Protein AF-A0A3M8ENB8-F1 (afdb_monomer_lite)

Sequence (404 aa):
MSVKRFNESKPAESVSDLVAYLHDEHCDEFVYRGQTRSWPVPLLPSAFRIYKQSGEVFRRDEQLQLSSMRNTGTQFHGLEPLNHFWEFADRYCPSVRLSHVELSTINKLIDDPHFSLAICGATNFDCFSQSISAELDKRFSANYSAWKTIIDFTHRDRIRQFICLNPFGFVLGMAIAQHYGFSSEAIDVTHDPLVAAFFATHEHPKYVGTKDTGIGQIIRFRLTARECAHVLWEDKDFYSAESFADLLTMLHRFEDDWYTHYDSFIDLIDHVFIALEAGIEGRKGHLFRIGTQPISKTRVARQKGALLFPDMLLKEAHMAGMNIQQLMAVEDIGSRSGTETFFFRHSADGWPFPNITREYLWPQDDVFVDMFEYTLSSSSPIVFHPSGMSLPKRRDLLDYGYER

pLDDT: mean 81.54, std 11.02, range [40.47, 98.12]

Secondary structure (DSSP, 8-state):
----SSBTTB-BSSHHHHHHHHHHT--TTEEEEEESS--PSP---GGGGGSEEEEEEEE--TTGGGTBSSS--SEEEEEE---SHHHHHHHH-TT----HHHHHHHHHHHH-HHHHGGGG-HHHHHHHHHHS-HHHHHHHHHTHHHHHHHHHHHHHHHHIIIIIIHHH-HHHHHHHHHTTT---SSEEEES-HHHHHHHHHEETTTTEEP---SEEEEEEEEPPTTTTS---STT--TTTS-SEEEHHHHHGGGB-TT--HHHHHHHHHHHHHHHHHTTS----GGG--B-HHHHHHSHHHHHTEEEEPPPEEEEEEEETTEEEEEEEEEE-GGGSTT-EEEEEEPPTT----TTS-HHHHS-TT-HHHHHHHHHHH-SS--EETTTTEE----GGGS--SS--

Radius of gyration: 22.2 Å; chains: 1; bounding box: 60×49×60 Å

Foldseek 3Di:
DPDFCFDQVRAAAELVRVQVVCVVVADPQKWKAWAQDDDDDQPFFQVQVLWDFPQDKDADDPVLCVQWLASFFGIWTFTDDPPDPQSSLCVLPVPDDDDPVLVVLLVCCLFPQQNLCLLVDPVSVVVSCVVDDPVSSVVCVVCVVSSSVSSLLSLLVLCLVQLQCLAANQFRSQVLSVLWQGTHLWDKIASRSLLNSQNQQADPLQRHGDPDQAKIKMKMAGHDPVLVPDDDCPPDHPSRDHQKFQNLSVQVVQEDQPDDQVVLLCVSNVQSLVCQQVVHRSYDNVSHHHHPVLSCQALCNLRSIMIGRWIFRWDWDADPNDTDTDTTITHSSCPGPRMDMGMYGYDPVTDDDPCDDLCSSQPPSHSSLVSLCVVLVDPDWRAGPPVRGTNHSCNVSTRSSRDD

Structure (mmCIF, N/CA/C/O backbone):
data_AF-A0A3M8ENB8-F1
#
_entry.id   AF-A0A3M8ENB8-F1
#
loop_
_atom_site.group_PDB
_atom_site.id
_atom_site.type_symbol
_atom_site.label_atom_id
_atom_site.label_alt_id
_atom_site.label_comp_id
_atom_site.label_asym_id
_atom_site.label_entity_id
_atom_site.label_seq_id
_atom_site.pdbx_PDB_ins_code
_atom_site.Cartn_x
_atom_site.Cartn_y
_atom_site.Cartn_z
_atom_site.occupancy
_atom_site.B_iso_or_equiv
_atom_site.auth_seq_id
_atom_site.auth_comp_id
_atom_site.auth_asym_id
_atom_site.auth_atom_id
_atom_site.pdbx_PDB_model_num
ATOM 1 N N . MET A 1 1 ? -19.059 12.981 25.124 1.00 40.47 1 MET A N 1
ATOM 2 C CA . MET A 1 1 ? -17.774 12.501 24.574 1.00 40.47 1 MET A CA 1
ATOM 3 C C . MET A 1 1 ? -17.453 11.196 25.277 1.00 40.47 1 MET A C 1
ATOM 5 O O . MET A 1 1 ? -17.325 11.216 26.494 1.00 40.47 1 MET A O 1
ATOM 9 N N . SER A 1 2 ? -17.444 10.073 24.556 1.00 42.06 2 SER A N 1
ATOM 10 C CA . SER A 1 2 ? -17.002 8.791 25.118 1.00 42.06 2 SER A CA 1
ATOM 11 C C . SER A 1 2 ? -15.519 8.907 25.485 1.00 42.06 2 SER A C 1
ATOM 13 O O . SER A 1 2 ? -14.730 9.426 24.694 1.00 42.06 2 SER A O 1
ATOM 15 N N . VAL A 1 3 ? -15.142 8.509 26.699 1.00 53.28 3 VAL A N 1
ATOM 16 C CA . VAL A 1 3 ? -13.738 8.486 27.122 1.00 53.28 3 VAL A CA 1
ATOM 17 C C . VAL A 1 3 ? -13.054 7.355 26.356 1.00 53.28 3 VAL A C 1
ATOM 19 O O . VAL A 1 3 ? -13.385 6.192 26.574 1.00 53.28 3 VAL A O 1
ATOM 22 N N . LYS A 1 4 ? -12.110 7.680 25.461 1.00 66.12 4 LYS A N 1
ATOM 23 C CA . LYS A 1 4 ? -11.328 6.670 24.728 1.00 66.12 4 LYS A CA 1
ATOM 24 C C . LYS A 1 4 ? -10.629 5.735 25.718 1.00 66.12 4 LYS A C 1
ATOM 26 O O . LYS A 1 4 ? -9.754 6.173 26.471 1.00 66.12 4 LYS A O 1
ATOM 31 N N . ARG A 1 5 ? -11.028 4.457 25.707 1.00 80.50 5 ARG A N 1
ATOM 32 C CA . ARG A 1 5 ? -10.613 3.440 26.687 1.00 80.50 5 ARG A CA 1
ATOM 33 C C . ARG A 1 5 ? -9.111 3.142 26.646 1.00 80.50 5 ARG A C 1
ATOM 35 O O . ARG A 1 5 ? -8.513 3.002 27.708 1.00 80.50 5 ARG A O 1
ATOM 42 N N . PHE A 1 6 ? -8.519 3.100 25.450 1.00 92.38 6 PHE A N 1
ATOM 43 C CA . PHE A 1 6 ? -7.107 2.765 25.227 1.00 92.38 6 PHE A CA 1
ATOM 44 C C . PHE A 1 6 ? -6.392 3.872 24.446 1.00 92.38 6 PHE A C 1
ATOM 46 O O . PHE A 1 6 ? -6.337 3.849 23.219 1.00 92.38 6 PHE A O 1
ATOM 53 N N . ASN A 1 7 ? -5.876 4.872 25.159 1.00 92.44 7 ASN A N 1
ATOM 54 C CA . ASN A 1 7 ? -5.118 5.986 24.576 1.00 92.44 7 ASN A CA 1
ATOM 55 C C . ASN A 1 7 ? -3.615 5.840 24.877 1.00 92.44 7 ASN A C 1
ATOM 57 O O . ASN A 1 7 ? -3.227 4.969 25.644 1.00 92.44 7 ASN A O 1
ATOM 61 N N . GLU A 1 8 ? -2.768 6.700 24.313 1.00 90.25 8 GLU A N 1
ATOM 62 C CA . GLU A 1 8 ? -1.306 6.572 24.431 1.00 90.25 8 GLU A CA 1
ATOM 63 C C . GLU A 1 8 ? -0.801 6.574 25.887 1.00 90.25 8 GLU A C 1
ATOM 65 O O . GLU A 1 8 ? 0.107 5.823 26.231 1.00 90.25 8 GLU A O 1
ATOM 70 N N . SER A 1 9 ? -1.428 7.358 26.774 1.00 91.81 9 SER A N 1
ATOM 71 C CA . SER A 1 9 ? -1.065 7.403 28.202 1.00 91.81 9 SER A CA 1
ATOM 72 C C . SER A 1 9 ? -1.593 6.217 29.014 1.00 91.81 9 SER A C 1
ATOM 74 O O . SER A 1 9 ? -1.096 5.934 30.105 1.00 91.81 9 SER A O 1
ATOM 76 N N . LYS A 1 10 ? -2.598 5.513 28.487 1.00 94.00 10 LYS A N 1
ATOM 77 C CA . LYS A 1 10 ? -3.209 4.332 29.096 1.00 94.00 10 LYS A CA 1
ATOM 78 C C . LYS A 1 10 ? -3.508 3.290 28.006 1.00 94.00 10 LYS A C 1
ATOM 80 O O . LYS A 1 10 ? -4.679 3.109 27.652 1.00 94.00 10 LYS A O 1
ATOM 85 N N . PRO A 1 11 ? -2.465 2.659 27.432 1.00 94.81 11 PRO A N 1
ATOM 86 C CA . PRO A 1 11 ? -2.640 1.644 26.401 1.00 94.81 11 PRO A CA 1
ATOM 87 C C . PRO A 1 11 ? -3.289 0.390 26.996 1.00 94.81 11 PRO A C 1
ATOM 89 O O . PRO A 1 11 ? -3.243 0.175 28.209 1.00 94.81 11 PRO A O 1
ATOM 92 N N . ALA A 1 12 ? -3.879 -0.447 26.146 1.00 94.62 12 ALA A N 1
ATOM 93 C CA . ALA A 1 12 ? -4.272 -1.797 26.532 1.00 94.62 12 ALA A CA 1
ATOM 94 C C . ALA A 1 12 ? -3.043 -2.603 26.992 1.00 94.62 12 ALA A C 1
ATOM 96 O O . ALA A 1 12 ? -1.941 -2.409 26.467 1.00 94.62 12 ALA A O 1
ATOM 97 N N . GLU A 1 13 ? -3.232 -3.511 27.950 1.00 92.81 13 GLU A N 1
ATOM 98 C CA . GLU A 1 13 ? -2.140 -4.341 28.481 1.00 92.81 13 GLU A CA 1
ATOM 99 C C . GLU A 1 13 ? -1.585 -5.306 27.426 1.00 92.81 13 GLU A C 1
ATOM 101 O O . GLU A 1 13 ? -0.403 -5.636 27.454 1.00 92.81 13 GLU A O 1
ATOM 106 N N . SER A 1 14 ? -2.412 -5.706 26.458 1.00 93.00 14 SER A N 1
ATOM 107 C CA . SER A 1 14 ? -2.012 -6.552 25.338 1.00 93.00 14 SER A CA 1
ATOM 108 C C . SER A 1 14 ? -2.794 -6.233 24.062 1.00 93.00 14 SER A C 1
ATOM 110 O O . SER A 1 14 ? -3.842 -5.577 24.088 1.00 93.00 14 SER A O 1
ATOM 112 N N . VAL A 1 15 ? -2.311 -6.750 22.926 1.00 94.12 15 VAL A N 1
ATOM 113 C CA . VAL A 1 15 ? -3.071 -6.725 21.665 1.00 94.12 15 VAL A CA 1
ATOM 114 C C . VAL A 1 15 ? -4.397 -7.486 21.793 1.00 94.12 15 VAL A C 1
ATOM 116 O O . VAL A 1 15 ? -5.390 -7.067 21.206 1.00 94.12 15 VAL A O 1
ATOM 119 N N . SER A 1 16 ? -4.446 -8.549 22.606 1.00 93.94 16 SER A N 1
ATOM 120 C CA . SER A 1 16 ? -5.664 -9.329 22.854 1.00 93.94 16 SER A CA 1
ATOM 121 C C . SER A 1 16 ? -6.764 -8.493 23.487 1.00 93.94 16 SER A C 1
ATOM 123 O O . SER A 1 16 ? -7.900 -8.517 23.017 1.00 93.94 16 SER A O 1
ATOM 125 N N . ASP A 1 17 ? -6.417 -7.719 24.518 1.00 93.25 17 ASP A N 1
ATOM 126 C CA . ASP A 1 17 ? -7.376 -6.869 25.228 1.00 93.25 17 ASP A CA 1
ATOM 127 C C . ASP A 1 17 ? -7.938 -5.779 24.315 1.00 93.25 17 ASP A C 1
ATOM 129 O O . ASP A 1 17 ? -9.132 -5.469 24.357 1.00 93.25 17 ASP A O 1
ATOM 133 N N . LEU A 1 18 ? -7.077 -5.204 23.467 1.00 95.38 18 LEU A N 1
ATOM 134 C CA . LEU A 1 18 ? -7.500 -4.206 22.495 1.00 95.38 18 LEU A CA 1
ATOM 135 C C . LEU A 1 18 ? -8.415 -4.818 21.429 1.00 95.38 18 LEU A C 1
ATOM 137 O O . LEU A 1 18 ? -9.467 -4.256 21.135 1.00 95.38 18 LEU A O 1
ATOM 141 N N . VAL A 1 19 ? -8.040 -5.961 20.855 1.00 95.31 19 VAL A N 1
ATOM 142 C CA . VAL A 1 19 ? -8.835 -6.627 19.816 1.00 95.31 19 VAL A CA 1
ATOM 143 C C . VAL A 1 19 ? -10.195 -7.057 20.345 1.00 95.31 19 VAL A C 1
ATOM 145 O O . VAL A 1 19 ? -11.181 -6.829 19.656 1.00 95.31 19 VAL A O 1
ATOM 148 N N . ALA A 1 20 ? -10.272 -7.622 21.554 1.00 94.44 20 ALA A N 1
ATOM 149 C CA . ALA A 1 20 ? -11.546 -8.004 22.161 1.00 94.44 20 ALA A CA 1
ATOM 150 C C . ALA A 1 20 ? -12.506 -6.805 22.229 1.00 94.44 20 ALA A C 1
ATOM 152 O O . ALA A 1 20 ? -13.651 -6.890 21.799 1.00 94.44 20 ALA A O 1
ATOM 153 N N . TYR A 1 21 ? -12.001 -5.648 22.665 1.00 95.50 21 TYR A N 1
ATOM 154 C CA . TYR A 1 21 ? -12.770 -4.407 22.679 1.00 95.50 21 TYR A CA 1
ATOM 155 C C . TYR A 1 21 ? -13.175 -3.921 21.278 1.00 95.50 21 TYR A C 1
ATOM 157 O O . TYR A 1 21 ? -14.327 -3.546 21.071 1.00 95.50 21 TYR A O 1
ATOM 165 N N . LEU A 1 22 ? -12.249 -3.915 20.312 1.00 96.50 22 LEU A N 1
ATOM 166 C CA . LEU A 1 22 ? -12.541 -3.452 18.950 1.00 96.50 22 LEU A CA 1
ATOM 167 C C . LEU A 1 22 ? -13.517 -4.369 18.214 1.00 96.50 22 LEU A C 1
ATOM 169 O O . LEU A 1 22 ? -14.284 -3.875 17.392 1.00 96.50 22 LEU A O 1
ATOM 173 N N . HIS A 1 23 ? -13.473 -5.669 18.499 1.00 94.81 23 HIS A N 1
ATOM 174 C CA . HIS A 1 23 ? -14.385 -6.666 17.957 1.00 94.81 23 HIS A CA 1
ATOM 175 C C . HIS A 1 23 ? -15.796 -6.501 18.538 1.00 94.81 23 HIS A C 1
ATOM 177 O O . HIS A 1 23 ? -16.761 -6.528 17.782 1.00 94.81 23 HIS A O 1
ATOM 183 N N . ASP A 1 24 ? -15.924 -6.261 19.847 1.00 95.00 24 ASP A N 1
ATOM 184 C CA . ASP A 1 24 ? -17.220 -6.002 20.495 1.00 95.00 24 ASP A CA 1
ATOM 185 C C . ASP A 1 24 ? -17.898 -4.720 19.976 1.00 95.00 24 ASP A C 1
ATOM 187 O O . ASP A 1 24 ? -19.124 -4.647 19.907 1.00 95.00 24 ASP A O 1
ATOM 191 N N . GLU A 1 25 ? -17.113 -3.704 19.605 1.00 94.62 25 GLU A N 1
ATOM 192 C CA . GLU A 1 25 ? -17.620 -2.453 19.021 1.00 94.62 25 GLU A CA 1
ATOM 193 C C . GLU A 1 25 ? -17.698 -2.460 17.486 1.00 94.62 25 GLU A C 1
ATOM 195 O O . GLU A 1 25 ? -18.060 -1.439 16.893 1.00 94.62 25 GLU A O 1
ATOM 200 N N . HIS A 1 26 ? -17.310 -3.548 16.819 1.00 95.62 26 HIS A N 1
ATOM 201 C CA . HIS A 1 26 ? -17.236 -3.571 15.363 1.00 95.62 26 HIS A CA 1
ATOM 202 C C . HIS A 1 26 ? -18.623 -3.466 14.708 1.00 95.62 26 HIS A C 1
ATOM 204 O O . HIS A 1 26 ? -19.601 -4.057 15.166 1.00 95.62 26 HIS A O 1
ATOM 210 N N . CYS A 1 27 ? -18.689 -2.733 13.597 1.00 93.31 27 CYS A N 1
ATOM 211 C CA . CYS A 1 27 ? -19.815 -2.712 12.672 1.00 93.31 27 CYS A CA 1
ATOM 212 C C . CYS A 1 27 ? -19.316 -2.392 11.256 1.00 93.31 27 CYS A C 1
ATOM 214 O O . CYS A 1 27 ? -18.174 -1.963 11.079 1.00 93.31 27 CYS A O 1
ATOM 216 N N . ASP A 1 28 ? -20.197 -2.531 10.264 1.00 90.56 28 ASP A N 1
ATOM 217 C CA . ASP A 1 28 ? -19.866 -2.360 8.841 1.00 90.56 28 ASP A CA 1
ATOM 218 C C . ASP A 1 28 ? -19.384 -0.941 8.474 1.00 90.56 28 ASP A C 1
ATOM 220 O O . ASP A 1 28 ? -18.776 -0.738 7.427 1.00 90.56 28 ASP A O 1
ATOM 224 N N . GLU A 1 29 ? -19.600 0.052 9.346 1.00 93.94 29 GLU A N 1
ATOM 225 C CA . GLU A 1 29 ? -19.086 1.417 9.167 1.00 93.94 29 GLU A CA 1
ATOM 226 C C . GLU A 1 29 ? -17.609 1.568 9.569 1.00 93.94 29 GLU A C 1
ATOM 228 O O . GLU A 1 29 ? -17.050 2.656 9.419 1.00 93.94 29 GLU A O 1
ATOM 233 N N . PHE A 1 30 ? -16.970 0.537 10.129 1.00 96.00 30 PHE A N 1
ATOM 234 C CA . PHE A 1 30 ? -15.603 0.626 10.636 1.00 96.00 30 PHE A CA 1
ATOM 235 C C . PHE A 1 30 ? -14.606 -0.182 9.814 1.00 96.00 30 PHE A C 1
ATOM 237 O O . PHE A 1 30 ? -14.785 -1.371 9.560 1.00 96.00 30 PHE A O 1
ATOM 244 N N . VAL A 1 31 ? -13.487 0.469 9.498 1.00 97.00 31 VAL A N 1
ATOM 245 C CA . VAL A 1 31 ? -12.292 -0.160 8.926 1.00 97.00 31 VAL A CA 1
ATOM 246 C C . VAL A 1 31 ? -11.060 0.207 9.736 1.00 97.00 31 VAL A C 1
ATOM 248 O O . VAL A 1 31 ? -11.014 1.241 10.407 1.00 97.00 31 VAL A O 1
ATOM 251 N N . TYR A 1 32 ? -10.048 -0.650 9.691 1.00 98.12 32 TYR A N 1
ATOM 252 C CA . TYR A 1 32 ? -8.929 -0.622 10.620 1.00 98.12 32 TYR A CA 1
ATOM 253 C C . TYR A 1 32 ? -7.590 -0.666 9.896 1.00 98.12 32 TYR A C 1
ATOM 255 O O . TYR A 1 32 ? -7.444 -1.279 8.839 1.00 98.12 32 TYR A O 1
ATOM 263 N N . ARG A 1 33 ? -6.578 -0.060 10.514 1.00 96.69 33 ARG A N 1
ATOM 264 C CA . ARG A 1 33 ? -5.177 -0.156 10.104 1.00 96.69 33 ARG A CA 1
ATOM 265 C C . ARG A 1 33 ? -4.285 -0.398 11.309 1.00 96.69 33 ARG A C 1
ATOM 267 O O . ARG A 1 33 ? -4.286 0.396 12.246 1.00 96.69 33 ARG A O 1
ATOM 274 N N . GLY A 1 34 ? -3.478 -1.450 11.247 1.00 95.75 34 GLY A N 1
ATOM 275 C CA . GLY A 1 34 ? -2.455 -1.737 12.246 1.00 95.75 34 GLY A CA 1
ATOM 276 C C . GLY A 1 34 ? -1.117 -1.082 11.949 1.00 95.75 34 GLY A C 1
ATOM 277 O O . GLY A 1 34 ? -0.705 -0.988 10.790 1.00 95.75 34 GLY A O 1
ATOM 278 N N . GLN A 1 35 ? -0.419 -0.652 12.996 1.00 94.25 35 GLN A N 1
ATOM 279 C CA . GLN A 1 35 ? 0.969 -0.207 12.924 1.00 94.25 35 GLN A CA 1
ATOM 280 C C . GLN A 1 35 ? 1.739 -0.679 14.158 1.00 94.25 35 GLN A C 1
ATOM 282 O O . GLN A 1 35 ? 1.271 -0.539 15.287 1.00 94.25 35 GLN A O 1
ATOM 287 N N . THR A 1 36 ? 2.949 -1.198 13.943 1.00 93.50 36 THR A N 1
ATOM 288 C CA . THR A 1 36 ? 3.819 -1.696 15.023 1.00 93.50 36 THR A CA 1
ATOM 289 C C . THR A 1 36 ? 4.286 -0.622 15.992 1.00 93.50 36 THR A C 1
ATOM 291 O O . THR A 1 36 ? 4.742 -0.939 17.083 1.00 93.50 36 THR A O 1
ATOM 294 N N . ARG A 1 37 ? 4.151 0.649 15.616 1.00 91.62 37 ARG A N 1
ATOM 295 C CA . ARG A 1 37 ? 4.475 1.801 16.449 1.00 91.62 37 ARG A CA 1
ATOM 296 C C . ARG A 1 37 ? 3.625 3.000 16.058 1.00 91.62 37 ARG A C 1
ATOM 298 O O . ARG A 1 37 ? 3.080 3.043 14.951 1.00 91.62 37 ARG A O 1
ATOM 305 N N . SER A 1 38 ? 3.591 3.994 16.937 1.00 86.44 38 SER A N 1
ATOM 306 C CA . SER A 1 38 ? 3.110 5.328 16.587 1.00 86.44 38 SER A CA 1
ATOM 307 C C . SER A 1 38 ? 4.082 5.999 15.615 1.00 86.44 38 SER A C 1
ATOM 309 O O . SER A 1 38 ? 5.286 6.076 15.871 1.00 86.44 38 SER A O 1
ATOM 311 N N . TRP A 1 39 ? 3.562 6.452 14.477 1.00 82.88 39 TRP A N 1
ATOM 312 C CA . TRP A 1 39 ? 4.310 7.239 13.501 1.00 82.88 39 TRP A CA 1
ATOM 313 C C . TRP A 1 39 ? 3.885 8.707 13.587 1.00 82.88 39 TRP A C 1
ATOM 315 O O . TRP A 1 39 ? 2.703 8.973 13.816 1.00 82.88 39 TRP A O 1
ATOM 325 N N . PRO A 1 40 ? 4.805 9.665 13.369 1.00 80.88 40 PRO A N 1
ATOM 326 C CA . PRO A 1 40 ? 4.444 11.074 13.306 1.00 80.88 40 PRO A CA 1
ATOM 327 C C . PRO A 1 40 ? 3.375 11.335 12.241 1.00 80.88 40 PRO A C 1
ATOM 329 O O . PRO A 1 40 ? 3.435 10.781 11.142 1.00 80.88 40 PRO A O 1
ATOM 332 N N . VAL A 1 41 ? 2.426 12.215 12.562 1.00 82.94 41 VAL A N 1
ATOM 333 C CA . VAL A 1 41 ? 1.501 12.787 11.576 1.00 82.94 41 VAL A CA 1
ATOM 334 C C . VAL A 1 41 ? 2.283 13.594 10.529 1.00 82.94 41 VAL A C 1
ATOM 336 O O . VAL A 1 41 ? 3.318 14.181 10.865 1.00 82.94 41 VAL A O 1
ATOM 339 N N . PRO A 1 42 ? 1.811 13.670 9.273 1.00 89.94 42 PRO A N 1
ATOM 340 C CA . PRO A 1 42 ? 0.529 13.163 8.758 1.00 89.94 42 PRO A CA 1
ATOM 341 C C . PRO A 1 42 ? 0.499 11.673 8.389 1.00 89.94 42 PRO A C 1
ATOM 343 O O . PRO A 1 42 ? 1.501 11.088 7.966 1.00 89.94 42 PRO A O 1
ATOM 346 N N . LEU A 1 43 ? -0.692 11.067 8.460 1.00 92.50 43 LEU A N 1
ATOM 347 C CA . LEU A 1 43 ? -0.939 9.715 7.969 1.00 92.50 43 LEU A CA 1
ATOM 348 C C . LEU A 1 43 ? -1.138 9.732 6.444 1.00 92.50 43 LEU A C 1
ATOM 350 O O . LEU A 1 43 ? -2.252 9.866 5.941 1.00 92.50 43 LEU A O 1
ATOM 354 N N . LEU A 1 44 ? -0.032 9.562 5.714 1.00 91.38 44 LEU A N 1
ATOM 355 C CA . LEU A 1 44 ? -0.009 9.598 4.248 1.00 91.38 44 LEU A CA 1
ATOM 356 C C . LEU A 1 44 ? 0.178 8.211 3.608 1.00 91.38 44 LEU A C 1
ATOM 358 O O . LEU A 1 44 ? 1.002 7.409 4.094 1.00 91.38 44 LEU A O 1
ATOM 362 N N . PRO A 1 45 ? -0.489 7.945 2.465 1.00 91.12 45 PRO A N 1
ATOM 363 C CA . PRO A 1 45 ? -0.142 6.834 1.586 1.00 91.12 45 PRO A CA 1
ATOM 364 C C . PRO A 1 45 ? 1.319 6.869 1.144 1.00 91.12 45 PRO A C 1
ATOM 366 O O . PRO A 1 45 ? 1.953 7.921 1.064 1.00 91.12 45 PRO A O 1
ATOM 369 N N . SER A 1 46 ? 1.854 5.691 0.832 1.00 87.62 46 SER A N 1
ATOM 370 C CA . SER A 1 46 ? 3.267 5.516 0.476 1.00 87.62 46 SER A CA 1
ATOM 371 C C . SER A 1 46 ? 3.711 6.332 -0.743 1.00 87.62 46 SER A C 1
ATOM 373 O O . SER A 1 46 ? 4.809 6.886 -0.708 1.00 87.62 46 SER A O 1
ATOM 375 N N . ALA A 1 47 ? 2.864 6.475 -1.770 1.00 86.56 47 ALA A N 1
ATOM 376 C CA . ALA A 1 47 ? 3.191 7.236 -2.978 1.00 86.56 47 ALA A CA 1
ATOM 377 C C . ALA A 1 47 ? 3.451 8.722 -2.689 1.00 86.56 47 ALA A C 1
ATOM 379 O O . ALA A 1 47 ? 4.307 9.328 -3.321 1.00 86.56 47 ALA A O 1
ATOM 380 N N . PHE A 1 48 ? 2.800 9.300 -1.675 1.00 87.88 48 PHE A N 1
ATOM 381 C CA . PHE A 1 48 ? 2.990 10.709 -1.317 1.00 87.88 48 PHE A CA 1
ATOM 382 C C . PHE A 1 48 ? 4.213 10.952 -0.425 1.00 87.88 48 PHE A C 1
ATOM 384 O O . PHE A 1 48 ? 4.644 12.090 -0.260 1.00 87.88 48 PHE A O 1
ATOM 391 N N . ARG A 1 49 ? 4.831 9.900 0.128 1.00 82.31 49 ARG A N 1
ATOM 392 C CA . ARG A 1 49 ? 6.024 10.032 0.991 1.00 82.31 49 ARG A CA 1
ATOM 393 C C . ARG A 1 49 ? 7.286 10.392 0.214 1.00 82.31 49 ARG A C 1
ATOM 395 O O . ARG A 1 49 ? 8.271 10.819 0.823 1.00 82.31 49 ARG A O 1
ATOM 402 N N . ILE A 1 50 ? 7.261 10.221 -1.107 1.00 78.38 50 ILE A N 1
ATOM 403 C CA . ILE A 1 50 ? 8.364 10.607 -1.991 1.00 78.38 50 ILE A CA 1
ATOM 404 C C . ILE A 1 50 ? 8.434 12.128 -2.150 1.00 78.38 50 ILE A C 1
ATOM 406 O O . ILE A 1 50 ? 9.512 12.666 -2.364 1.00 78.38 50 ILE A O 1
ATOM 410 N N . TYR A 1 51 ? 7.310 12.828 -1.982 1.00 83.75 51 TYR A N 1
ATOM 411 C CA . TYR A 1 51 ? 7.245 14.276 -2.111 1.00 83.75 51 TYR A CA 1
ATOM 412 C C . TYR A 1 51 ? 7.973 14.962 -0.956 1.00 83.75 51 TYR A C 1
ATOM 414 O O . TYR A 1 51 ? 8.024 14.478 0.186 1.00 83.75 51 TYR A O 1
ATOM 422 N N . LYS A 1 52 ? 8.525 16.138 -1.247 1.00 84.81 52 LYS A N 1
ATOM 423 C CA . LYS A 1 52 ? 9.029 17.025 -0.206 1.00 84.81 52 LYS A CA 1
ATOM 424 C C . LYS A 1 52 ? 7.837 17.735 0.431 1.00 84.81 52 LYS A C 1
ATOM 426 O O . LYS A 1 52 ? 6.989 18.274 -0.267 1.00 84.81 52 LYS A O 1
ATOM 431 N N . GLN A 1 53 ? 7.750 17.708 1.758 1.00 86.06 53 GLN A N 1
ATOM 432 C CA . GLN A 1 53 ? 6.720 18.465 2.465 1.00 86.06 53 GLN A CA 1
ATOM 433 C C . GLN A 1 53 ? 7.125 19.941 2.473 1.00 86.06 53 GLN A C 1
ATOM 435 O O . GLN A 1 53 ? 8.240 20.254 2.896 1.00 86.06 53 GLN A O 1
ATOM 440 N N . SER A 1 54 ? 6.241 20.833 2.020 1.00 85.94 54 SER A N 1
ATOM 441 C CA . SER A 1 54 ? 6.509 22.283 2.030 1.00 85.94 54 SER A CA 1
ATOM 442 C C . SER A 1 54 ? 6.494 22.866 3.449 1.00 85.94 54 SER A C 1
ATOM 444 O O . SER A 1 54 ? 7.027 23.944 3.692 1.00 85.94 54 SER A O 1
ATOM 446 N N . GLY A 1 55 ? 5.890 22.144 4.400 1.00 86.12 55 GLY A N 1
ATOM 447 C CA . GLY A 1 55 ? 5.614 22.617 5.759 1.00 86.12 55 GLY A CA 1
ATOM 448 C C . GLY A 1 55 ? 4.292 23.379 5.873 1.00 86.12 55 GLY A C 1
ATOM 449 O O . GLY A 1 55 ? 3.844 23.659 6.983 1.00 86.12 55 GLY A O 1
ATOM 450 N N . GLU A 1 56 ? 3.636 23.672 4.749 1.00 89.12 56 GLU A N 1
ATOM 451 C CA . GLU A 1 56 ? 2.318 24.296 4.737 1.00 89.12 56 GLU A CA 1
ATOM 452 C C . GLU A 1 56 ? 1.240 23.293 5.152 1.00 89.12 56 GLU A C 1
ATOM 454 O O . GLU A 1 56 ? 1.238 22.130 4.735 1.00 89.12 56 GLU A O 1
ATOM 459 N N . VAL A 1 57 ? 0.301 23.764 5.972 1.00 90.88 57 VAL A N 1
ATOM 460 C CA . VAL A 1 57 ? -0.862 22.994 6.411 1.00 90.88 57 VAL A CA 1
ATOM 461 C C . VAL A 1 57 ? -2.111 23.783 6.062 1.00 90.88 57 VAL A C 1
ATOM 463 O O . VAL A 1 57 ? -2.325 24.882 6.573 1.00 90.88 57 VAL A O 1
ATOM 466 N N . PHE A 1 58 ? -2.948 23.198 5.216 1.00 88.50 58 PHE A N 1
ATOM 467 C CA . PHE A 1 58 ? -4.226 23.763 4.813 1.00 88.50 58 PHE A CA 1
ATOM 468 C C . PHE A 1 58 ? -5.325 23.116 5.649 1.00 88.50 58 PHE A C 1
ATOM 470 O O . PHE A 1 58 ? -5.322 21.904 5.875 1.00 88.50 58 PHE A O 1
ATOM 477 N N . ARG A 1 59 ? -6.275 23.916 6.121 1.00 86.94 59 ARG A N 1
ATOM 478 C CA . ARG A 1 59 ? -7.476 23.421 6.798 1.00 86.94 59 ARG A CA 1
ATOM 479 C C . ARG A 1 5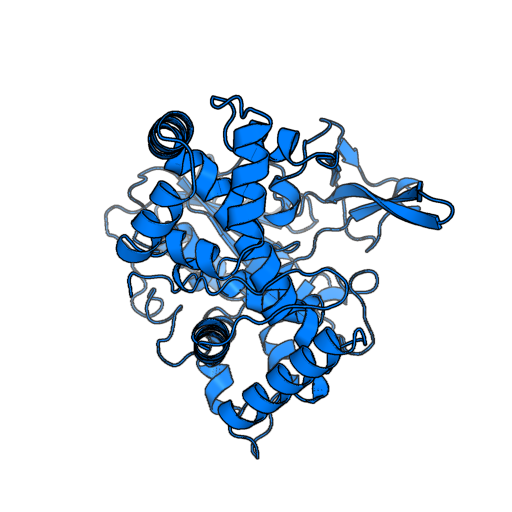9 ? -8.675 23.770 5.953 1.00 86.94 59 ARG A C 1
ATOM 481 O O . ARG A 1 59 ? -8.696 24.833 5.352 1.00 86.94 59 ARG A O 1
ATOM 488 N N . ARG A 1 60 ? -9.655 22.874 5.920 1.00 76.69 60 ARG A N 1
ATOM 489 C CA . ARG A 1 60 ? -10.863 23.056 5.121 1.00 76.69 60 ARG A CA 1
ATOM 490 C C . ARG A 1 60 ? -11.536 24.401 5.433 1.00 76.69 60 ARG A C 1
ATOM 492 O O . ARG A 1 60 ? -11.959 24.628 6.565 1.00 76.69 60 ARG A O 1
ATOM 499 N N . ASP A 1 61 ? -11.667 25.233 4.404 1.00 79.50 61 ASP A N 1
ATOM 500 C CA . ASP A 1 61 ? -12.485 26.446 4.355 1.00 79.50 61 ASP A CA 1
ATOM 501 C C . ASP A 1 61 ? -13.278 26.499 3.029 1.00 79.50 61 ASP A C 1
ATOM 503 O O . ASP A 1 61 ? -13.155 25.601 2.189 1.00 79.50 61 ASP A O 1
ATOM 507 N N . GLU A 1 62 ? -14.126 27.519 2.853 1.00 58.81 62 GLU A N 1
ATOM 508 C CA . GLU A 1 62 ? -14.988 27.662 1.667 1.00 58.81 62 GLU A CA 1
ATOM 509 C C . GLU A 1 62 ? -14.202 27.826 0.351 1.00 58.81 62 GLU A C 1
ATOM 511 O O . GLU A 1 62 ? -14.683 27.396 -0.696 1.00 58.81 62 GLU A O 1
ATOM 516 N N . GLN A 1 63 ? -12.992 28.402 0.374 1.00 66.25 63 GLN A N 1
ATOM 517 C CA . GLN A 1 63 ? -12.170 28.574 -0.833 1.00 66.25 63 GLN A CA 1
ATOM 518 C C . GLN A 1 63 ? -11.474 27.270 -1.231 1.00 66.25 63 GLN A C 1
ATOM 520 O O . GLN A 1 63 ? -11.455 26.914 -2.410 1.00 66.25 63 GLN A O 1
ATOM 525 N N . LEU A 1 64 ? -10.957 26.518 -0.259 1.00 68.62 64 LEU A N 1
ATOM 526 C CA . LEU A 1 64 ? -10.299 25.229 -0.489 1.00 68.62 64 LEU A CA 1
ATOM 527 C C . LEU A 1 64 ? -11.282 24.130 -0.913 1.00 68.62 64 LEU A C 1
ATOM 529 O O . LEU A 1 64 ? -10.876 23.156 -1.546 1.00 68.62 64 LEU A O 1
ATOM 533 N N . GLN A 1 65 ? -12.575 24.301 -0.626 1.00 62.62 65 GLN A N 1
ATOM 534 C CA . GLN A 1 65 ? -13.633 23.391 -1.066 1.00 62.62 65 GLN A CA 1
ATOM 535 C C . GLN A 1 65 ? -13.763 23.321 -2.599 1.00 62.62 65 GLN A C 1
ATOM 537 O O . GLN A 1 65 ? -14.144 22.286 -3.136 1.00 62.62 65 GLN A O 1
ATOM 542 N N . LEU A 1 66 ? -13.406 24.386 -3.324 1.00 63.41 66 LEU A N 1
ATOM 543 C CA . LEU A 1 66 ? -13.455 24.394 -4.793 1.00 63.41 66 LEU A CA 1
ATOM 544 C C . LEU A 1 66 ? -12.271 23.659 -5.440 1.00 63.41 66 LEU A C 1
ATOM 546 O O . LEU A 1 66 ? -12.385 23.199 -6.572 1.00 63.41 66 LEU A O 1
ATOM 550 N N . SER A 1 67 ? -11.147 23.542 -4.730 1.00 74.56 67 SER A N 1
ATOM 551 C CA . SER A 1 67 ? -9.920 22.883 -5.208 1.00 74.56 67 SER A CA 1
ATOM 552 C C . SER A 1 67 ? -9.755 21.450 -4.695 1.00 74.56 67 SER A C 1
ATOM 554 O O . SER A 1 67 ? -8.819 20.757 -5.098 1.00 74.56 67 SER A O 1
ATOM 556 N N . SER A 1 68 ? -10.631 21.022 -3.785 1.00 83.00 68 SER A N 1
ATOM 557 C CA . SER A 1 68 ? -10.668 19.674 -3.228 1.00 83.00 68 SER A CA 1
ATOM 558 C C . SER A 1 68 ? -11.323 18.707 -4.208 1.00 83.00 68 SER A C 1
ATOM 560 O O . SER A 1 68 ? -12.423 18.938 -4.709 1.00 83.00 68 SER A O 1
ATOM 562 N N . MET A 1 69 ? -10.640 17.596 -4.465 1.00 84.62 69 MET A N 1
ATOM 563 C CA . MET A 1 69 ? -11.076 16.614 -5.450 1.00 84.62 69 MET A CA 1
ATOM 564 C C . MET A 1 69 ? -12.309 15.826 -4.993 1.00 84.62 69 MET A C 1
ATOM 566 O O . MET A 1 69 ? -13.228 15.600 -5.776 1.00 84.62 69 MET A O 1
ATOM 570 N N . ARG A 1 70 ? -12.350 15.402 -3.725 1.00 82.88 70 ARG A N 1
ATOM 571 C CA . ARG A 1 70 ? -13.417 14.533 -3.188 1.00 82.88 70 ARG A CA 1
ATOM 572 C C . ARG A 1 70 ? -14.328 15.225 -2.187 1.00 82.88 70 ARG A C 1
ATOM 574 O O . ARG A 1 70 ? -15.395 14.698 -1.871 1.00 82.88 70 ARG A O 1
ATOM 581 N N . ASN A 1 71 ? -13.953 16.411 -1.714 1.00 82.31 71 ASN A N 1
ATOM 582 C CA . ASN A 1 71 ? -14.664 17.164 -0.683 1.00 82.31 71 ASN A CA 1
ATOM 583 C C . ASN A 1 71 ? -14.793 16.421 0.657 1.00 82.31 71 ASN A C 1
ATOM 585 O O . ASN A 1 71 ? -15.733 16.663 1.427 1.00 82.31 71 ASN A O 1
ATOM 589 N N . THR A 1 72 ? -13.833 15.550 0.968 1.00 82.00 72 THR A N 1
ATOM 590 C CA . THR A 1 72 ? -13.810 14.727 2.189 1.00 82.00 72 THR A CA 1
ATOM 591 C C . THR A 1 72 ? -12.745 15.175 3.182 1.00 82.00 72 THR A C 1
ATOM 593 O O . THR A 1 72 ? -12.944 15.007 4.384 1.00 82.00 72 THR A O 1
ATOM 596 N N . GLY A 1 73 ? -11.662 15.799 2.710 1.00 85.50 73 GLY A N 1
ATOM 597 C CA . GLY A 1 73 ? -10.536 16.184 3.555 1.00 85.50 73 GLY A CA 1
ATOM 598 C C . GLY A 1 73 ? -10.837 17.332 4.516 1.00 85.50 73 GLY A C 1
ATOM 599 O O . GLY A 1 73 ? -11.607 18.247 4.216 1.00 85.50 73 GLY A O 1
ATOM 600 N N . THR A 1 74 ? -10.220 17.279 5.696 1.00 87.75 74 THR A N 1
ATOM 601 C CA . THR A 1 74 ? -10.327 18.301 6.756 1.00 87.75 74 THR A CA 1
ATOM 602 C C . THR A 1 74 ? -9.012 19.053 6.955 1.00 87.75 74 THR A C 1
ATOM 604 O O . THR A 1 74 ? -9.025 20.275 7.127 1.00 87.75 74 THR A O 1
ATOM 607 N N . GLN A 1 75 ? -7.883 18.347 6.887 1.00 92.19 75 GLN A N 1
ATOM 608 C CA . GLN A 1 75 ? -6.535 18.901 6.950 1.00 92.19 75 GLN A CA 1
ATOM 609 C C . GLN A 1 75 ? -5.679 18.339 5.812 1.00 92.19 75 GLN A C 1
ATOM 611 O O . GLN A 1 75 ? -5.689 17.137 5.556 1.00 92.19 75 GLN A O 1
ATOM 616 N N . PHE A 1 76 ? -4.912 19.208 5.157 1.00 93.19 76 PHE A N 1
ATOM 617 C CA . PHE A 1 76 ? -4.035 18.860 4.044 1.00 93.19 76 PHE A CA 1
ATOM 618 C C . PHE A 1 76 ? -2.617 19.355 4.304 1.00 93.19 76 PHE A C 1
ATOM 620 O O . PHE A 1 76 ? -2.414 20.419 4.887 1.00 93.19 76 PHE A O 1
ATOM 627 N N . HIS A 1 77 ? -1.637 18.597 3.829 1.00 93.06 77 HIS A N 1
ATOM 628 C CA . HIS A 1 77 ? -0.220 18.918 3.932 1.00 93.06 77 HIS A CA 1
ATOM 629 C C . HIS A 1 77 ? 0.333 19.240 2.550 1.00 93.06 77 HIS A C 1
ATOM 631 O O . HIS A 1 77 ? 0.177 18.447 1.619 1.00 93.06 77 HIS A O 1
ATOM 637 N N . GLY A 1 78 ? 0.962 20.409 2.429 1.00 92.06 78 GLY A N 1
ATOM 638 C CA . GLY A 1 78 ? 1.555 20.880 1.185 1.00 92.06 78 GLY A CA 1
ATOM 639 C C . GLY A 1 78 ? 2.683 19.967 0.714 1.00 92.06 78 GLY A C 1
ATOM 640 O O . GLY A 1 78 ? 3.561 19.578 1.495 1.00 92.06 78 GLY A O 1
ATOM 641 N N . LEU A 1 79 ? 2.640 19.621 -0.570 1.00 89.31 79 LEU A N 1
ATOM 642 C CA . LEU A 1 79 ? 3.607 18.755 -1.227 1.00 89.31 79 LEU A CA 1
ATOM 643 C C . LEU A 1 79 ? 4.284 19.495 -2.378 1.00 89.31 79 LEU A C 1
ATOM 645 O O . LEU A 1 79 ? 3.635 20.103 -3.224 1.00 89.31 79 LEU A O 1
ATOM 649 N N . GLU A 1 80 ? 5.603 19.370 -2.440 1.00 85.75 80 GLU A N 1
ATOM 650 C CA . GLU A 1 80 ? 6.420 19.804 -3.564 1.00 85.75 80 GLU A CA 1
ATOM 651 C C . GLU A 1 80 ? 6.853 18.563 -4.358 1.00 85.75 80 GLU A C 1
ATOM 653 O O . GLU A 1 80 ? 7.433 17.635 -3.769 1.00 85.75 80 GLU A O 1
ATOM 658 N N . PRO A 1 81 ? 6.565 18.500 -5.673 1.00 75.38 81 PRO A N 1
ATOM 659 C CA . PRO A 1 81 ? 7.072 17.425 -6.511 1.00 75.38 81 PRO A CA 1
ATOM 660 C C . PRO A 1 81 ? 8.599 17.462 -6.529 1.00 75.38 81 PRO A C 1
ATOM 662 O O . PRO A 1 81 ? 9.204 18.532 -6.599 1.00 75.38 81 PRO A O 1
ATOM 665 N N . LEU A 1 82 ? 9.213 16.280 -6.494 1.00 72.31 82 LEU A N 1
ATOM 666 C CA . LEU A 1 82 ? 10.628 16.145 -6.814 1.00 72.31 82 LEU A CA 1
ATOM 667 C C . LEU A 1 82 ? 10.756 16.245 -8.333 1.00 72.31 82 LEU A C 1
ATOM 669 O O . LEU A 1 82 ? 10.282 15.371 -9.058 1.00 72.31 82 LEU A O 1
ATOM 673 N N . ASN A 1 83 ? 11.338 17.335 -8.822 1.00 60.94 83 ASN A N 1
ATOM 674 C CA . ASN A 1 83 ? 11.348 17.650 -10.253 1.00 60.94 83 ASN A CA 1
ATOM 675 C C . ASN A 1 83 ? 12.476 16.931 -10.997 1.00 60.94 83 ASN A C 1
ATOM 677 O O . ASN A 1 83 ? 12.483 16.875 -12.229 1.00 60.94 83 ASN A O 1
ATOM 681 N N . HIS A 1 84 ? 13.436 16.370 -10.261 1.00 62.81 84 HIS A N 1
ATOM 682 C CA . HIS A 1 84 ? 14.601 15.725 -10.839 1.00 62.81 84 HIS A CA 1
ATOM 683 C C . HIS A 1 84 ? 14.943 14.420 -10.126 1.00 62.81 84 HIS A C 1
ATOM 685 O O . HIS A 1 84 ? 14.895 14.325 -8.902 1.00 62.81 84 HIS A O 1
ATOM 691 N N . PHE A 1 85 ? 15.399 13.438 -10.909 1.00 66.31 85 PHE A N 1
ATOM 692 C CA . PHE A 1 85 ? 15.963 12.182 -10.404 1.00 66.31 85 PHE A CA 1
ATOM 693 C C . PHE A 1 85 ? 17.047 12.414 -9.337 1.00 66.31 85 PHE A C 1
ATOM 695 O O . PHE A 1 85 ? 17.175 11.629 -8.406 1.00 66.31 85 PHE A O 1
ATOM 702 N N . TRP A 1 86 ? 17.791 13.521 -9.437 1.00 65.62 86 TRP A N 1
ATOM 703 C CA . TRP A 1 86 ? 18.773 13.955 -8.441 1.00 65.62 86 TRP A CA 1
ATOM 704 C C . TRP A 1 86 ? 18.172 14.188 -7.058 1.00 65.62 86 TRP A C 1
ATOM 706 O O . TRP A 1 86 ? 18.713 13.706 -6.075 1.00 65.62 86 TRP A O 1
ATOM 716 N N . GLU A 1 87 ? 17.038 14.881 -6.978 1.00 70.50 87 GLU A N 1
ATOM 717 C CA . GLU A 1 87 ? 16.378 15.174 -5.703 1.00 70.50 87 GLU A CA 1
ATOM 718 C C . GLU A 1 87 ? 15.810 13.895 -5.080 1.00 70.50 87 GLU A C 1
ATOM 720 O O . GLU A 1 87 ? 15.817 13.724 -3.861 1.00 70.50 87 GLU A O 1
ATOM 725 N N . PHE A 1 88 ? 15.363 12.966 -5.930 1.00 70.38 88 PHE A N 1
ATOM 726 C CA . PHE A 1 88 ? 14.982 11.625 -5.513 1.00 70.38 88 PHE A CA 1
ATOM 727 C C . PHE A 1 88 ? 16.192 10.860 -4.956 1.00 70.38 88 PHE A C 1
ATOM 729 O O . PHE A 1 88 ? 16.151 10.388 -3.821 1.00 70.38 88 PHE A O 1
ATOM 736 N N . ALA A 1 89 ? 17.299 10.795 -5.696 1.00 69.50 89 ALA A N 1
ATOM 737 C CA . ALA A 1 89 ? 18.517 10.127 -5.251 1.00 69.50 89 ALA A CA 1
ATOM 738 C C . ALA A 1 89 ? 19.069 10.722 -3.944 1.00 69.50 89 ALA A C 1
ATOM 740 O O . ALA A 1 89 ? 19.367 9.971 -3.018 1.00 69.50 89 ALA A O 1
ATOM 741 N N . ASP A 1 90 ? 19.122 12.049 -3.823 1.00 71.12 90 ASP A N 1
ATOM 742 C CA . ASP A 1 90 ? 19.576 12.743 -2.614 1.00 71.12 90 ASP A CA 1
ATOM 743 C C . ASP A 1 90 ? 18.669 12.452 -1.409 1.00 71.12 90 ASP A C 1
ATOM 745 O O . ASP A 1 90 ? 19.152 12.317 -0.286 1.00 71.12 90 ASP A O 1
ATOM 749 N N . ARG A 1 91 ? 17.353 12.306 -1.610 1.00 72.75 91 ARG A N 1
ATOM 750 C CA . ARG A 1 91 ? 16.417 11.982 -0.521 1.00 72.75 91 ARG A CA 1
ATOM 751 C C . ARG A 1 91 ? 16.625 10.573 0.025 1.00 72.75 91 ARG A C 1
ATOM 753 O O . ARG A 1 91 ? 16.586 10.378 1.239 1.00 72.75 91 ARG A O 1
ATOM 760 N N . TYR A 1 92 ? 16.809 9.591 -0.853 1.00 67.00 92 TYR A N 1
ATOM 761 C CA . TYR A 1 92 ? 16.971 8.191 -0.452 1.00 67.00 92 TYR A CA 1
ATOM 762 C C . TYR A 1 92 ? 18.413 7.850 -0.073 1.00 67.00 92 TYR A C 1
ATOM 764 O O . TYR A 1 92 ? 18.653 6.888 0.657 1.00 67.00 92 TYR A O 1
ATOM 772 N N . CYS A 1 93 ? 19.378 8.626 -0.562 1.00 68.19 93 CYS A N 1
ATOM 773 C CA . CYS A 1 93 ? 20.804 8.366 -0.413 1.00 68.19 93 CYS A CA 1
ATOM 774 C C . CYS A 1 93 ? 21.588 9.665 -0.134 1.00 68.19 93 CYS A C 1
ATOM 776 O O . CYS A 1 93 ? 22.532 9.973 -0.861 1.00 68.19 93 CYS A O 1
ATOM 778 N N . PRO A 1 94 ? 21.270 10.412 0.943 1.00 65.31 94 PRO A N 1
ATOM 779 C CA . PRO A 1 94 ? 21.815 11.756 1.190 1.00 65.31 94 PRO A CA 1
ATOM 780 C C . PRO A 1 94 ? 23.337 11.789 1.388 1.00 65.31 94 PRO A C 1
ATOM 782 O O . PRO A 1 94 ? 23.967 12.839 1.273 1.00 65.31 94 PRO A O 1
ATOM 785 N N . SER A 1 95 ? 23.947 10.642 1.692 1.00 63.53 95 SER A N 1
ATOM 786 C CA . SER A 1 95 ? 25.395 10.486 1.840 1.00 63.53 95 SER A CA 1
ATOM 787 C C . SER A 1 95 ? 26.132 10.236 0.519 1.00 63.53 95 SER A C 1
ATOM 789 O O . SER A 1 95 ? 27.363 10.214 0.518 1.00 63.53 95 SER A O 1
ATOM 791 N N . VAL A 1 96 ? 25.421 10.030 -0.595 1.00 65.75 96 VAL A N 1
ATOM 792 C CA . VAL A 1 96 ? 26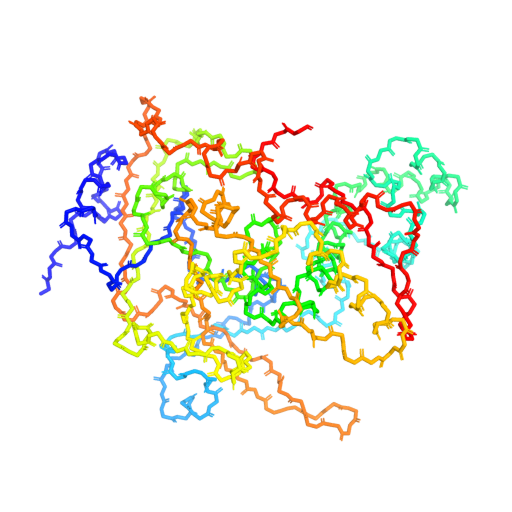.003 9.633 -1.882 1.00 65.75 96 VAL A CA 1
ATOM 793 C C . VAL A 1 96 ? 25.771 10.733 -2.912 1.00 65.75 96 VAL A C 1
ATOM 795 O O . VAL A 1 96 ? 24.741 10.773 -3.576 1.00 65.75 96 VAL A O 1
ATOM 798 N N . ARG A 1 97 ? 26.761 11.613 -3.104 1.00 71.88 97 ARG A N 1
ATOM 799 C CA . ARG A 1 97 ? 26.753 12.516 -4.264 1.00 71.88 97 ARG A CA 1
ATOM 800 C C . ARG A 1 97 ? 27.036 11.715 -5.530 1.00 71.88 97 ARG A C 1
ATOM 802 O O . ARG A 1 97 ? 28.188 11.374 -5.810 1.00 71.88 97 ARG A O 1
ATOM 809 N N . LEU A 1 98 ? 25.983 11.422 -6.282 1.00 73.00 98 LEU A N 1
ATOM 810 C CA . LEU A 1 98 ? 26.095 10.778 -7.585 1.00 73.00 98 LEU A CA 1
ATOM 811 C C . LEU A 1 98 ? 26.696 11.765 -8.598 1.00 73.00 98 LEU A C 1
ATOM 813 O O . LEU A 1 98 ? 26.338 12.937 -8.662 1.00 73.00 98 LEU A O 1
ATOM 817 N N . SER A 1 99 ? 27.640 11.290 -9.395 1.00 77.12 99 SER A N 1
ATOM 818 C CA . SER A 1 99 ? 28.176 11.982 -10.563 1.00 77.12 99 SER A CA 1
ATOM 819 C C . SER A 1 99 ? 27.278 11.747 -11.779 1.00 77.12 99 SER A C 1
ATOM 821 O O . SER A 1 99 ? 26.507 10.787 -11.832 1.00 77.12 99 SER A O 1
ATOM 823 N N . HIS A 1 100 ? 27.410 12.586 -12.810 1.00 78.38 100 HIS A N 1
ATOM 824 C CA . HIS A 1 100 ? 26.684 12.406 -14.076 1.00 78.38 100 HIS A CA 1
ATOM 825 C C . HIS A 1 100 ? 26.902 11.025 -14.715 1.00 78.38 100 HIS A C 1
ATOM 827 O O . HIS A 1 100 ? 25.980 10.466 -15.306 1.00 78.38 100 HIS A O 1
ATOM 833 N N . VAL A 1 101 ? 28.105 10.462 -14.579 1.00 78.81 101 VAL A N 1
ATOM 834 C CA . VAL A 1 101 ? 28.445 9.137 -15.116 1.00 78.81 101 VAL A CA 1
ATOM 835 C C . VAL A 1 101 ? 27.708 8.029 -14.357 1.00 78.81 101 VAL A C 1
ATOM 837 O O . VAL A 1 101 ? 27.164 7.117 -14.978 1.00 78.81 101 VAL A O 1
ATOM 840 N N . GLU A 1 102 ? 27.630 8.126 -13.027 1.00 78.62 102 GLU A N 1
ATOM 841 C CA . GLU A 1 102 ? 26.882 7.171 -12.199 1.00 78.62 102 GLU A CA 1
ATOM 842 C C . GLU A 1 102 ? 25.391 7.212 -12.525 1.00 78.62 102 GLU A C 1
ATOM 844 O O . GLU A 1 102 ? 24.783 6.163 -12.701 1.00 78.62 102 GLU A O 1
ATOM 849 N N . LEU A 1 103 ? 24.817 8.399 -12.729 1.00 76.81 103 LEU A N 1
ATOM 850 C CA . LEU A 1 103 ? 23.425 8.500 -13.165 1.00 76.81 103 LEU A CA 1
ATOM 851 C C . LEU A 1 103 ? 23.159 7.905 -14.535 1.00 76.81 103 LEU A C 1
ATOM 853 O O . LEU A 1 103 ? 22.178 7.189 -14.705 1.00 76.81 103 LEU A O 1
ATOM 857 N N . SER A 1 104 ? 24.014 8.200 -15.513 1.00 79.06 104 SER A N 1
ATOM 858 C CA . SER A 1 104 ? 23.896 7.600 -16.843 1.00 79.06 104 SER A CA 1
ATOM 859 C C . SER A 1 104 ? 23.913 6.072 -16.749 1.00 79.06 104 SER A C 1
ATOM 861 O O . SER A 1 104 ? 23.160 5.392 -17.441 1.00 79.06 104 SER A O 1
ATOM 863 N N . THR A 1 105 ? 24.720 5.537 -15.835 1.00 79.50 105 THR A N 1
ATOM 864 C CA . THR A 1 105 ? 24.819 4.099 -15.571 1.00 79.50 105 THR A CA 1
ATOM 865 C C . THR A 1 105 ? 23.573 3.553 -14.876 1.00 79.50 105 THR A C 1
ATOM 867 O O . THR A 1 105 ? 23.052 2.525 -15.298 1.00 79.50 105 THR A O 1
ATOM 870 N N . ILE A 1 106 ? 23.046 4.246 -13.863 1.00 79.56 106 ILE A N 1
ATOM 871 C CA . ILE A 1 106 ? 21.797 3.864 -13.191 1.00 79.56 106 ILE A CA 1
ATOM 872 C C . ILE A 1 106 ? 20.626 3.876 -14.179 1.00 79.56 106 ILE A C 1
ATOM 874 O O . ILE A 1 106 ? 19.857 2.923 -14.210 1.00 79.56 106 ILE A O 1
ATOM 878 N N . ASN A 1 107 ? 20.518 4.893 -15.038 1.00 80.00 107 ASN A N 1
ATOM 879 C CA . ASN A 1 107 ? 19.482 4.939 -16.071 1.00 80.00 107 ASN A CA 1
ATOM 880 C C . ASN A 1 107 ? 19.589 3.747 -17.031 1.00 80.00 107 ASN A C 1
ATOM 882 O O . ASN A 1 107 ? 18.583 3.109 -17.324 1.00 80.00 107 ASN A O 1
ATOM 886 N N . LYS A 1 108 ? 20.807 3.367 -17.447 1.00 78.44 108 LYS A N 1
ATOM 887 C CA . LYS A 1 108 ? 21.013 2.148 -18.247 1.00 78.44 108 LYS A CA 1
ATOM 888 C C . LYS A 1 108 ? 20.552 0.888 -17.514 1.00 78.44 108 LYS A C 1
ATOM 890 O O . LYS A 1 108 ? 19.876 0.071 -18.118 1.00 78.44 108 LYS A O 1
ATOM 895 N N . LEU A 1 109 ? 20.865 0.740 -16.225 1.00 78.56 109 LEU A N 1
ATOM 896 C CA . LEU A 1 109 ? 20.390 -0.390 -15.409 1.00 78.56 109 LEU A CA 1
ATOM 897 C C . LEU A 1 109 ? 18.862 -0.423 -15.265 1.00 78.56 109 LEU A C 1
ATOM 899 O O . LEU A 1 109 ? 18.266 -1.493 -15.139 1.00 78.56 109 LEU A O 1
ATOM 903 N N . ILE A 1 110 ? 18.234 0.752 -15.236 1.00 81.06 110 ILE A N 1
ATOM 904 C CA . ILE A 1 110 ? 16.785 0.894 -15.137 1.00 81.06 110 ILE A CA 1
ATOM 905 C C . ILE A 1 110 ? 16.109 0.481 -16.450 1.00 81.06 110 ILE A C 1
ATOM 907 O O . ILE A 1 110 ? 15.101 -0.228 -16.404 1.00 81.06 110 ILE A O 1
ATOM 911 N N . ASP A 1 111 ? 16.647 0.920 -17.589 1.00 79.81 111 ASP A N 1
ATOM 912 C CA . ASP A 1 111 ? 16.013 0.799 -18.907 1.00 79.81 111 ASP A CA 1
ATOM 913 C C . ASP A 1 111 ? 16.371 -0.476 -19.667 1.00 79.81 111 ASP A C 1
ATOM 915 O O . ASP A 1 111 ? 15.535 -0.998 -20.411 1.00 79.81 111 ASP A O 1
ATOM 919 N N . ASP A 1 112 ? 17.580 -0.997 -19.471 1.00 76.19 112 ASP A N 1
ATOM 920 C CA . ASP A 1 112 ? 18.062 -2.166 -20.192 1.00 76.19 112 ASP A CA 1
ATOM 921 C C . ASP A 1 112 ? 17.535 -3.464 -19.549 1.00 76.19 112 ASP A C 1
ATOM 923 O O . ASP A 1 112 ? 17.885 -3.792 -18.406 1.00 76.19 112 ASP A O 1
ATOM 927 N N . PRO A 1 113 ? 16.714 -4.248 -20.271 1.00 69.69 113 PRO A N 1
ATOM 928 C CA . PRO A 1 113 ? 16.146 -5.476 -19.735 1.00 69.69 113 PRO A CA 1
ATOM 929 C C . PRO A 1 113 ? 17.213 -6.534 -19.417 1.00 69.69 113 PRO A C 1
ATOM 931 O O . PRO A 1 113 ? 17.033 -7.288 -18.458 1.00 69.69 113 PRO A O 1
ATOM 934 N N . HIS A 1 114 ? 18.339 -6.567 -20.141 1.00 69.56 114 HIS A N 1
ATOM 935 C CA . HIS A 1 114 ? 19.433 -7.504 -19.878 1.00 69.56 114 HIS A CA 1
ATOM 936 C C . HIS A 1 114 ? 20.162 -7.163 -18.577 1.00 69.56 114 HIS A C 1
ATOM 938 O O . HIS A 1 114 ? 20.471 -8.059 -17.791 1.00 69.56 114 HIS A O 1
ATOM 944 N N . PHE A 1 115 ? 20.378 -5.874 -18.306 1.00 70.56 115 PHE A N 1
ATOM 945 C CA . PHE A 1 115 ? 21.005 -5.441 -17.057 1.00 70.56 115 PHE A CA 1
ATOM 946 C C . PHE A 1 115 ? 20.044 -5.423 -15.865 1.00 70.56 115 PHE A C 1
ATOM 948 O O . PHE A 1 115 ? 20.488 -5.592 -14.732 1.00 70.56 115 PHE A O 1
ATOM 955 N N . SER A 1 116 ? 18.732 -5.297 -16.078 1.00 65.69 116 SER A N 1
ATOM 956 C CA . SER A 1 116 ? 17.756 -5.370 -14.981 1.00 65.69 116 SER A CA 1
ATOM 957 C C . SER A 1 116 ? 17.851 -6.697 -14.205 1.00 65.69 116 SER A C 1
ATOM 959 O O . SER A 1 116 ? 17.754 -6.711 -12.977 1.00 65.69 116 SER A O 1
ATOM 961 N N . LEU A 1 117 ? 18.149 -7.800 -14.903 1.00 65.31 117 LEU A N 1
ATOM 962 C CA . LEU A 1 117 ? 18.368 -9.130 -14.325 1.00 65.31 117 LEU A CA 1
ATOM 963 C C . LEU A 1 117 ? 19.718 -9.267 -13.595 1.00 65.31 117 LEU A C 1
ATOM 965 O O . LEU A 1 117 ? 19.871 -10.180 -12.783 1.00 65.31 117 LEU A O 1
ATOM 969 N N . ALA A 1 118 ? 20.683 -8.371 -13.843 1.00 63.66 118 ALA A N 1
ATOM 970 C CA . ALA A 1 118 ? 21.956 -8.288 -13.111 1.00 63.66 118 ALA A CA 1
ATOM 971 C C . ALA A 1 118 ? 21.780 -7.968 -11.632 1.00 63.66 118 ALA A C 1
ATOM 973 O O . ALA A 1 118 ? 22.591 -8.369 -10.803 1.00 63.66 118 ALA A O 1
ATOM 974 N N . ILE A 1 119 ? 20.679 -7.308 -11.289 1.00 68.56 119 ILE A N 1
ATOM 975 C CA . ILE A 1 119 ? 20.378 -6.896 -9.920 1.00 68.56 119 ILE A CA 1
ATOM 976 C C . ILE A 1 119 ? 19.798 -8.069 -9.103 1.00 68.56 119 ILE A C 1
ATOM 978 O O . ILE A 1 119 ? 19.862 -8.056 -7.875 1.00 68.56 119 ILE A O 1
ATOM 982 N N . CYS A 1 120 ? 19.282 -9.111 -9.769 1.00 60.53 120 CYS A N 1
ATOM 983 C CA . CYS A 1 120 ? 18.665 -10.286 -9.142 1.00 60.53 120 CYS A CA 1
ATOM 984 C C . CYS A 1 120 ? 19.641 -11.419 -8.785 1.00 60.53 120 CYS A C 1
ATOM 986 O O . CYS A 1 120 ? 19.217 -12.379 -8.143 1.00 60.53 120 CYS A O 1
ATOM 988 N N . GLY A 1 121 ? 20.909 -11.383 -9.213 1.00 58.06 121 GLY A N 1
ATOM 989 C CA . GLY A 1 121 ? 21.820 -12.510 -8.986 1.00 58.06 121 GLY A CA 1
ATOM 990 C C . GLY A 1 121 ? 23.250 -12.302 -9.483 1.00 58.06 121 GLY A C 1
ATOM 991 O O . GLY A 1 121 ? 23.504 -11.520 -10.395 1.00 58.06 121 GLY A O 1
ATOM 992 N N . ALA A 1 122 ? 24.188 -13.045 -8.885 1.00 51.53 122 ALA A N 1
ATOM 993 C CA . ALA A 1 122 ? 25.630 -12.870 -9.081 1.00 51.53 122 ALA A CA 1
ATOM 994 C C . ALA A 1 122 ? 26.097 -13.047 -10.540 1.00 51.53 122 ALA A C 1
ATOM 996 O O . ALA A 1 122 ? 26.940 -12.293 -11.007 1.00 51.53 122 ALA A O 1
ATOM 997 N N . THR A 1 123 ? 25.518 -13.990 -11.288 1.00 53.62 123 THR A N 1
ATOM 998 C CA . THR A 1 123 ? 25.967 -14.329 -12.653 1.00 53.62 123 THR A CA 1
ATOM 999 C C . THR A 1 123 ? 25.765 -13.210 -13.671 1.00 53.62 123 THR A C 1
ATOM 1001 O O . THR A 1 123 ? 26.552 -13.076 -14.599 1.00 53.62 123 THR A O 1
ATOM 1004 N N . ASN A 1 124 ? 24.721 -12.399 -13.506 1.00 58.09 124 ASN A N 1
ATOM 1005 C CA . ASN A 1 124 ? 24.435 -11.288 -14.413 1.00 58.09 124 ASN A CA 1
ATOM 1006 C C . ASN A 1 124 ? 25.135 -9.992 -13.956 1.00 58.09 124 ASN A C 1
ATOM 1008 O O . ASN A 1 124 ? 25.338 -9.083 -14.763 1.00 58.09 124 ASN A O 1
ATOM 1012 N N . PHE A 1 125 ? 25.542 -9.921 -12.683 1.00 67.19 125 PHE A N 1
ATOM 1013 C CA . PHE A 1 125 ? 26.333 -8.818 -12.142 1.00 67.19 125 PHE A CA 1
ATOM 1014 C C . PHE A 1 125 ? 27.717 -8.735 -12.797 1.00 67.19 125 PHE A C 1
ATOM 1016 O O . PHE A 1 125 ? 28.147 -7.649 -13.175 1.00 67.19 125 PHE A O 1
ATOM 1023 N N . ASP A 1 126 ? 28.358 -9.879 -13.048 1.00 69.12 126 ASP A N 1
ATOM 1024 C CA . ASP A 1 126 ? 29.662 -9.938 -13.721 1.00 69.12 126 ASP A CA 1
ATOM 1025 C C . ASP A 1 126 ? 29.623 -9.314 -15.128 1.00 69.12 126 ASP A C 1
ATOM 1027 O O . ASP A 1 126 ? 30.542 -8.593 -15.522 1.00 69.12 126 ASP A O 1
ATOM 1031 N N . CYS A 1 127 ? 28.539 -9.533 -15.881 1.00 69.38 127 CYS A N 1
ATOM 1032 C CA . CYS A 1 127 ? 28.342 -8.917 -17.195 1.00 69.38 127 CYS A CA 1
ATOM 1033 C C . CYS A 1 127 ? 28.197 -7.392 -17.102 1.00 69.38 127 CYS A C 1
ATOM 1035 O O . CYS A 1 127 ? 28.724 -6.666 -17.947 1.00 69.38 127 CYS A O 1
ATOM 1037 N N . PHE A 1 128 ? 27.509 -6.897 -16.070 1.00 77.50 128 PHE A N 1
ATOM 1038 C CA . PHE A 1 128 ? 27.403 -5.465 -15.818 1.00 77.50 128 PHE A CA 1
ATOM 1039 C C . PHE A 1 128 ? 28.759 -4.863 -15.431 1.00 77.50 128 PHE A C 1
ATOM 1041 O O . PHE A 1 128 ? 29.171 -3.885 -16.057 1.00 77.50 128 PHE A O 1
ATOM 1048 N N . SER A 1 129 ? 29.492 -5.470 -14.494 1.00 77.81 129 SER A N 1
ATOM 1049 C CA . SER A 1 129 ? 30.823 -5.011 -14.076 1.00 77.81 129 SER A CA 1
ATOM 1050 C C . SER A 1 129 ? 31.820 -4.953 -15.239 1.00 77.81 129 SER A C 1
ATOM 1052 O O . SER A 1 129 ? 32.618 -4.023 -15.318 1.00 77.81 129 SER A O 1
ATOM 1054 N N . GLN A 1 130 ? 31.740 -5.883 -16.199 1.00 80.69 130 GLN A N 1
ATOM 1055 C CA . GLN A 1 130 ? 32.558 -5.858 -17.423 1.00 80.69 130 GLN A CA 1
ATOM 1056 C C . GLN A 1 130 ? 32.177 -4.735 -18.404 1.00 80.69 130 GLN A C 1
ATOM 1058 O O . GLN A 1 130 ? 32.990 -4.354 -19.246 1.00 80.69 130 GLN A O 1
ATOM 1063 N N . SER A 1 131 ? 30.955 -4.203 -18.314 1.00 78.31 131 SER A N 1
ATOM 1064 C CA . SER A 1 131 ? 30.442 -3.146 -19.199 1.00 78.31 131 SER A CA 1
ATOM 1065 C C . SER A 1 131 ? 30.772 -1.722 -18.729 1.00 78.31 131 SER A C 1
ATOM 1067 O O . SER A 1 131 ? 30.528 -0.754 -19.456 1.00 78.31 131 SER A O 1
ATOM 1069 N N . ILE A 1 132 ? 31.337 -1.580 -17.526 1.00 83.25 132 ILE A N 1
ATOM 1070 C CA . ILE A 1 132 ? 31.672 -0.299 -16.894 1.00 83.25 132 ILE A CA 1
ATOM 1071 C C . ILE A 1 132 ? 33.169 -0.202 -16.569 1.00 83.25 132 ILE A C 1
ATOM 1073 O O . ILE A 1 132 ? 33.901 -1.187 -16.593 1.00 83.25 132 ILE A O 1
ATOM 1077 N N . SER A 1 133 ? 33.663 1.009 -16.289 1.00 85.81 133 SER A N 1
ATOM 1078 C CA . SER A 1 133 ? 35.064 1.187 -15.888 1.00 85.81 133 SER A CA 1
ATOM 1079 C C . SER A 1 133 ? 35.320 0.619 -14.488 1.00 85.81 133 SER A C 1
ATOM 1081 O O . SER A 1 133 ? 34.445 0.663 -13.625 1.00 85.81 133 SER A O 1
ATOM 1083 N N . ALA A 1 134 ? 36.550 0.169 -14.217 1.00 86.38 134 ALA A N 1
ATOM 1084 C CA . ALA A 1 134 ? 36.935 -0.347 -12.897 1.00 86.38 134 ALA A CA 1
ATOM 1085 C C . ALA A 1 134 ? 36.734 0.677 -11.759 1.00 86.38 134 ALA A C 1
ATOM 1087 O O . ALA A 1 134 ? 36.433 0.316 -10.622 1.00 86.38 134 ALA A O 1
ATOM 1088 N N . GLU A 1 135 ? 36.885 1.972 -12.055 1.00 84.81 135 GLU A N 1
ATOM 1089 C CA . GLU A 1 135 ? 36.595 3.042 -11.097 1.00 84.81 135 GLU A CA 1
ATOM 1090 C C . GLU A 1 135 ? 35.099 3.112 -10.767 1.00 84.81 135 GLU A C 1
ATOM 1092 O O . GLU A 1 135 ? 34.724 3.214 -9.597 1.00 84.81 135 GLU A O 1
ATOM 1097 N N . LEU A 1 136 ? 34.245 3.023 -11.788 1.00 81.94 136 LEU A N 1
ATOM 1098 C CA . LEU A 1 136 ? 32.799 3.049 -11.627 1.00 81.94 136 LEU A CA 1
ATOM 1099 C C . LEU A 1 136 ? 32.292 1.788 -10.918 1.00 81.94 136 LEU A C 1
ATOM 1101 O O . LEU A 1 136 ? 31.445 1.907 -10.042 1.00 81.94 136 LEU A O 1
ATOM 1105 N N . ASP A 1 137 ? 32.855 0.619 -11.215 1.00 84.50 137 ASP A N 1
ATOM 1106 C CA . ASP A 1 137 ? 32.536 -0.650 -10.548 1.00 84.50 137 ASP A CA 1
ATOM 1107 C C . ASP A 1 137 ? 32.869 -0.620 -9.047 1.00 84.50 137 ASP A C 1
ATOM 1109 O O . ASP A 1 137 ? 32.047 -0.975 -8.195 1.00 84.50 137 ASP A O 1
ATOM 1113 N N . LYS A 1 138 ? 34.036 -0.070 -8.687 1.00 85.00 138 LYS A N 1
ATOM 1114 C CA . LYS A 1 138 ? 34.416 0.140 -7.283 1.00 85.00 138 LYS A CA 1
ATOM 1115 C C . LYS A 1 138 ? 33.439 1.071 -6.562 1.00 85.00 138 LYS A C 1
ATOM 1117 O O . LYS A 1 138 ? 33.077 0.819 -5.411 1.00 85.00 138 LYS A O 1
ATOM 1122 N N . ARG A 1 139 ? 33.018 2.157 -7.218 1.00 80.94 139 ARG A N 1
ATOM 1123 C CA . ARG A 1 139 ? 32.046 3.108 -6.654 1.00 80.94 139 ARG A CA 1
ATOM 1124 C C . ARG A 1 139 ? 30.647 2.514 -6.553 1.00 80.94 139 ARG A C 1
ATOM 1126 O O . ARG A 1 139 ? 29.989 2.739 -5.539 1.00 80.94 139 ARG A O 1
ATOM 1133 N N . PHE A 1 140 ? 30.228 1.746 -7.554 1.00 78.94 140 PHE A N 1
ATOM 1134 C CA . PHE A 1 140 ? 28.977 0.999 -7.557 1.00 78.94 140 PHE A CA 1
ATOM 1135 C C . PHE A 1 140 ? 28.936 0.058 -6.354 1.00 78.94 140 PHE A C 1
ATOM 1137 O O . PHE A 1 140 ? 28.037 0.151 -5.527 1.00 78.94 140 PHE A O 1
ATOM 1144 N N . SER A 1 141 ? 29.968 -0.771 -6.194 1.00 80.94 141 SER A N 1
ATOM 1145 C CA . SER A 1 141 ? 30.086 -1.722 -5.085 1.00 80.94 141 SER A CA 1
ATOM 1146 C C . SER A 1 141 ? 30.047 -1.029 -3.720 1.00 80.94 141 SER A C 1
ATOM 1148 O O . SER A 1 141 ? 29.361 -1.485 -2.808 1.00 80.94 141 SER A O 1
ATOM 1150 N N . ALA A 1 142 ? 30.726 0.116 -3.584 1.00 82.56 142 ALA A N 1
ATOM 1151 C CA . ALA A 1 142 ? 30.730 0.896 -2.346 1.00 82.56 142 ALA A CA 1
ATOM 1152 C C . ALA A 1 142 ? 29.362 1.513 -1.998 1.00 82.56 142 ALA A C 1
ATOM 1154 O O . ALA A 1 142 ? 29.090 1.762 -0.826 1.00 82.56 142 ALA A O 1
ATOM 1155 N N . ASN A 1 143 ? 28.506 1.759 -2.996 1.00 77.88 143 ASN A N 1
ATOM 1156 C CA . ASN A 1 143 ? 27.210 2.427 -2.837 1.00 77.88 143 ASN A CA 1
ATOM 1157 C C . ASN A 1 143 ? 26.026 1.542 -3.258 1.00 77.88 143 ASN A C 1
ATOM 1159 O O . ASN A 1 143 ? 24.929 2.049 -3.500 1.00 77.88 143 ASN A O 1
ATOM 1163 N N . TYR A 1 144 ? 26.224 0.225 -3.341 1.00 79.25 144 TYR A N 1
ATOM 1164 C CA . TYR A 1 144 ? 25.255 -0.682 -3.950 1.00 79.25 144 TYR A CA 1
ATOM 1165 C C . TYR A 1 144 ? 23.874 -0.600 -3.296 1.00 79.25 144 TYR A C 1
ATOM 1167 O O . TYR A 1 144 ? 22.870 -0.526 -3.994 1.00 79.25 144 TYR A O 1
ATOM 1175 N N . SER A 1 145 ? 23.805 -0.543 -1.963 1.00 79.12 145 SER A N 1
ATOM 1176 C CA . SER A 1 145 ? 22.537 -0.453 -1.222 1.00 79.12 145 SER A CA 1
ATOM 1177 C C . SER A 1 145 ? 21.715 0.788 -1.591 1.00 79.12 145 SER A C 1
ATOM 1179 O O . SER A 1 145 ? 20.501 0.704 -1.791 1.00 79.12 145 SER A O 1
ATOM 1181 N N . ALA A 1 146 ? 22.386 1.930 -1.727 1.00 77.00 146 ALA A N 1
ATOM 1182 C CA . ALA A 1 146 ? 21.794 3.193 -2.141 1.00 77.00 146 ALA A CA 1
ATOM 1183 C C . ALA A 1 146 ? 21.233 3.097 -3.570 1.00 77.00 146 ALA A C 1
ATOM 1185 O O . ALA A 1 146 ? 20.064 3.388 -3.819 1.00 77.00 146 ALA A O 1
ATOM 1186 N N . TRP A 1 147 ? 22.040 2.603 -4.507 1.00 79.00 147 TRP A N 1
ATOM 1187 C CA . TRP A 1 147 ? 21.643 2.514 -5.913 1.00 79.00 147 TRP A CA 1
ATOM 1188 C C . TRP A 1 147 ? 20.536 1.487 -6.116 1.00 79.00 147 TRP A C 1
ATOM 1190 O O . TRP A 1 147 ? 19.565 1.755 -6.821 1.00 79.00 147 TRP A O 1
ATOM 1200 N N . LYS A 1 148 ? 20.641 0.340 -5.438 1.00 81.69 148 LYS A N 1
ATOM 1201 C CA . LYS A 1 148 ? 19.615 -0.698 -5.442 1.00 81.69 148 LYS A CA 1
ATOM 1202 C C . LYS A 1 148 ? 18.274 -0.139 -4.975 1.00 81.69 148 LYS A C 1
ATOM 1204 O O . LYS A 1 148 ? 17.269 -0.435 -5.601 1.00 81.69 148 LYS A O 1
ATOM 1209 N N . THR A 1 149 ? 18.252 0.721 -3.956 1.00 81.44 149 THR A N 1
ATOM 1210 C CA . THR A 1 149 ? 17.012 1.367 -3.484 1.00 81.44 149 THR A CA 1
ATOM 1211 C C . THR A 1 149 ? 16.341 2.189 -4.587 1.00 81.44 149 THR A C 1
ATOM 1213 O O . THR A 1 149 ? 15.133 2.082 -4.794 1.00 81.44 149 THR A O 1
ATOM 1216 N N . ILE A 1 150 ? 17.121 2.978 -5.331 1.00 80.12 150 ILE A N 1
ATOM 1217 C CA . ILE A 1 150 ? 16.613 3.821 -6.420 1.00 80.12 150 ILE A CA 1
ATOM 1218 C C . ILE A 1 150 ? 16.098 2.973 -7.591 1.00 80.12 150 ILE A C 1
ATOM 1220 O O . ILE A 1 150 ? 15.020 3.234 -8.137 1.00 80.12 150 ILE A O 1
ATOM 1224 N N . ILE A 1 151 ? 16.855 1.940 -7.966 1.00 84.25 151 ILE A N 1
ATOM 1225 C CA . ILE A 1 151 ? 16.484 1.048 -9.065 1.00 84.25 151 ILE A CA 1
ATOM 1226 C C . ILE A 1 151 ? 15.252 0.219 -8.691 1.00 84.25 151 ILE A C 1
ATOM 1228 O O . ILE A 1 151 ? 14.304 0.166 -9.467 1.00 84.25 151 ILE A O 1
ATOM 1232 N N . ASP A 1 152 ? 15.219 -0.364 -7.489 1.00 87.50 152 ASP A N 1
ATOM 1233 C CA . ASP A 1 152 ? 14.078 -1.127 -6.980 1.00 87.50 152 ASP A CA 1
ATOM 1234 C C . ASP A 1 152 ? 12.812 -0.268 -6.948 1.00 87.50 152 ASP A C 1
ATOM 1236 O O . ASP A 1 152 ? 11.754 -0.743 -7.349 1.00 87.50 152 ASP A O 1
ATOM 1240 N N . PHE A 1 153 ? 12.904 0.996 -6.518 1.00 85.50 153 PHE A N 1
ATOM 1241 C CA . PHE A 1 153 ? 11.769 1.917 -6.548 1.00 85.50 153 PHE A CA 1
ATOM 1242 C C . PHE A 1 153 ? 11.247 2.122 -7.975 1.00 85.50 153 PHE A C 1
ATOM 1244 O O . PHE A 1 153 ? 10.053 1.965 -8.226 1.00 85.50 153 PHE A O 1
ATOM 1251 N N . THR A 1 154 ? 12.142 2.413 -8.920 1.00 85.12 154 THR A N 1
ATOM 1252 C CA . THR A 1 154 ? 11.766 2.670 -10.319 1.00 85.12 154 THR A CA 1
ATOM 1253 C C . THR A 1 154 ? 11.200 1.417 -10.992 1.00 85.12 154 THR A C 1
ATOM 1255 O O . THR A 1 154 ? 10.211 1.479 -11.720 1.00 85.12 154 THR A O 1
ATOM 1258 N N . HIS A 1 155 ? 11.792 0.250 -10.733 1.00 88.25 155 HIS A N 1
ATOM 1259 C CA . HIS A 1 155 ? 11.304 -1.023 -11.260 1.00 88.25 155 HIS A CA 1
ATOM 1260 C C . HIS A 1 155 ? 9.960 -1.422 -10.648 1.00 88.25 155 HIS A C 1
ATOM 1262 O O . HIS A 1 155 ? 9.078 -1.856 -11.387 1.00 88.25 155 HIS A O 1
ATOM 1268 N N . ARG A 1 156 ? 9.763 -1.219 -9.337 1.00 90.06 156 ARG A N 1
ATOM 1269 C CA . ARG A 1 156 ? 8.462 -1.399 -8.670 1.00 90.06 156 ARG A CA 1
ATOM 1270 C C . ARG A 1 156 ? 7.385 -0.522 -9.301 1.00 90.06 156 ARG A C 1
ATOM 1272 O O . ARG A 1 156 ? 6.283 -1.006 -9.542 1.00 90.06 156 ARG A O 1
ATOM 1279 N N . ASP A 1 157 ? 7.707 0.735 -9.594 1.00 87.44 157 ASP A N 1
ATOM 1280 C CA . ASP A 1 157 ? 6.782 1.668 -10.235 1.00 87.44 157 ASP A CA 1
ATOM 1281 C C . ASP A 1 157 ? 6.357 1.198 -11.635 1.00 87.44 157 ASP A C 1
ATOM 1283 O O . ASP A 1 157 ? 5.164 1.127 -11.933 1.00 87.44 157 ASP A O 1
ATOM 1287 N N . ARG A 1 158 ? 7.318 0.757 -12.458 1.00 87.38 158 ARG A N 1
ATOM 1288 C CA . ARG A 1 158 ? 7.037 0.179 -13.784 1.00 87.38 158 ARG A CA 1
ATOM 1289 C C . ARG A 1 158 ? 6.177 -1.072 -13.693 1.00 87.38 158 ARG A C 1
ATOM 1291 O O . ARG A 1 158 ? 5.176 -1.173 -14.395 1.00 87.38 158 ARG A O 1
ATOM 1298 N N . ILE A 1 159 ? 6.536 -2.015 -12.823 1.00 89.44 159 ILE A N 1
ATOM 1299 C CA . ILE A 1 159 ? 5.768 -3.253 -12.638 1.00 89.44 159 ILE A CA 1
ATOM 1300 C C . ILE A 1 159 ? 4.325 -2.927 -12.238 1.00 89.44 159 ILE A C 1
ATOM 1302 O O . ILE A 1 159 ? 3.387 -3.433 -12.852 1.00 89.44 159 ILE A O 1
ATOM 1306 N N . ARG A 1 160 ? 4.139 -2.025 -11.270 1.00 90.62 160 ARG A N 1
ATOM 1307 C CA . ARG A 1 160 ? 2.820 -1.542 -10.851 1.00 90.62 160 ARG A CA 1
ATOM 1308 C C . ARG A 1 160 ? 2.039 -0.929 -12.013 1.00 90.62 160 ARG A C 1
ATOM 1310 O O . ARG A 1 160 ? 0.877 -1.276 -12.214 1.00 90.62 160 ARG A O 1
ATOM 1317 N N . GLN A 1 161 ? 2.654 -0.044 -12.793 1.00 85.75 161 GLN A N 1
ATOM 1318 C CA . GLN A 1 161 ? 1.990 0.590 -13.930 1.00 85.75 161 GLN A CA 1
ATOM 1319 C C . GLN A 1 161 ? 1.546 -0.442 -14.975 1.00 85.75 161 GLN A C 1
ATOM 1321 O O . GLN A 1 161 ? 0.389 -0.439 -15.391 1.00 85.75 161 GLN A O 1
ATOM 1326 N N . PHE A 1 162 ? 2.448 -1.331 -15.388 1.00 82.69 162 PHE A N 1
ATOM 1327 C CA . PHE A 1 162 ? 2.222 -2.216 -16.530 1.00 82.69 162 PHE A CA 1
ATOM 1328 C C . PHE A 1 162 ? 1.418 -3.471 -16.198 1.00 82.69 162 PHE A C 1
ATOM 1330 O O . PHE A 1 162 ? 0.612 -3.887 -17.023 1.00 82.69 162 PHE A O 1
ATOM 1337 N N . ILE A 1 163 ? 1.612 -4.061 -15.015 1.00 85.75 163 ILE A N 1
ATOM 1338 C CA . ILE A 1 163 ? 0.930 -5.302 -14.614 1.00 85.75 163 ILE A CA 1
ATOM 1339 C C . ILE A 1 163 ? -0.356 -5.007 -13.834 1.00 85.75 163 ILE A C 1
ATOM 1341 O O . ILE A 1 163 ? -1.273 -5.819 -13.846 1.00 85.75 163 ILE A O 1
ATOM 1345 N N . CYS A 1 164 ? -0.465 -3.845 -13.175 1.00 86.88 164 CYS A N 1
ATOM 1346 C CA . CYS A 1 164 ? -1.638 -3.531 -12.353 1.00 86.88 164 CYS A CA 1
ATOM 1347 C C . CYS A 1 164 ? -2.504 -2.416 -12.954 1.00 86.88 164 CYS A C 1
ATOM 1349 O O . CYS A 1 164 ? -3.683 -2.619 -13.225 1.00 86.88 164 CYS A O 1
ATOM 1351 N N . LEU A 1 165 ? -1.950 -1.223 -13.176 1.00 84.25 165 LEU A N 1
ATOM 1352 C CA . LEU A 1 165 ? -2.770 -0.063 -13.553 1.00 84.25 165 LEU A CA 1
ATOM 1353 C C . LEU A 1 165 ? -3.261 -0.107 -15.004 1.00 84.25 165 LEU A C 1
ATOM 1355 O O . LEU A 1 165 ? -4.403 0.264 -15.271 1.00 84.25 165 LEU A O 1
ATOM 1359 N N . ASN A 1 166 ? -2.425 -0.548 -15.944 1.00 80.00 166 ASN A N 1
ATOM 1360 C CA . ASN A 1 166 ? -2.815 -0.641 -17.352 1.00 80.00 166 ASN A CA 1
ATOM 1361 C C . ASN A 1 166 ? -3.898 -1.710 -17.594 1.00 80.00 166 ASN A C 1
ATOM 1363 O O . ASN A 1 166 ? -4.866 -1.386 -18.283 1.00 80.00 166 ASN A O 1
ATOM 1367 N N . PRO A 1 167 ? -3.811 -2.930 -17.024 1.00 77.44 167 PRO A N 1
ATOM 1368 C CA . PRO A 1 167 ? -4.842 -3.945 -17.236 1.00 77.44 167 PRO A CA 1
ATOM 1369 C C . PRO A 1 167 ? -6.146 -3.634 -16.494 1.00 77.44 167 PRO A C 1
ATOM 1371 O O . PRO A 1 167 ? -7.230 -3.713 -17.076 1.00 77.44 167 PRO A O 1
ATOM 1374 N N . PHE A 1 168 ? -6.044 -3.247 -15.217 1.00 77.94 168 PHE A N 1
ATOM 1375 C CA . PHE A 1 168 ? -7.187 -3.181 -14.298 1.00 77.94 168 PHE A CA 1
ATOM 1376 C C . PHE A 1 168 ? -7.740 -1.770 -14.082 1.00 77.94 168 PHE A C 1
ATOM 1378 O O . PHE A 1 168 ? -8.746 -1.590 -13.396 1.00 77.94 168 PHE A O 1
ATOM 1385 N N . GLY A 1 169 ? -7.089 -0.754 -14.64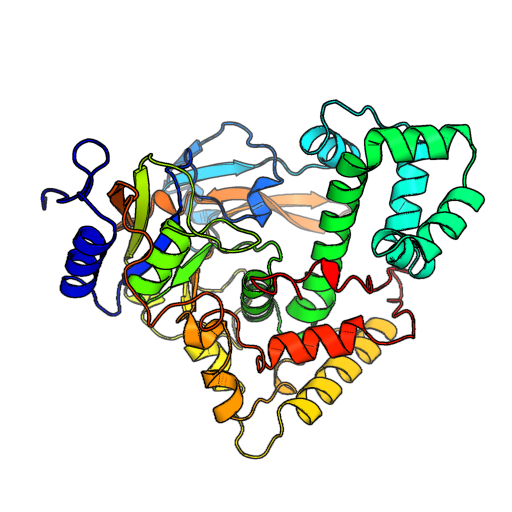6 1.00 77.81 169 GLY A N 1
ATOM 1386 C CA . GLY A 1 169 ? -7.381 0.635 -14.330 1.00 77.81 169 GLY A CA 1
ATOM 1387 C C . GLY A 1 169 ? -6.847 1.038 -12.955 1.00 77.81 169 GLY A C 1
ATOM 1388 O O . GLY A 1 169 ? -6.215 0.266 -12.232 1.00 77.81 169 GLY A O 1
ATOM 1389 N N . PHE A 1 170 ? -7.088 2.296 -12.591 1.00 79.12 170 PHE A N 1
ATOM 1390 C CA . PHE A 1 170 ? -6.411 2.909 -11.454 1.00 79.12 170 PHE A CA 1
ATOM 1391 C C . PHE A 1 170 ? -6.769 2.259 -10.108 1.00 79.12 170 PHE A C 1
ATOM 1393 O O . PHE A 1 170 ? -5.881 1.861 -9.363 1.00 79.12 170 PHE A O 1
ATOM 1400 N N . VAL A 1 171 ? -8.059 2.143 -9.782 1.00 78.12 171 VAL A N 1
ATOM 1401 C CA . VAL A 1 171 ? -8.505 1.761 -8.428 1.00 78.12 171 VAL A CA 1
ATOM 1402 C C . VAL A 1 171 ? -8.176 0.299 -8.136 1.00 78.12 171 VAL A C 1
ATOM 1404 O O . VAL A 1 171 ? -7.510 0.002 -7.146 1.00 78.12 171 VAL A O 1
ATOM 1407 N N . LEU A 1 172 ? -8.584 -0.610 -9.027 1.00 78.94 172 LEU A N 1
ATOM 1408 C CA . LEU A 1 172 ? -8.306 -2.037 -8.876 1.00 78.94 172 LEU A CA 1
ATOM 1409 C C . LEU A 1 172 ? -6.814 -2.341 -9.037 1.00 78.94 172 LEU A C 1
ATOM 1411 O O . LEU A 1 172 ? -6.263 -3.134 -8.279 1.00 78.94 172 LEU A O 1
ATOM 1415 N N . GLY A 1 173 ? -6.133 -1.669 -9.969 1.00 84.00 173 GLY A N 1
ATOM 1416 C CA . GLY A 1 173 ? -4.691 -1.806 -10.120 1.00 84.00 173 GLY A CA 1
ATOM 1417 C C . GLY A 1 173 ? -3.932 -1.369 -8.862 1.00 84.00 173 GLY A C 1
ATOM 1418 O O . GLY A 1 173 ? -3.032 -2.079 -8.429 1.00 84.00 173 GLY A O 1
ATOM 1419 N N . MET A 1 174 ? -4.319 -0.261 -8.216 1.00 85.81 174 MET A N 1
ATOM 1420 C CA . MET A 1 174 ? -3.738 0.154 -6.928 1.00 85.81 174 MET A CA 1
ATOM 1421 C C . MET A 1 174 ? -4.002 -0.865 -5.819 1.00 85.81 174 MET A C 1
ATOM 1423 O O . MET A 1 174 ? -3.107 -1.138 -5.020 1.00 85.81 174 MET A O 1
ATOM 1427 N N . ALA A 1 175 ? -5.206 -1.436 -5.784 1.00 81.69 175 ALA A N 1
ATOM 1428 C CA . ALA A 1 175 ? -5.588 -2.449 -4.810 1.00 81.69 175 ALA A CA 1
ATOM 1429 C C . ALA A 1 175 ? -4.730 -3.705 -4.910 1.00 81.69 175 ALA A C 1
ATOM 1431 O O . ALA A 1 175 ? -4.151 -4.135 -3.913 1.00 81.69 175 ALA A O 1
ATOM 1432 N N . ILE A 1 176 ? -4.606 -4.254 -6.119 1.00 85.56 176 ILE A N 1
ATOM 1433 C CA . ILE A 1 176 ? -3.753 -5.410 -6.384 1.00 85.56 176 ILE A CA 1
ATOM 1434 C C . ILE A 1 176 ? -2.305 -5.048 -6.043 1.00 85.56 176 ILE A C 1
ATOM 1436 O O . ILE A 1 176 ? -1.673 -5.729 -5.245 1.00 85.56 176 ILE A O 1
ATOM 1440 N N . ALA A 1 177 ? -1.796 -3.927 -6.557 1.00 89.31 177 ALA A N 1
ATOM 1441 C CA . ALA A 1 177 ? -0.417 -3.503 -6.344 1.00 89.31 177 ALA A CA 1
ATOM 1442 C C . ALA A 1 177 ? -0.039 -3.387 -4.853 1.00 89.31 177 ALA A C 1
ATOM 1444 O O . ALA A 1 177 ? 1.017 -3.868 -4.432 1.00 89.31 177 ALA A O 1
ATOM 1445 N N . GLN A 1 178 ? -0.901 -2.789 -4.028 1.00 87.50 178 GLN A N 1
ATOM 1446 C CA . GLN A 1 178 ? -0.619 -2.599 -2.605 1.00 87.50 178 GLN A CA 1
ATOM 1447 C C . GLN A 1 178 ? -0.502 -3.924 -1.839 1.00 87.50 178 GLN A C 1
ATOM 1449 O O . GLN A 1 178 ? 0.365 -4.050 -0.973 1.00 87.50 178 GLN A O 1
ATOM 1454 N N . HIS A 1 179 ? -1.301 -4.932 -2.203 1.00 87.62 179 HIS A N 1
ATOM 1455 C CA . HIS A 1 179 ? -1.230 -6.275 -1.618 1.00 87.62 179 HIS A CA 1
ATOM 1456 C C . HIS A 1 179 ? 0.013 -7.065 -2.045 1.00 87.62 179 HIS A C 1
ATOM 1458 O O . HIS A 1 179 ? 0.238 -8.154 -1.531 1.00 87.62 179 HIS A O 1
ATOM 1464 N N . TYR A 1 180 ? 0.850 -6.533 -2.936 1.00 88.88 180 TYR A N 1
ATOM 1465 C CA . TYR A 1 180 ? 2.102 -7.176 -3.348 1.00 88.88 180 TYR A CA 1
ATOM 1466 C C . TYR A 1 180 ? 3.322 -6.274 -3.157 1.00 88.88 180 TYR A C 1
ATOM 1468 O O . TYR A 1 180 ? 4.362 -6.458 -3.791 1.00 88.88 180 TYR A O 1
ATOM 1476 N N . GLY A 1 181 ? 3.218 -5.320 -2.224 1.00 87.69 181 GLY A N 1
ATOM 1477 C CA . GLY A 1 181 ? 4.349 -4.520 -1.750 1.00 87.69 181 GLY A CA 1
ATOM 1478 C C . GLY A 1 181 ? 4.726 -3.358 -2.668 1.00 87.69 181 GLY A C 1
ATOM 1479 O O . GLY A 1 181 ? 5.803 -2.771 -2.521 1.00 87.69 181 GLY A O 1
ATOM 1480 N N . PHE A 1 182 ? 3.873 -3.007 -3.628 1.00 91.00 182 PHE A N 1
ATOM 1481 C CA . PHE A 1 182 ? 4.070 -1.820 -4.450 1.00 91.00 182 PHE A CA 1
ATOM 1482 C C . PHE A 1 182 ? 3.508 -0.576 -3.755 1.00 91.00 182 PHE A C 1
ATOM 1484 O O . PHE A 1 182 ? 2.583 -0.646 -2.942 1.00 91.00 182 PHE A O 1
ATOM 1491 N N . SER A 1 183 ? 4.086 0.586 -4.066 1.00 88.19 183 SER A N 1
ATOM 1492 C CA . SER A 1 183 ? 3.577 1.857 -3.561 1.00 88.19 183 SER A CA 1
ATOM 1493 C C . SER A 1 183 ? 2.164 2.114 -4.084 1.00 88.19 183 SER A C 1
ATOM 1495 O O . SER A 1 183 ? 1.819 1.771 -5.212 1.00 88.19 183 SER A O 1
ATOM 1497 N N . SER A 1 184 ? 1.342 2.754 -3.264 1.00 87.88 184 SER A N 1
ATOM 1498 C CA . SER A 1 184 ? 0.010 3.193 -3.658 1.00 87.88 184 SER A CA 1
ATOM 1499 C C . SER A 1 184 ? -0.299 4.585 -3.125 1.00 87.88 184 SER A C 1
ATOM 1501 O O . SER A 1 184 ? 0.267 5.053 -2.124 1.00 87.88 184 SER A O 1
ATOM 1503 N N . GLU A 1 185 ? -1.229 5.230 -3.821 1.00 88.62 185 GLU A N 1
ATOM 1504 C CA . GLU A 1 185 ? -1.857 6.500 -3.449 1.00 88.62 185 GLU A CA 1
ATOM 1505 C C . GLU A 1 185 ? -3.010 6.302 -2.454 1.00 88.62 185 GLU A C 1
ATOM 1507 O O . GLU A 1 185 ? -3.730 7.244 -2.147 1.00 88.62 185 GLU A O 1
ATOM 1512 N N . ALA A 1 186 ? -3.175 5.091 -1.919 1.00 90.31 186 ALA A N 1
ATOM 1513 C CA . ALA A 1 186 ? -4.197 4.751 -0.942 1.00 90.31 186 ALA A CA 1
ATOM 1514 C C . ALA A 1 186 ? -3.592 4.184 0.346 1.00 90.31 186 ALA A C 1
ATOM 1516 O O . ALA A 1 186 ? -2.477 3.652 0.389 1.00 90.31 186 ALA A O 1
ATOM 1517 N N . ILE A 1 187 ? -4.348 4.288 1.428 1.00 92.25 187 ILE A N 1
ATOM 1518 C CA . ILE A 1 187 ? -4.065 3.578 2.666 1.00 92.25 187 ILE A CA 1
ATOM 1519 C C . ILE A 1 187 ? -4.775 2.232 2.624 1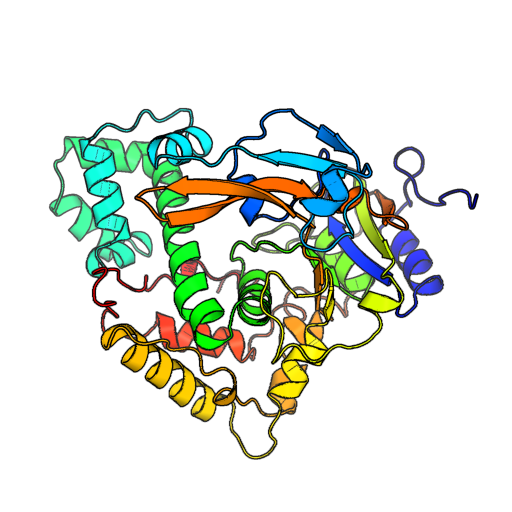.00 92.25 187 ILE A C 1
ATOM 1521 O O . ILE A 1 187 ? -5.996 2.179 2.521 1.00 92.25 187 ILE A O 1
ATOM 1525 N N . ASP A 1 188 ? -3.989 1.170 2.770 1.00 92.38 188 ASP A N 1
ATOM 1526 C CA . ASP A 1 188 ? -4.497 -0.170 3.031 1.00 92.38 188 ASP A CA 1
ATOM 1527 C C . ASP A 1 188 ? -5.193 -0.225 4.396 1.00 92.38 188 ASP A C 1
ATOM 1529 O O . ASP A 1 188 ? -4.611 0.178 5.419 1.00 92.38 188 ASP A O 1
ATOM 1533 N N . VAL A 1 189 ? -6.431 -0.703 4.395 1.00 95.25 189 VAL A N 1
ATOM 1534 C CA . VAL A 1 189 ? -7.254 -0.929 5.581 1.00 95.25 189 VAL A CA 1
ATOM 1535 C C . VAL A 1 189 ? -7.953 -2.282 5.472 1.00 95.25 189 VAL A C 1
ATOM 1537 O O . VAL A 1 189 ? -7.993 -2.913 4.419 1.00 95.25 189 VAL A O 1
ATOM 1540 N N . THR A 1 190 ? -8.506 -2.750 6.580 1.00 96.50 190 THR A N 1
ATOM 1541 C CA . THR A 1 190 ? -9.240 -4.014 6.654 1.00 96.50 190 THR A CA 1
ATOM 1542 C C . THR A 1 190 ? -10.541 -3.825 7.416 1.00 96.50 190 THR A C 1
ATOM 1544 O O . THR A 1 190 ? -10.601 -3.029 8.354 1.00 96.50 190 THR A O 1
ATOM 1547 N N . HIS A 1 191 ? -11.572 -4.578 7.045 1.00 96.19 191 HIS A N 1
ATOM 1548 C CA . HIS A 1 191 ? -12.788 -4.694 7.851 1.00 96.19 191 HIS A CA 1
ATOM 1549 C C . HIS A 1 191 ? -12.576 -5.532 9.123 1.00 96.19 191 HIS A C 1
ATOM 1551 O O . HIS A 1 191 ? -13.407 -5.501 10.020 1.00 96.19 191 HIS A O 1
ATOM 1557 N N . ASP A 1 192 ? -11.469 -6.273 9.234 1.00 96.75 192 ASP A N 1
ATOM 1558 C CA . ASP A 1 192 ? -11.223 -7.198 10.336 1.00 96.75 192 ASP A CA 1
ATOM 1559 C C . ASP A 1 192 ? -10.224 -6.636 11.370 1.00 96.75 192 ASP A C 1
ATOM 1561 O O . ASP A 1 192 ? -9.027 -6.500 11.073 1.00 96.75 192 ASP A O 1
ATOM 1565 N N . PRO A 1 193 ? -10.649 -6.353 12.616 1.00 96.88 193 PRO A N 1
ATOM 1566 C CA . PRO A 1 193 ? -9.737 -5.871 13.649 1.00 96.88 193 PRO A CA 1
ATOM 1567 C C . PRO A 1 193 ? -8.627 -6.880 13.996 1.00 96.88 193 PRO A C 1
ATOM 1569 O O . PRO A 1 193 ? -7.547 -6.452 14.411 1.00 96.88 193 PRO A O 1
ATOM 1572 N N . LEU A 1 194 ? -8.826 -8.193 13.791 1.00 96.88 194 LEU A N 1
ATOM 1573 C CA . LEU A 1 194 ? -7.768 -9.198 13.981 1.00 96.88 194 LEU A CA 1
ATOM 1574 C C . LEU A 1 194 ? -6.665 -9.061 12.931 1.00 96.88 194 LEU A C 1
ATOM 1576 O O . LEU A 1 194 ? -5.482 -9.178 13.251 1.00 96.88 194 LEU A O 1
ATOM 1580 N N . VAL A 1 195 ? -7.032 -8.779 11.681 1.00 97.00 195 VAL A N 1
ATOM 1581 C CA . VAL A 1 195 ? -6.056 -8.565 10.606 1.00 97.00 195 VAL A CA 1
ATOM 1582 C C . VAL A 1 195 ? -5.297 -7.257 10.833 1.00 97.00 195 VAL A C 1
ATOM 1584 O O . VAL A 1 195 ? -4.074 -7.219 10.693 1.00 97.00 195 VAL A O 1
ATOM 1587 N N . ALA A 1 196 ? -5.974 -6.199 11.287 1.00 97.44 196 ALA A N 1
ATOM 1588 C CA . ALA A 1 196 ? -5.289 -4.976 11.696 1.00 97.44 196 ALA A CA 1
ATOM 1589 C C . ALA A 1 196 ? -4.311 -5.243 12.851 1.00 97.44 196 ALA A C 1
ATOM 1591 O O . ALA A 1 196 ? -3.171 -4.789 12.808 1.00 97.44 196 ALA A O 1
ATOM 1592 N N . ALA A 1 197 ? -4.701 -6.034 13.849 1.00 96.19 197 ALA A N 1
ATOM 1593 C CA . ALA A 1 197 ? -3.808 -6.436 14.931 1.00 96.19 197 ALA A CA 1
ATOM 1594 C C . ALA A 1 197 ? -2.593 -7.244 14.449 1.00 96.19 197 ALA A C 1
ATOM 1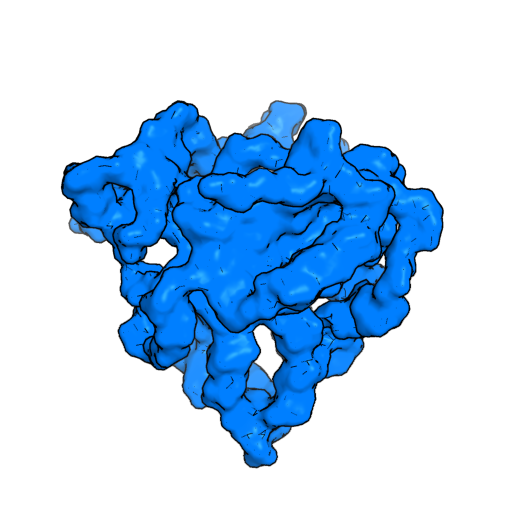596 O O . ALA A 1 197 ? -1.496 -7.057 14.981 1.00 96.19 197 ALA A O 1
ATOM 1597 N N . PHE A 1 198 ? -2.746 -8.082 13.417 1.00 95.94 198 PHE A N 1
ATOM 1598 C CA . PHE A 1 198 ? -1.624 -8.803 12.812 1.00 95.94 198 PHE A CA 1
ATOM 1599 C C . PHE A 1 198 ? -0.582 -7.810 12.284 1.00 95.94 198 PHE A C 1
ATOM 1601 O O . PHE A 1 198 ? 0.578 -7.851 12.692 1.00 95.94 198 PHE A O 1
ATOM 1608 N N . PHE A 1 199 ? -0.997 -6.833 11.474 1.00 94.50 199 PHE A N 1
ATOM 1609 C CA . PHE A 1 199 ? -0.095 -5.789 10.971 1.00 94.50 199 PHE A CA 1
ATOM 1610 C C . PHE A 1 199 ? 0.431 -4.848 12.063 1.00 94.50 199 PHE A C 1
ATOM 1612 O O . PHE A 1 199 ? 1.498 -4.253 11.911 1.00 94.50 199 PHE A O 1
ATOM 1619 N N . ALA A 1 200 ? -0.289 -4.714 13.177 1.00 95.00 200 ALA A N 1
ATOM 1620 C CA . ALA A 1 200 ? 0.176 -3.958 14.331 1.00 95.00 200 ALA A CA 1
ATOM 1621 C C . ALA A 1 200 ? 1.224 -4.710 15.165 1.00 95.00 200 ALA A C 1
ATOM 1623 O O . ALA A 1 200 ? 1.854 -4.105 16.022 1.00 95.00 200 ALA A O 1
ATOM 1624 N N . THR A 1 201 ? 1.431 -6.004 14.932 1.00 94.12 201 THR A N 1
ATOM 1625 C CA . THR A 1 201 ? 2.350 -6.842 15.721 1.00 94.12 201 THR A CA 1
ATOM 1626 C C . THR A 1 201 ? 3.437 -7.507 14.885 1.00 94.12 201 THR A C 1
ATOM 1628 O O . THR A 1 201 ? 4.382 -8.035 15.462 1.00 94.12 201 THR A O 1
ATOM 1631 N N . HIS A 1 202 ? 3.359 -7.456 13.552 1.00 92.94 202 HIS A N 1
ATOM 1632 C CA . HIS A 1 202 ? 4.314 -8.099 12.648 1.00 92.94 202 HIS A CA 1
ATOM 1633 C C . HIS A 1 202 ? 5.039 -7.083 11.758 1.00 92.94 202 HIS A C 1
ATOM 1635 O O . HIS A 1 202 ? 4.425 -6.208 11.146 1.00 92.94 202 HIS A O 1
ATOM 1641 N N . GLU A 1 203 ? 6.361 -7.210 11.655 1.00 89.44 203 GLU A N 1
ATOM 1642 C CA . GLU A 1 203 ? 7.212 -6.282 10.907 1.00 89.44 203 GLU A CA 1
ATOM 1643 C C . GLU A 1 203 ? 7.428 -6.731 9.453 1.00 89.44 203 GLU A C 1
ATOM 1645 O O . GLU A 1 203 ? 7.952 -7.813 9.178 1.00 89.44 203 GLU A O 1
ATOM 1650 N N . HIS A 1 204 ? 7.081 -5.858 8.503 1.00 85.06 204 HIS A N 1
ATOM 1651 C CA . HIS A 1 204 ? 7.470 -5.981 7.093 1.00 85.06 204 HIS A CA 1
ATOM 1652 C C . HIS A 1 204 ? 9.011 -5.988 6.946 1.00 85.06 204 HIS A C 1
ATOM 1654 O O . HIS A 1 204 ? 9.687 -5.261 7.681 1.00 85.06 204 HIS A O 1
ATOM 1660 N N . PRO A 1 205 ? 9.600 -6.721 5.975 1.00 81.12 205 PRO A N 1
ATOM 1661 C CA . PRO A 1 205 ? 8.944 -7.469 4.888 1.00 81.12 205 PRO A CA 1
ATOM 1662 C C . PRO A 1 205 ? 8.598 -8.920 5.201 1.00 81.12 205 PRO A C 1
ATOM 1664 O O . PRO A 1 205 ? 7.873 -9.545 4.446 1.00 81.12 205 PRO A O 1
ATOM 1667 N N . LYS A 1 206 ? 9.120 -9.481 6.294 1.00 84.25 206 LYS A N 1
ATOM 1668 C CA . LYS A 1 206 ? 8.958 -10.915 6.591 1.00 84.25 206 LYS A CA 1
ATOM 1669 C C . LYS A 1 206 ? 7.720 -11.233 7.422 1.00 84.25 206 LYS A C 1
ATOM 1671 O O . LYS A 1 206 ? 7.464 -12.408 7.693 1.00 84.25 206 LYS A O 1
ATOM 1676 N N . TYR A 1 207 ? 7.045 -10.187 7.900 1.00 88.44 207 TYR A N 1
ATOM 1677 C CA . TYR A 1 207 ? 5.912 -10.241 8.815 1.00 88.44 207 TYR A CA 1
ATOM 1678 C C . TYR A 1 207 ? 6.172 -11.218 9.958 1.00 88.44 207 TYR A C 1
ATOM 1680 O O . TYR A 1 207 ? 5.375 -12.104 10.245 1.00 88.44 207 TYR A O 1
ATOM 1688 N N . VAL A 1 208 ? 7.342 -11.064 10.579 1.00 88.19 208 VAL A N 1
ATOM 1689 C CA . VAL A 1 208 ? 7.704 -11.741 11.826 1.00 88.19 208 VAL A CA 1
ATOM 1690 C C . VAL A 1 208 ? 7.256 -10.879 12.996 1.00 88.19 208 VAL A C 1
ATOM 1692 O O . VAL A 1 208 ? 7.210 -9.655 12.866 1.00 88.19 208 VAL A O 1
ATOM 1695 N N . GLY A 1 209 ? 6.927 -11.506 14.127 1.00 87.19 209 GLY A N 1
ATOM 1696 C CA . GLY A 1 209 ? 6.539 -10.783 15.336 1.00 87.19 209 GLY A CA 1
ATOM 1697 C C . GLY A 1 209 ? 7.562 -9.702 15.691 1.00 87.19 209 GLY A C 1
ATOM 1698 O O . GLY A 1 209 ? 8.773 -9.941 15.644 1.00 87.19 209 GLY A O 1
ATOM 1699 N N . THR A 1 210 ? 7.063 -8.509 15.997 1.00 84.62 210 THR A N 1
ATOM 1700 C CA . THR A 1 210 ? 7.884 -7.358 16.357 1.00 84.62 210 THR A CA 1
ATOM 1701 C C . THR A 1 210 ? 8.750 -7.686 17.565 1.00 84.62 210 THR A C 1
ATOM 1703 O O . THR A 1 210 ? 8.302 -8.306 18.529 1.00 84.62 210 THR A O 1
ATOM 1706 N N . LYS A 1 211 ? 10.015 -7.267 17.507 1.00 81.12 211 LYS A N 1
ATOM 1707 C CA . LYS A 1 211 ? 10.926 -7.333 18.660 1.00 81.12 211 LYS A CA 1
ATOM 1708 C C . LYS A 1 211 ? 10.814 -6.100 19.553 1.00 81.12 211 LYS A C 1
ATOM 1710 O O . LYS A 1 211 ? 11.475 -6.040 20.587 1.00 81.12 211 LYS A O 1
ATOM 1715 N N . ASP A 1 212 ? 10.036 -5.108 19.127 1.00 78.50 212 ASP A N 1
ATOM 1716 C CA . ASP A 1 212 ? 9.792 -3.898 19.894 1.00 78.50 212 ASP A CA 1
ATOM 1717 C C . ASP A 1 212 ? 8.949 -4.222 21.135 1.00 78.50 212 ASP A C 1
ATOM 1719 O O . ASP A 1 212 ? 7.891 -4.838 21.037 1.00 78.50 212 ASP A O 1
ATOM 1723 N N . THR A 1 213 ? 9.409 -3.785 22.307 1.00 79.38 213 THR A N 1
ATOM 1724 C CA . THR A 1 213 ? 8.662 -3.870 23.574 1.00 79.38 213 THR A CA 1
ATOM 1725 C C . THR A 1 213 ? 7.848 -2.602 23.852 1.00 79.38 213 THR A C 1
ATOM 1727 O O . THR A 1 213 ? 7.346 -2.410 24.959 1.00 79.38 213 THR A O 1
ATOM 1730 N N . GLY A 1 214 ? 7.799 -1.682 22.888 1.00 88.75 214 GLY A N 1
ATOM 1731 C CA . GLY A 1 214 ? 7.080 -0.421 22.949 1.00 88.75 214 GLY A CA 1
ATOM 1732 C C . GLY A 1 214 ? 5.565 -0.562 22.794 1.00 88.75 214 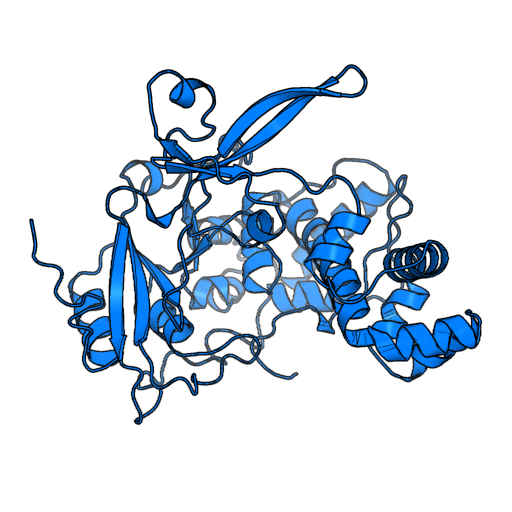GLY A C 1
ATOM 1733 O O . GLY A 1 214 ? 4.947 -1.557 23.182 1.00 88.75 214 GLY A O 1
ATOM 1734 N N . ILE A 1 215 ? 4.954 0.488 22.247 1.00 91.88 215 ILE A N 1
ATOM 1735 C CA . ILE A 1 215 ? 3.506 0.597 22.065 1.00 91.88 215 ILE A CA 1
ATOM 1736 C C . ILE A 1 215 ? 3.176 0.460 20.578 1.00 91.88 215 ILE A C 1
ATOM 1738 O O . ILE A 1 215 ? 3.670 1.237 19.759 1.00 91.88 215 ILE A O 1
ATOM 1742 N N . GLY A 1 216 ? 2.308 -0.493 20.248 1.00 94.19 216 GLY A N 1
ATOM 1743 C CA . GLY A 1 216 ? 1.673 -0.597 18.938 1.00 94.19 216 GLY A CA 1
ATOM 1744 C C . GLY A 1 216 ? 0.368 0.197 18.882 1.00 94.19 216 GLY A C 1
ATOM 1745 O O . GLY A 1 216 ? -0.192 0.581 19.915 1.00 94.19 216 GLY A O 1
ATOM 1746 N N . GLN A 1 217 ? -0.139 0.434 17.670 1.00 95.50 217 GLN A N 1
ATOM 1747 C CA . GLN A 1 217 ? -1.413 1.124 17.484 1.00 95.50 217 GLN A CA 1
ATOM 1748 C C . GLN A 1 217 ? -2.303 0.499 16.410 1.00 95.50 217 GLN A C 1
ATOM 1750 O O . GLN A 1 217 ? -1.829 -0.023 15.400 1.00 95.50 217 GLN A O 1
ATOM 1755 N N . ILE A 1 218 ? -3.614 0.603 16.627 1.00 97.12 218 ILE A N 1
ATOM 1756 C CA . ILE A 1 218 ? -4.654 0.310 15.641 1.00 97.12 218 ILE A CA 1
ATOM 1757 C C . ILE A 1 218 ? -5.465 1.586 15.438 1.00 97.12 218 ILE A C 1
ATOM 1759 O O . ILE A 1 218 ? -5.995 2.157 16.391 1.00 97.12 218 ILE A O 1
ATOM 1763 N N . ILE A 1 219 ? -5.552 2.039 14.193 1.00 97.25 219 ILE A N 1
ATOM 1764 C CA . ILE A 1 219 ? -6.354 3.193 13.794 1.00 97.25 219 ILE A CA 1
ATOM 1765 C C . ILE A 1 219 ? -7.673 2.666 13.231 1.00 97.25 219 ILE A C 1
ATOM 1767 O O . ILE A 1 219 ? -7.654 1.876 12.291 1.00 97.25 219 ILE A O 1
ATOM 1771 N N . ARG A 1 220 ? -8.797 3.093 13.806 1.00 97.31 220 ARG A N 1
ATOM 1772 C CA . ARG A 1 220 ? -10.161 2.860 13.321 1.00 97.31 220 ARG A CA 1
ATOM 1773 C C . ARG A 1 220 ? -10.624 4.089 12.553 1.00 97.31 220 ARG A C 1
ATOM 1775 O O . ARG A 1 220 ? -10.553 5.199 13.076 1.00 97.31 220 ARG A O 1
ATOM 1782 N N . PHE A 1 221 ? -11.131 3.889 11.349 1.00 96.00 221 PHE A N 1
ATOM 1783 C CA . PHE A 1 221 ? -11.782 4.917 10.549 1.00 96.00 221 PHE A CA 1
ATOM 1784 C C . PHE A 1 221 ? -13.271 4.614 10.491 1.00 96.00 221 PHE A C 1
ATOM 1786 O O . PHE A 1 221 ? -13.658 3.462 10.294 1.00 96.00 221 PHE A O 1
ATOM 1793 N N . ARG A 1 222 ? -14.095 5.651 10.650 1.00 94.12 222 ARG A N 1
ATOM 1794 C CA . ARG A 1 222 ? -15.530 5.558 10.404 1.00 94.12 222 ARG A CA 1
ATOM 1795 C C . ARG A 1 222 ? -15.831 5.987 8.977 1.00 94.12 222 ARG A C 1
ATOM 1797 O O . ARG A 1 222 ? -15.533 7.120 8.606 1.00 94.12 222 ARG A O 1
ATOM 1804 N N . LEU A 1 223 ? -16.430 5.087 8.212 1.00 91.12 223 LEU A N 1
ATOM 1805 C CA . LEU A 1 223 ? -16.931 5.351 6.875 1.00 91.12 223 LEU A CA 1
ATOM 1806 C C . LEU A 1 223 ? -18.167 6.253 6.949 1.00 91.12 223 LEU A C 1
ATOM 1808 O O . LEU A 1 223 ? -18.990 6.164 7.863 1.00 91.12 223 LEU A O 1
ATOM 1812 N N . THR A 1 224 ? -18.294 7.155 5.984 1.00 84.31 224 THR A N 1
ATOM 1813 C CA . THR A 1 224 ? -19.501 7.963 5.802 1.00 84.31 224 THR A CA 1
ATOM 1814 C C . THR A 1 224 ? -20.614 7.132 5.165 1.00 84.31 224 THR A C 1
ATOM 1816 O O . THR A 1 224 ? -20.356 6.174 4.445 1.00 84.31 224 THR A O 1
ATOM 1819 N N . ALA A 1 225 ? -21.874 7.548 5.334 1.00 75.62 225 ALA A N 1
ATOM 1820 C CA . ALA A 1 225 ? -23.011 6.884 4.682 1.00 75.62 225 ALA A CA 1
ATOM 1821 C C . ALA A 1 225 ? -22.868 6.797 3.149 1.00 75.62 225 ALA A C 1
ATOM 1823 O O . ALA A 1 225 ? -23.399 5.881 2.530 1.00 75.62 225 ALA A O 1
ATOM 1824 N N . ARG A 1 226 ? -22.146 7.752 2.546 1.00 73.25 226 ARG A N 1
ATOM 1825 C CA . ARG A 1 226 ? -21.828 7.761 1.118 1.00 73.25 226 ARG A CA 1
ATOM 1826 C C . ARG A 1 226 ? -20.818 6.664 0.764 1.00 73.25 226 ARG A C 1
ATOM 1828 O O . ARG A 1 226 ? -21.079 5.905 -0.155 1.00 73.25 226 ARG A O 1
ATOM 1835 N N . GLU A 1 227 ? -19.750 6.528 1.546 1.00 77.50 227 GLU A N 1
ATOM 1836 C CA . GLU A 1 227 ? -18.740 5.475 1.361 1.00 77.50 227 GLU A CA 1
ATOM 1837 C C . GLU A 1 227 ? -19.307 4.068 1.616 1.00 77.50 227 GLU A C 1
ATOM 1839 O O . GLU A 1 227 ? -18.875 3.110 0.981 1.00 77.50 227 GLU A O 1
ATOM 1844 N N . CYS A 1 228 ? -20.311 3.943 2.490 1.00 65.88 228 CYS A N 1
ATOM 1845 C CA . CYS A 1 228 ? -21.051 2.695 2.692 1.00 65.88 228 CYS A CA 1
ATOM 1846 C C . CYS A 1 228 ? -22.008 2.361 1.532 1.00 65.88 228 CYS A C 1
ATOM 1848 O O . CYS A 1 228 ? -22.440 1.218 1.394 1.00 65.88 228 CYS A O 1
ATOM 1850 N N . ALA A 1 229 ? -22.384 3.338 0.700 1.00 59.56 229 ALA A N 1
ATOM 1851 C CA . ALA A 1 229 ? -23.250 3.097 -0.443 1.00 59.56 229 ALA A CA 1
ATOM 1852 C C . ALA A 1 229 ? -22.407 2.489 -1.572 1.00 59.56 229 ALA A C 1
ATOM 1854 O O . ALA A 1 229 ? -21.759 3.210 -2.319 1.00 59.56 229 ALA A O 1
ATOM 1855 N N . HIS A 1 230 ? -22.384 1.158 -1.687 1.00 60.12 230 HIS A N 1
ATOM 1856 C CA . HIS A 1 230 ? -21.633 0.432 -2.719 1.00 60.12 230 HIS A CA 1
ATOM 1857 C C . HIS A 1 230 ? -21.847 1.041 -4.121 1.00 60.12 230 HIS A C 1
ATOM 1859 O O . HIS A 1 230 ? -22.903 0.859 -4.727 1.00 60.12 230 HIS A O 1
ATOM 1865 N N . VAL A 1 231 ? -20.851 1.760 -4.657 1.00 57.66 231 VAL A N 1
ATOM 1866 C CA . VAL A 1 231 ? -20.955 2.374 -5.992 1.00 57.66 231 VAL A CA 1
ATOM 1867 C C . VAL A 1 231 ? -20.303 1.494 -7.056 1.00 57.66 231 VAL A C 1
ATOM 1869 O O . VAL A 1 231 ? -19.243 0.896 -6.845 1.00 57.66 231 VAL A O 1
ATOM 1872 N N . LEU A 1 232 ? -20.931 1.419 -8.229 1.00 56.28 232 LEU A N 1
ATOM 1873 C CA . LEU A 1 232 ? -20.331 0.841 -9.430 1.00 56.28 232 LEU A CA 1
ATOM 1874 C C . LEU A 1 232 ? -19.152 1.725 -9.872 1.00 56.28 232 LEU A C 1
ATOM 1876 O O . LEU A 1 232 ? -19.272 2.938 -10.007 1.00 56.28 232 LEU A O 1
ATOM 1880 N N . TRP A 1 233 ? -17.984 1.105 -10.026 1.00 58.88 233 TRP A N 1
ATOM 1881 C CA . TRP A 1 233 ? -16.699 1.778 -10.279 1.00 58.88 233 TRP A CA 1
ATOM 1882 C C . TRP A 1 233 ? -16.393 1.896 -11.774 1.00 58.88 233 TRP A C 1
ATOM 1884 O O . TRP A 1 233 ? -15.437 2.557 -12.151 1.00 58.88 233 TRP A O 1
ATOM 1894 N N . GLU A 1 234 ? -17.206 1.256 -12.614 1.00 54.59 234 GLU A N 1
ATOM 1895 C CA . GLU A 1 234 ? -17.022 1.153 -14.066 1.00 54.59 234 GLU A CA 1
ATOM 1896 C C . GLU A 1 234 ? -17.132 2.517 -14.759 1.00 54.59 234 GLU A C 1
ATOM 1898 O O . GLU A 1 234 ? -16.462 2.752 -15.761 1.00 54.59 234 GLU A O 1
ATOM 1903 N N . ASP A 1 235 ? -17.882 3.440 -14.150 1.00 53.50 235 ASP A N 1
ATOM 1904 C CA . ASP A 1 235 ? -18.102 4.799 -14.649 1.00 53.50 235 ASP A CA 1
ATOM 1905 C C . ASP A 1 235 ? -17.272 5.864 -13.908 1.00 53.50 235 ASP A C 1
ATOM 1907 O O . ASP A 1 235 ? -17.448 7.061 -14.144 1.00 53.50 235 ASP A O 1
ATOM 1911 N N . LYS A 1 236 ? -16.395 5.461 -12.974 1.00 56.50 236 LYS A N 1
ATOM 1912 C CA . LYS A 1 236 ? -15.617 6.389 -12.140 1.00 56.50 236 LYS A CA 1
ATOM 1913 C C . LYS A 1 236 ? -14.125 6.293 -12.438 1.00 56.50 236 LYS A C 1
ATOM 1915 O O . LYS A 1 236 ? -13.506 5.240 -12.299 1.00 56.50 236 LYS A O 1
ATOM 1920 N N . ASP A 1 237 ? -13.526 7.425 -12.783 1.00 60.34 237 ASP A N 1
ATOM 1921 C CA . ASP A 1 237 ? -12.073 7.590 -12.793 1.00 60.34 237 ASP A CA 1
ATOM 1922 C C . ASP A 1 237 ? -11.542 7.940 -11.390 1.00 60.34 237 ASP A C 1
ATOM 1924 O O . ASP A 1 237 ? -12.300 8.134 -10.440 1.00 60.34 237 ASP A O 1
ATOM 1928 N N . PHE A 1 238 ? -10.220 8.034 -11.234 1.00 61.53 238 PHE A N 1
ATOM 1929 C CA . PHE A 1 238 ? -9.612 8.401 -9.952 1.00 61.53 238 PHE A CA 1
ATOM 1930 C C . PHE A 1 238 ? -10.117 9.745 -9.399 1.00 61.53 238 PHE A C 1
ATOM 1932 O O . PHE A 1 238 ? -10.224 9.897 -8.182 1.00 61.53 238 PHE A O 1
ATOM 1939 N N . TYR A 1 239 ? -10.449 10.701 -10.267 1.00 64.75 239 TYR A N 1
ATOM 1940 C CA . TYR A 1 239 ? -10.863 12.050 -9.881 1.00 64.75 239 TYR A CA 1
ATOM 1941 C C . TYR A 1 239 ? -12.331 12.119 -9.433 1.00 64.75 239 TYR A C 1
ATOM 1943 O O . TYR A 1 239 ? -12.696 13.007 -8.668 1.00 64.75 239 TYR A O 1
ATOM 1951 N N . SER A 1 240 ? -13.158 11.161 -9.856 1.00 66.25 240 SER A N 1
ATOM 1952 C CA . SER A 1 240 ? -14.587 11.035 -9.515 1.00 66.25 240 SER A CA 1
ATOM 1953 C C . SER A 1 240 ? -14.894 9.893 -8.531 1.00 66.25 240 SER A C 1
ATOM 1955 O O . SER A 1 240 ? -16.006 9.791 -7.997 1.00 66.25 240 SER A O 1
ATOM 1957 N N . ALA A 1 241 ? -13.899 9.044 -8.276 1.00 68.88 241 ALA A N 1
ATOM 1958 C CA . ALA A 1 241 ? -13.884 7.978 -7.288 1.00 68.88 241 ALA A CA 1
ATOM 1959 C C . ALA A 1 241 ? -14.191 8.459 -5.865 1.00 68.88 241 ALA A C 1
ATOM 1961 O O . ALA A 1 241 ? -13.721 9.509 -5.421 1.00 68.88 241 ALA A O 1
ATOM 1962 N N . GLU A 1 242 ? -14.904 7.622 -5.113 1.00 79.06 242 GLU A N 1
ATOM 1963 C CA . GLU A 1 242 ? -15.101 7.824 -3.677 1.00 79.06 242 GLU A CA 1
ATOM 1964 C C . GLU A 1 242 ? -13.766 7.704 -2.921 1.00 79.06 242 GLU A C 1
ATOM 1966 O O . GLU A 1 242 ? -12.786 7.150 -3.424 1.00 79.06 242 GLU A O 1
ATOM 1971 N N . SER A 1 243 ? -13.719 8.219 -1.693 1.00 87.06 243 SER A N 1
ATOM 1972 C CA . SER A 1 243 ? -12.543 8.137 -0.816 1.00 87.06 243 SER A CA 1
ATOM 1973 C C . SER A 1 243 ? -12.335 6.760 -0.179 1.00 87.06 243 SER A C 1
ATOM 1975 O O . SER A 1 243 ? -11.360 6.580 0.552 1.00 87.06 243 SER A O 1
ATOM 1977 N N . PHE A 1 244 ? -13.215 5.799 -0.462 1.00 89.06 244 PHE A N 1
ATOM 1978 C CA . PHE A 1 244 ? -13.190 4.434 0.051 1.00 89.06 244 PHE A CA 1
ATOM 1979 C C . PHE A 1 244 ? -13.487 3.438 -1.070 1.00 89.06 244 PHE A C 1
ATOM 1981 O O . PHE A 1 244 ? -14.406 3.676 -1.849 1.00 89.06 244 PHE A O 1
ATOM 1988 N N . ALA A 1 245 ? -12.749 2.328 -1.132 1.00 86.06 245 ALA A N 1
ATOM 1989 C CA . ALA A 1 245 ? -13.016 1.219 -2.044 1.00 86.06 245 ALA A CA 1
ATOM 1990 C C . ALA A 1 245 ? -12.949 -0.131 -1.317 1.00 86.06 245 ALA A C 1
ATOM 1992 O O . ALA A 1 245 ? -11.879 -0.549 -0.873 1.00 86.06 245 ALA A O 1
ATOM 1993 N N . ASP A 1 246 ? -14.089 -0.817 -1.242 1.00 87.88 246 ASP A N 1
ATOM 1994 C CA . ASP A 1 246 ? -14.189 -2.197 -0.763 1.00 87.88 246 ASP A CA 1
ATOM 1995 C C . ASP A 1 246 ? -13.683 -3.162 -1.843 1.00 87.88 246 ASP A C 1
ATOM 1997 O O . ASP A 1 246 ? -14.261 -3.256 -2.933 1.00 87.88 246 ASP A O 1
ATOM 2001 N N . LEU A 1 247 ? -12.580 -3.860 -1.570 1.00 86.44 247 LEU A N 1
ATOM 2002 C CA . LEU A 1 247 ? -11.907 -4.633 -2.611 1.00 86.44 247 LEU A CA 1
ATOM 2003 C C . LEU A 1 247 ? -12.596 -5.950 -2.909 1.00 86.44 247 LEU A C 1
ATOM 2005 O O . LEU A 1 247 ? -12.564 -6.391 -4.053 1.00 86.44 247 LEU A O 1
ATOM 2009 N N . LEU A 1 248 ? -13.236 -6.568 -1.921 1.00 84.62 248 LEU A N 1
ATOM 2010 C CA . LEU A 1 248 ? -13.944 -7.820 -2.141 1.00 84.62 248 LEU A CA 1
ATOM 2011 C C . LEU A 1 248 ? -15.145 -7.592 -3.072 1.00 84.62 248 LEU A C 1
ATOM 2013 O O . LEU A 1 248 ? -15.304 -8.295 -4.066 1.00 84.62 248 LEU A O 1
ATOM 2017 N N . THR A 1 249 ? -15.909 -6.525 -2.834 1.00 82.25 249 THR A N 1
ATOM 2018 C CA . THR A 1 249 ? -16.995 -6.063 -3.711 1.00 82.25 249 THR A CA 1
ATOM 2019 C C . THR A 1 249 ? -16.489 -5.740 -5.113 1.00 82.25 249 THR A C 1
ATOM 2021 O O . THR A 1 249 ? -17.181 -6.007 -6.095 1.00 82.25 249 THR A O 1
ATOM 2024 N N . MET A 1 250 ? -15.295 -5.151 -5.237 1.00 80.31 250 MET A N 1
ATOM 2025 C CA . MET A 1 250 ? -14.687 -4.903 -6.544 1.00 80.31 250 MET A CA 1
ATOM 2026 C C . MET A 1 250 ? -14.306 -6.203 -7.255 1.00 80.31 250 MET A C 1
ATOM 2028 O O . MET A 1 250 ? -14.564 -6.324 -8.449 1.00 80.31 250 MET A O 1
ATOM 2032 N N . LEU A 1 251 ? -13.718 -7.165 -6.540 1.00 81.19 251 LEU A N 1
ATOM 2033 C CA . LEU A 1 251 ? -13.269 -8.438 -7.100 1.00 81.19 251 LEU A CA 1
ATOM 2034 C C . LEU A 1 251 ? -14.423 -9.346 -7.528 1.00 81.19 251 LEU A C 1
ATOM 2036 O O . LEU A 1 251 ? -14.343 -9.928 -8.607 1.00 81.19 251 LEU A O 1
ATOM 2040 N N . HIS A 1 252 ? -15.516 -9.391 -6.759 1.00 80.06 252 HIS A N 1
ATOM 2041 C CA . HIS A 1 252 ? -16.720 -10.159 -7.101 1.00 80.06 252 HIS A CA 1
ATOM 2042 C C . HIS A 1 252 ? -17.302 -9.802 -8.480 1.00 80.06 252 HIS A C 1
ATOM 2044 O O . HIS A 1 252 ? -17.996 -10.603 -9.093 1.00 80.06 252 HIS A O 1
ATOM 2050 N N . ARG A 1 253 ? -16.996 -8.618 -9.026 1.00 75.81 253 ARG A N 1
ATOM 2051 C CA . ARG A 1 253 ? -17.447 -8.211 -10.371 1.00 75.81 253 ARG A CA 1
ATOM 2052 C C . ARG A 1 253 ? -16.749 -8.946 -11.505 1.00 75.81 253 ARG A C 1
ATOM 2054 O O . ARG A 1 253 ? -17.261 -8.968 -12.619 1.00 75.81 253 ARG A O 1
ATOM 2061 N N . PHE A 1 254 ? -15.576 -9.504 -11.236 1.00 76.19 254 PHE A N 1
ATOM 2062 C CA . PHE A 1 254 ? -14.827 -10.299 -12.202 1.00 76.19 254 PHE A CA 1
ATOM 2063 C C . PHE A 1 254 ? -15.110 -11.792 -12.034 1.00 76.19 254 PHE A C 1
ATOM 2065 O O . PHE A 1 254 ? -14.501 -12.590 -12.742 1.00 76.19 254 PHE A O 1
ATOM 2072 N N . GLU A 1 255 ? -16.011 -12.176 -11.124 1.00 79.81 255 GLU A N 1
ATOM 2073 C CA . GLU A 1 255 ? -16.379 -13.573 -10.940 1.00 79.81 255 GLU A CA 1
ATOM 2074 C C . GLU A 1 255 ? -17.159 -14.111 -12.128 1.00 79.81 255 GLU A C 1
ATOM 2076 O O . GLU A 1 255 ? -18.172 -13.546 -12.541 1.00 79.81 255 GLU A O 1
ATOM 2081 N N . ASP A 1 256 ? -16.684 -15.230 -12.663 1.00 78.62 256 ASP A N 1
ATOM 2082 C CA . ASP A 1 256 ? -17.376 -15.973 -13.704 1.00 78.62 256 ASP A CA 1
ATOM 2083 C C . ASP A 1 256 ? -17.089 -17.464 -13.541 1.00 78.62 256 ASP A C 1
ATOM 2085 O O . ASP A 1 256 ? -15.945 -17.916 -13.625 1.00 78.62 256 ASP A O 1
ATOM 2089 N N . ASP A 1 257 ? -18.150 -18.229 -13.285 1.00 76.94 257 ASP A N 1
ATOM 2090 C CA . ASP A 1 257 ? -18.077 -19.666 -13.026 1.00 76.94 257 ASP A CA 1
ATOM 2091 C C . ASP A 1 257 ? -17.619 -20.478 -14.253 1.00 76.94 257 ASP A C 1
ATOM 2093 O O . ASP A 1 257 ? -17.258 -21.648 -14.113 1.00 76.94 257 ASP A O 1
ATOM 2097 N N . TRP A 1 258 ? -17.618 -19.880 -15.451 1.00 69.62 258 TRP A N 1
ATOM 2098 C CA . TRP A 1 258 ? -17.238 -20.550 -16.699 1.00 69.62 258 TRP A CA 1
ATOM 2099 C C . TRP A 1 258 ? -15.752 -20.439 -17.040 1.00 69.62 258 TRP A C 1
ATOM 2101 O O . TRP A 1 258 ? -15.285 -21.169 -17.916 1.00 69.62 258 TRP A O 1
ATOM 2111 N N . TYR A 1 259 ? -15.004 -19.557 -16.372 1.00 67.19 259 TYR A N 1
ATOM 2112 C CA . TYR A 1 259 ? -13.594 -19.317 -16.675 1.00 67.19 259 TYR A CA 1
ATOM 2113 C C . TYR A 1 259 ? -12.657 -19.967 -15.660 1.00 67.19 259 TYR A C 1
ATOM 2115 O O . TYR A 1 259 ? -12.842 -19.879 -14.442 1.00 67.19 259 TYR A O 1
ATOM 2123 N N . THR A 1 260 ? -11.574 -20.563 -16.165 1.00 69.19 260 THR A N 1
ATOM 2124 C CA . THR A 1 260 ? -10.401 -20.792 -15.323 1.00 69.19 260 THR A CA 1
ATOM 2125 C C . THR A 1 260 ? -9.651 -19.471 -15.181 1.00 69.19 260 THR A C 1
ATOM 2127 O O . THR A 1 260 ? -9.562 -18.684 -16.120 1.00 69.19 260 THR A O 1
ATOM 2130 N N . HIS A 1 261 ? -9.096 -19.215 -13.997 1.00 68.94 261 HIS A N 1
ATOM 2131 C CA . HIS A 1 261 ? -8.343 -17.987 -13.749 1.00 68.94 261 HIS A CA 1
ATOM 2132 C C . HIS A 1 261 ? -7.117 -17.831 -14.664 1.00 68.94 261 HIS A C 1
ATOM 2134 O O . HIS A 1 261 ? -6.639 -16.717 -14.849 1.00 68.94 261 HIS A O 1
ATOM 2140 N N . TYR A 1 262 ? -6.602 -18.936 -15.211 1.00 71.12 262 TYR A N 1
ATOM 2141 C CA . TYR A 1 262 ? -5.401 -18.944 -16.038 1.00 71.12 262 TYR A CA 1
ATOM 2142 C C . TYR A 1 262 ? -5.684 -18.438 -17.459 1.00 71.12 262 TYR A C 1
ATOM 2144 O O . TYR A 1 262 ? -4.947 -17.590 -17.956 1.00 71.12 262 TYR A O 1
ATOM 2152 N N . ASP A 1 263 ? -6.784 -18.887 -18.076 1.00 72.38 263 ASP A N 1
ATOM 2153 C CA . ASP A 1 263 ? -7.147 -18.514 -19.453 1.00 72.38 263 ASP A CA 1
ATOM 2154 C C . ASP A 1 263 ? -7.453 -17.011 -19.558 1.00 72.38 263 ASP A C 1
ATOM 2156 O O . ASP A 1 263 ? -6.862 -16.296 -20.365 1.00 72.38 263 ASP A O 1
ATOM 2160 N N . SER A 1 264 ? -8.300 -16.492 -18.663 1.00 75.88 264 SER A N 1
ATOM 2161 C CA . SER A 1 264 ? -8.674 -15.069 -18.650 1.00 75.88 264 SER A CA 1
ATOM 2162 C C . SER A 1 264 ? -7.511 -14.135 -18.341 1.00 75.88 264 SER A C 1
ATOM 2164 O O . SER A 1 264 ? -7.498 -12.976 -18.758 1.00 75.88 264 SER A O 1
ATOM 2166 N N . PHE A 1 265 ? -6.546 -14.621 -17.567 1.00 75.56 265 PHE A N 1
ATOM 2167 C CA . PHE A 1 265 ? -5.355 -13.866 -17.234 1.00 75.56 265 PHE A CA 1
ATOM 2168 C C . PHE A 1 265 ? -4.413 -13.741 -18.440 1.00 75.56 265 PHE A C 1
ATOM 2170 O O . PHE A 1 265 ? -3.959 -12.631 -18.729 1.00 75.56 265 PHE A O 1
ATOM 2177 N N . ILE A 1 266 ? -4.162 -14.838 -19.165 1.00 76.44 266 ILE A N 1
ATOM 2178 C CA . ILE A 1 266 ? -3.357 -14.812 -20.395 1.00 76.44 266 ILE A CA 1
ATOM 2179 C C . ILE A 1 266 ? -3.997 -13.873 -21.416 1.00 76.44 266 ILE A C 1
ATOM 2181 O O . ILE A 1 266 ? -3.321 -12.972 -21.910 1.00 76.44 266 ILE A O 1
ATOM 2185 N N . ASP A 1 267 ? -5.306 -14.002 -21.646 1.00 78.88 267 ASP A N 1
ATOM 2186 C CA . ASP A 1 267 ? -6.038 -13.158 -22.594 1.00 78.88 267 ASP A CA 1
ATOM 2187 C C . ASP A 1 267 ? -5.927 -11.663 -22.253 1.00 78.88 267 ASP A C 1
ATOM 2189 O O . ASP A 1 267 ? -5.713 -10.824 -23.134 1.00 78.88 267 ASP A O 1
ATOM 2193 N N . LEU A 1 268 ? -6.047 -11.309 -20.967 1.00 79.44 268 LEU A N 1
ATOM 2194 C CA . LEU A 1 268 ? -5.911 -9.926 -20.509 1.00 79.44 268 LEU A CA 1
ATOM 2195 C C . LEU A 1 268 ? -4.495 -9.390 -20.743 1.00 79.44 268 LEU A C 1
ATOM 2197 O O . LEU A 1 268 ? -4.333 -8.281 -21.256 1.00 79.44 268 LEU A O 1
ATOM 2201 N N . ILE A 1 269 ? -3.479 -10.143 -20.328 1.00 77.31 269 ILE A N 1
ATOM 2202 C CA . ILE A 1 269 ? -2.087 -9.703 -20.407 1.00 77.31 269 ILE A CA 1
ATOM 2203 C C . ILE A 1 269 ? -1.619 -9.602 -21.856 1.00 77.31 269 ILE A C 1
ATOM 2205 O O . ILE A 1 269 ? -1.035 -8.581 -22.224 1.00 77.31 269 ILE A O 1
ATOM 2209 N N . ASP A 1 270 ? -1.933 -10.593 -22.688 1.00 79.25 270 ASP A N 1
ATOM 2210 C CA . ASP A 1 270 ? -1.603 -10.573 -24.112 1.00 79.25 270 ASP A CA 1
ATOM 2211 C C . ASP A 1 270 ? -2.274 -9.382 -24.799 1.00 79.25 270 ASP A C 1
ATOM 2213 O O . ASP A 1 270 ? -1.625 -8.649 -25.550 1.00 79.25 270 ASP A O 1
ATOM 2217 N N . HIS A 1 271 ? -3.543 -9.106 -24.478 1.00 81.31 271 HIS A N 1
ATOM 2218 C CA . HIS A 1 271 ? -4.226 -7.927 -24.998 1.00 81.31 271 HIS A CA 1
ATOM 2219 C C . HIS A 1 271 ? -3.529 -6.625 -24.592 1.00 81.31 271 HIS A C 1
ATOM 2221 O O . HIS A 1 271 ? -3.294 -5.760 -25.438 1.00 81.31 271 HIS A O 1
ATOM 2227 N N . VAL A 1 272 ? -3.207 -6.465 -23.305 1.00 77.81 272 VAL A N 1
ATOM 2228 C CA . VAL A 1 272 ? -2.550 -5.255 -22.791 1.00 77.81 272 VAL A CA 1
ATOM 2229 C C . VAL A 1 272 ? -1.198 -5.060 -23.466 1.00 77.81 272 VAL A C 1
ATOM 2231 O O . VAL A 1 272 ? -0.876 -3.940 -23.856 1.00 77.81 272 VAL A O 1
ATOM 2234 N N . PHE A 1 273 ? -0.413 -6.120 -23.645 1.00 77.81 273 PHE A N 1
ATOM 2235 C CA . PHE A 1 273 ? 0.895 -6.020 -24.285 1.00 77.81 273 PHE A CA 1
ATOM 2236 C C . PHE A 1 273 ? 0.800 -5.691 -25.769 1.00 77.81 273 PHE A C 1
ATOM 2238 O O . PHE A 1 273 ? 1.464 -4.751 -26.199 1.00 77.81 273 PHE A O 1
ATOM 2245 N N . ILE A 1 274 ? -0.097 -6.338 -26.518 1.00 80.31 274 ILE A N 1
ATOM 2246 C CA . ILE A 1 274 ? -0.363 -5.986 -27.921 1.00 80.31 274 ILE A CA 1
ATOM 2247 C C . ILE A 1 274 ? -0.800 -4.519 -28.038 1.00 80.31 274 ILE A C 1
ATOM 2249 O O . ILE A 1 274 ? -0.328 -3.787 -28.909 1.00 80.31 274 ILE A O 1
ATOM 2253 N N . ALA A 1 275 ? -1.687 -4.064 -27.150 1.00 77.50 275 ALA A N 1
ATOM 2254 C CA . ALA A 1 275 ? -2.170 -2.690 -27.152 1.00 77.50 275 ALA A CA 1
ATOM 2255 C C . ALA A 1 275 ? -1.052 -1.679 -26.852 1.00 77.50 275 ALA A C 1
ATOM 2257 O O . ALA A 1 275 ? -0.926 -0.669 -27.546 1.00 77.50 275 ALA A O 1
ATOM 2258 N N . LEU A 1 276 ? -0.209 -1.964 -25.858 1.00 73.31 276 LEU A N 1
ATOM 2259 C CA . LEU A 1 276 ? 0.925 -1.110 -25.508 1.00 73.31 276 LEU A CA 1
ATOM 2260 C C . LEU A 1 276 ? 1.986 -1.076 -26.615 1.00 73.31 276 LEU A C 1
ATOM 2262 O O . LEU A 1 276 ? 2.504 -0.002 -26.907 1.00 73.31 276 LEU A O 1
ATOM 2266 N N . GLU A 1 277 ? 2.286 -2.204 -27.262 1.00 73.00 277 GLU A N 1
ATOM 2267 C CA . GLU A 1 277 ? 3.190 -2.260 -28.422 1.00 73.00 277 GLU A CA 1
ATOM 2268 C C . GLU A 1 277 ? 2.661 -1.435 -29.601 1.00 73.00 277 GLU A C 1
ATOM 2270 O O . GLU A 1 277 ? 3.422 -0.739 -30.276 1.00 73.00 277 GLU A O 1
ATOM 2275 N N . ALA A 1 278 ? 1.346 -1.458 -29.818 1.00 74.75 278 ALA A N 1
ATOM 2276 C CA . ALA A 1 278 ? 0.679 -0.680 -30.855 1.00 74.75 278 ALA A CA 1
ATOM 2277 C C . ALA A 1 278 ? 0.447 0.799 -30.477 1.00 74.75 278 ALA A C 1
ATOM 2279 O O . ALA A 1 278 ? -0.058 1.563 -31.303 1.00 74.75 278 ALA A O 1
ATOM 2280 N N . GLY A 1 279 ? 0.806 1.227 -29.260 1.00 70.25 279 GLY A N 1
ATOM 2281 C CA . GLY A 1 279 ? 0.610 2.600 -28.785 1.00 70.25 279 GLY A CA 1
ATOM 2282 C C . GLY A 1 279 ? -0.860 2.996 -28.589 1.00 70.25 279 GLY A C 1
ATOM 2283 O O . GLY A 1 279 ? -1.193 4.178 -28.683 1.00 70.25 279 GLY A O 1
ATOM 2284 N N . ILE A 1 280 ? -1.743 2.026 -28.343 1.00 72.38 280 ILE A N 1
ATOM 2285 C CA . ILE A 1 280 ? -3.179 2.228 -28.097 1.00 72.38 280 ILE A CA 1
ATOM 2286 C C . ILE A 1 280 ? -3.529 1.957 -26.626 1.00 72.38 280 ILE A C 1
ATOM 2288 O O . ILE A 1 280 ? -2.774 1.320 -25.892 1.00 72.38 280 ILE A O 1
ATOM 2292 N N . GLU A 1 281 ? -4.679 2.458 -26.166 1.00 67.62 281 GLU A N 1
ATOM 2293 C CA . GLU A 1 281 ? -5.123 2.238 -24.785 1.00 67.62 281 GLU A CA 1
ATOM 2294 C C . GLU A 1 281 ? -5.408 0.747 -24.542 1.00 67.62 281 GLU A C 1
ATOM 2296 O O . GLU A 1 281 ? -6.346 0.178 -25.096 1.00 67.62 281 GLU A O 1
ATOM 2301 N N . GLY A 1 282 ? -4.593 0.114 -23.694 1.00 60.38 282 GLY A N 1
ATOM 2302 C CA . GLY A 1 282 ? -4.700 -1.313 -23.365 1.00 60.38 282 GLY A CA 1
ATOM 2303 C C . GLY A 1 282 ? -5.711 -1.655 -22.274 1.00 60.38 282 GLY A C 1
ATOM 2304 O O . GLY A 1 282 ? -5.763 -2.801 -21.837 1.00 60.38 282 GLY A O 1
ATOM 2305 N N . ARG A 1 283 ? -6.507 -0.689 -21.798 1.00 65.81 283 ARG A N 1
ATOM 2306 C CA . ARG A 1 283 ? -7.450 -0.928 -20.700 1.00 65.81 283 ARG A CA 1
ATOM 2307 C C . ARG A 1 283 ? -8.589 -1.824 -21.161 1.00 65.81 283 ARG A C 1
ATOM 2309 O O . ARG A 1 283 ? -9.480 -1.401 -21.899 1.00 65.81 283 ARG A O 1
ATOM 2316 N N . LYS A 1 284 ? -8.596 -3.057 -20.665 1.00 68.56 284 LYS A N 1
ATOM 2317 C CA . LYS A 1 284 ? -9.661 -4.033 -20.900 1.00 68.56 284 LYS A CA 1
ATOM 2318 C C . LYS A 1 284 ? -9.942 -4.852 -19.648 1.00 68.56 284 LYS A C 1
ATOM 2320 O O . LYS A 1 284 ? -10.016 -6.071 -19.708 1.00 68.56 284 LYS A O 1
ATOM 2325 N N . GLY A 1 285 ? -10.176 -4.185 -18.517 1.00 61.22 285 GLY A N 1
ATOM 2326 C CA . GLY A 1 285 ? -10.554 -4.866 -17.272 1.00 61.22 285 GLY A CA 1
ATOM 2327 C C . GLY A 1 285 ? -11.757 -5.809 -17.434 1.00 61.22 285 GLY A C 1
ATOM 2328 O O . GLY A 1 285 ? -11.841 -6.815 -16.748 1.00 61.22 285 GLY A O 1
ATOM 2329 N N . HIS A 1 286 ? -12.644 -5.564 -18.407 1.00 65.25 286 HIS A N 1
ATOM 2330 C CA . HIS A 1 286 ? -13.743 -6.477 -18.736 1.00 65.25 286 HIS A CA 1
ATOM 2331 C C . HIS A 1 286 ? -13.315 -7.805 -19.382 1.00 65.25 286 HIS A C 1
ATOM 2333 O O . HIS A 1 286 ? -14.170 -8.674 -19.497 1.00 65.25 286 HIS A O 1
ATOM 2339 N N . LEU A 1 287 ? -12.071 -7.973 -19.834 1.00 68.06 287 LEU A N 1
ATOM 2340 C CA . LEU A 1 287 ? -11.536 -9.273 -20.264 1.00 68.06 287 LEU A CA 1
ATOM 2341 C C . LEU A 1 287 ? -11.080 -10.110 -19.070 1.00 68.06 287 LEU A C 1
ATOM 2343 O O . LEU A 1 287 ? -10.987 -11.328 -19.167 1.00 68.06 287 LEU A O 1
ATOM 2347 N N . PHE A 1 288 ? -10.832 -9.467 -17.930 1.00 74.38 288 PHE A N 1
ATOM 2348 C CA . PHE A 1 288 ? -10.464 -10.177 -16.726 1.00 74.38 288 PHE A CA 1
ATOM 2349 C C . PHE A 1 288 ? -11.670 -10.910 -16.148 1.00 74.38 288 PHE A C 1
ATOM 2351 O O . PHE A 1 288 ? -12.699 -10.298 -15.845 1.00 74.38 288 PHE A O 1
ATOM 2358 N N . ARG A 1 289 ? -11.532 -12.221 -15.983 1.00 78.06 289 ARG A N 1
ATOM 2359 C CA . ARG A 1 289 ? -12.479 -13.077 -15.277 1.00 78.06 289 ARG A CA 1
ATOM 2360 C C . ARG A 1 289 ? -11.708 -13.996 -14.344 1.00 78.06 289 ARG A C 1
ATOM 2362 O O . ARG A 1 289 ? -10.598 -14.419 -14.654 1.00 78.06 289 ARG A O 1
ATOM 2369 N N . ILE A 1 290 ? -12.277 -14.277 -13.183 1.00 74.75 290 ILE A N 1
ATOM 2370 C CA . ILE A 1 290 ? -11.727 -15.220 -12.216 1.00 74.75 290 ILE A CA 1
ATOM 2371 C C . ILE A 1 290 ? -12.869 -16.129 -11.770 1.00 74.75 290 ILE A C 1
ATOM 2373 O O . ILE A 1 290 ? -13.965 -15.655 -11.500 1.00 74.75 290 ILE A O 1
ATOM 2377 N N . GLY A 1 291 ? -12.625 -17.429 -11.631 1.00 72.88 291 GLY A N 1
ATOM 2378 C CA . GLY A 1 291 ? -13.577 -18.289 -10.933 1.00 72.88 291 GLY A CA 1
ATOM 2379 C C . GLY A 1 291 ? -13.806 -17.828 -9.483 1.00 72.88 291 GLY A C 1
ATOM 2380 O O . GLY A 1 291 ? -12.881 -17.370 -8.807 1.00 72.88 291 GLY A O 1
ATOM 2381 N N . THR A 1 292 ? -15.021 -18.024 -8.976 1.00 70.50 292 THR A N 1
ATOM 2382 C CA . THR A 1 292 ? -15.443 -17.688 -7.599 1.00 70.50 292 THR A CA 1
ATOM 2383 C C . THR A 1 292 ? -14.544 -18.308 -6.517 1.00 70.50 292 THR A C 1
ATOM 2385 O O . THR A 1 292 ? -14.115 -17.647 -5.568 1.00 70.50 292 THR A O 1
ATOM 2388 N N . GLN A 1 293 ? -14.182 -19.587 -6.660 1.00 75.56 293 GLN A N 1
ATOM 2389 C CA . GLN A 1 293 ? -13.325 -20.279 -5.687 1.00 75.56 293 GLN A CA 1
ATOM 2390 C C . GLN A 1 293 ? -11.920 -19.654 -5.543 1.00 75.56 293 GLN A C 1
ATOM 2392 O O . GLN A 1 293 ? -11.512 -19.409 -4.403 1.00 75.56 293 GLN A O 1
ATOM 2397 N N . PRO A 1 294 ? -11.174 -19.366 -6.630 1.00 81.06 294 PRO A N 1
ATOM 2398 C CA . PRO A 1 294 ? -9.899 -18.653 -6.549 1.00 81.06 294 PRO A CA 1
ATOM 2399 C C . PRO A 1 294 ? -9.947 -17.313 -5.797 1.00 81.06 294 PRO A C 1
ATOM 2401 O O . PRO A 1 294 ? -9.030 -17.045 -5.024 1.00 81.06 294 PRO A O 1
ATOM 2404 N N . ILE A 1 295 ? -10.999 -16.493 -5.948 1.00 83.69 295 ILE A N 1
ATOM 2405 C CA . ILE A 1 295 ? -11.061 -15.164 -5.299 1.00 83.69 295 ILE A CA 1
ATOM 2406 C C . ILE A 1 295 ? -11.040 -15.279 -3.778 1.00 83.69 295 ILE A C 1
ATOM 2408 O O . ILE A 1 295 ? -10.249 -14.599 -3.120 1.00 83.69 295 ILE A O 1
ATOM 2412 N N . SER A 1 296 ? -11.859 -16.175 -3.221 1.00 84.88 296 SER A N 1
ATOM 2413 C CA . SER A 1 296 ? -11.951 -16.401 -1.770 1.00 84.88 296 SER A CA 1
ATOM 2414 C C . SER A 1 296 ? -10.615 -16.789 -1.123 1.00 84.88 296 SER A C 1
ATOM 2416 O O . SER A 1 296 ? -10.413 -16.611 0.079 1.00 84.88 296 SER A O 1
ATOM 2418 N N . LYS A 1 297 ? -9.685 -17.314 -1.927 1.00 87.81 297 LYS A N 1
ATOM 2419 C CA . LYS A 1 297 ? -8.367 -17.747 -1.479 1.00 87.81 297 LYS A CA 1
ATOM 2420 C C . LYS A 1 297 ? -7.323 -16.647 -1.524 1.00 87.81 297 LYS A C 1
ATOM 2422 O O . LYS A 1 297 ? -6.302 -16.841 -0.885 1.00 87.81 297 LYS A O 1
ATOM 2427 N N . THR A 1 298 ? -7.566 -15.535 -2.212 1.00 89.19 298 THR A N 1
ATOM 2428 C CA . THR A 1 298 ? -6.588 -14.449 -2.369 1.00 89.19 298 THR A CA 1
ATOM 2429 C C . THR A 1 298 ? -6.267 -13.736 -1.059 1.00 89.19 298 THR A C 1
ATOM 2431 O O . THR A 1 298 ? -7.099 -13.667 -0.149 1.00 89.19 298 THR A O 1
ATOM 2434 N N . ARG A 1 299 ? -5.086 -13.115 -0.989 1.00 91.12 299 ARG A N 1
ATOM 2435 C CA . ARG A 1 299 ? -4.679 -12.203 0.085 1.00 91.12 299 ARG A CA 1
ATOM 2436 C C . ARG A 1 299 ? -5.729 -11.117 0.308 1.00 91.12 299 ARG A C 1
ATOM 2438 O O . ARG A 1 299 ? -6.083 -10.860 1.452 1.00 91.12 299 ARG A O 1
ATOM 2445 N N . VAL A 1 300 ? -6.266 -10.529 -0.766 1.00 89.06 300 VAL A N 1
ATOM 2446 C CA . VAL A 1 300 ? -7.297 -9.476 -0.697 1.00 89.06 300 VAL A CA 1
ATOM 2447 C C . VAL A 1 300 ? -8.528 -9.955 0.076 1.00 89.06 300 VAL A C 1
ATOM 2449 O O . VAL A 1 300 ? -8.983 -9.278 1.002 1.00 89.06 300 VAL A O 1
ATOM 2452 N N . ALA A 1 301 ? -9.042 -11.142 -0.263 1.00 89.81 301 ALA A N 1
ATOM 2453 C CA . ALA A 1 301 ? -10.206 -11.721 0.402 1.00 89.81 301 ALA A CA 1
ATOM 2454 C C . ALA A 1 301 ? -9.900 -12.119 1.854 1.00 89.81 301 ALA A C 1
ATOM 2456 O O . ALA A 1 301 ? -10.653 -11.770 2.763 1.00 89.81 301 ALA A O 1
ATOM 2457 N N . ARG A 1 302 ? -8.765 -12.787 2.102 1.00 93.38 302 ARG A N 1
ATOM 2458 C CA . ARG A 1 302 ? -8.363 -13.229 3.450 1.00 93.38 302 ARG A CA 1
ATOM 2459 C C . ARG A 1 302 ? -8.080 -12.068 4.402 1.00 93.38 302 ARG A C 1
ATOM 2461 O O . ARG A 1 302 ? -8.350 -12.185 5.596 1.00 93.38 302 ARG A O 1
ATOM 2468 N N . GLN A 1 303 ? -7.581 -10.952 3.874 1.00 93.81 303 GLN A N 1
ATOM 2469 C CA . GLN A 1 303 ? -7.384 -9.702 4.602 1.00 93.81 303 GLN A CA 1
ATOM 2470 C C . GLN A 1 303 ? -8.700 -8.945 4.839 1.00 93.81 303 GLN A C 1
ATOM 2472 O O . GLN A 1 303 ? -8.723 -8.062 5.693 1.00 93.81 303 GLN A O 1
ATOM 2477 N N . LYS A 1 304 ? -9.783 -9.251 4.108 1.00 93.75 304 LYS A N 1
ATOM 2478 C CA . LYS A 1 304 ? -10.976 -8.387 4.000 1.00 93.75 304 LYS A CA 1
ATOM 2479 C C . LYS A 1 304 ? -10.565 -6.945 3.676 1.00 93.75 304 LYS A C 1
ATOM 2481 O O . LYS A 1 304 ? -10.901 -6.006 4.401 1.00 93.75 304 LYS A O 1
ATOM 2486 N N . GLY A 1 305 ? -9.710 -6.822 2.660 1.00 91.81 305 GLY A N 1
ATOM 2487 C CA . GLY A 1 305 ? -9.009 -5.589 2.326 1.00 91.81 305 GLY A CA 1
ATOM 2488 C C . GLY A 1 305 ? -9.925 -4.514 1.749 1.00 91.81 305 GLY A C 1
ATOM 2489 O O . GLY A 1 305 ? -10.844 -4.794 0.979 1.00 91.81 305 GLY A O 1
ATOM 2490 N N . ALA A 1 306 ? -9.623 -3.270 2.091 1.00 91.75 306 ALA A N 1
ATOM 2491 C CA . ALA A 1 306 ? -10.226 -2.080 1.521 1.00 91.75 306 ALA A CA 1
ATOM 2492 C C . ALA A 1 306 ? -9.169 -0.973 1.376 1.00 91.75 306 ALA A C 1
ATOM 2494 O O . ALA A 1 306 ? -8.091 -1.031 1.972 1.00 91.75 306 ALA A O 1
ATOM 2495 N N . LEU A 1 307 ? -9.466 0.042 0.568 1.00 91.38 307 LEU A N 1
ATOM 2496 C CA . LEU A 1 307 ? -8.591 1.191 0.350 1.00 91.38 307 LEU A CA 1
ATOM 2497 C C . LEU A 1 307 ? -9.246 2.483 0.818 1.00 91.38 307 LEU A C 1
ATOM 2499 O O . LEU A 1 307 ? -10.394 2.752 0.474 1.00 91.38 307 LEU A O 1
ATOM 2503 N N . LEU A 1 308 ? -8.478 3.326 1.510 1.00 92.00 308 LEU A N 1
ATOM 2504 C CA . LEU A 1 308 ? -8.827 4.725 1.754 1.00 92.00 308 LEU A CA 1
ATOM 2505 C C . LEU A 1 308 ? -7.959 5.643 0.893 1.00 92.00 308 LEU A C 1
ATOM 2507 O O . LEU A 1 308 ? -6.744 5.728 1.082 1.00 92.00 308 LEU A O 1
ATOM 2511 N N . PHE A 1 309 ? -8.584 6.358 -0.036 1.00 90.44 309 PHE A N 1
ATOM 2512 C CA . PHE A 1 309 ? -7.917 7.356 -0.868 1.00 90.44 309 PHE A CA 1
ATOM 2513 C C . PHE A 1 309 ? -7.951 8.716 -0.176 1.00 90.44 309 PHE A C 1
ATOM 2515 O O . PHE A 1 309 ? -9.045 9.153 0.192 1.00 90.44 309 PHE A O 1
ATOM 2522 N N . PRO A 1 310 ? -6.812 9.413 -0.023 1.00 91.75 310 PRO A N 1
ATOM 2523 C CA . PRO A 1 310 ? -6.806 10.760 0.523 1.00 91.75 310 PRO A CA 1
ATOM 2524 C C . PRO A 1 310 ? -7.493 11.713 -0.448 1.00 91.75 310 PRO A C 1
ATOM 2526 O O . PRO A 1 310 ? -7.453 11.535 -1.667 1.00 91.75 310 PRO A O 1
ATOM 2529 N N . ASP A 1 311 ? -8.094 12.760 0.081 1.00 90.88 311 ASP A N 1
ATOM 2530 C CA . ASP A 1 311 ? -8.463 13.920 -0.703 1.00 90.88 311 ASP A CA 1
ATOM 2531 C C . ASP A 1 311 ? -7.206 14.691 -1.136 1.00 90.88 311 ASP A C 1
ATOM 2533 O O . ASP A 1 311 ? -6.141 14.609 -0.515 1.00 90.88 311 ASP A O 1
ATOM 2537 N N . MET A 1 312 ? -7.317 15.439 -2.224 1.00 90.69 312 MET A N 1
ATOM 2538 C CA . MET A 1 312 ? -6.201 16.173 -2.807 1.00 90.69 312 MET A CA 1
ATOM 2539 C C . MET A 1 312 ? -6.631 17.584 -3.155 1.00 90.69 312 MET A C 1
ATOM 2541 O O . MET A 1 312 ? -7.740 17.796 -3.645 1.00 90.69 312 MET A O 1
ATOM 2545 N N . LEU A 1 313 ? -5.721 18.531 -2.936 1.00 89.38 313 LEU A N 1
ATOM 2546 C CA . LEU A 1 313 ? -5.846 19.882 -3.455 1.00 89.38 313 LEU A CA 1
ATOM 2547 C C . LEU A 1 313 ? -5.044 19.982 -4.743 1.00 89.38 313 LEU A C 1
ATOM 2549 O O . LEU A 1 313 ? -3.824 19.771 -4.746 1.00 89.38 313 LEU A O 1
ATOM 2553 N N . LEU A 1 314 ? -5.743 20.302 -5.824 1.00 86.62 314 LEU A N 1
ATOM 2554 C CA . LEU A 1 314 ? -5.159 20.473 -7.144 1.00 86.62 314 LEU A CA 1
ATOM 2555 C C . LEU A 1 314 ? -5.161 21.956 -7.514 1.00 86.62 314 LEU A C 1
ATOM 2557 O O . LEU A 1 314 ? -6.077 22.700 -7.161 1.00 86.62 314 LEU A O 1
ATOM 2561 N N . LYS A 1 315 ? -4.120 22.384 -8.226 1.00 83.56 315 LYS A N 1
ATOM 2562 C CA . LYS A 1 315 ? -4.054 23.709 -8.843 1.00 83.56 315 LYS A CA 1
ATOM 2563 C C . LYS A 1 315 ? -3.853 23.564 -10.342 1.00 83.56 315 LYS A C 1
ATOM 2565 O O . LYS A 1 315 ? -3.082 22.714 -10.791 1.00 83.56 315 LYS A O 1
ATOM 2570 N N . GLU A 1 316 ? -4.494 24.434 -11.109 1.00 82.12 316 GLU A N 1
ATOM 2571 C CA . GLU A 1 316 ? -4.209 24.536 -12.534 1.00 82.12 316 GLU A CA 1
ATOM 2572 C C . GLU A 1 316 ? -2.799 25.091 -12.749 1.00 82.12 316 GLU A C 1
ATOM 2574 O O . GLU A 1 316 ? -2.389 26.087 -12.148 1.00 82.12 316 GLU A O 1
ATOM 2579 N N . ALA A 1 317 ? -2.049 24.428 -13.620 1.00 78.19 317 ALA A N 1
ATOM 2580 C CA . ALA A 1 317 ? -0.743 24.856 -14.083 1.00 78.19 317 ALA A CA 1
ATOM 2581 C C . ALA A 1 317 ? -0.697 24.781 -15.611 1.00 78.19 317 ALA A C 1
ATOM 2583 O O . ALA A 1 317 ? -1.292 23.901 -16.229 1.00 78.19 317 ALA A O 1
ATOM 2584 N N . HIS A 1 318 ? 0.043 25.699 -16.228 1.00 77.31 318 HIS A N 1
ATOM 2585 C CA . HIS A 1 318 ? 0.296 25.675 -17.664 1.00 77.31 318 HIS A CA 1
ATOM 2586 C C . HIS A 1 318 ? 1.693 25.116 -17.918 1.00 77.31 318 HIS A C 1
ATOM 2588 O O . HIS A 1 318 ? 2.690 25.747 -17.565 1.00 77.31 318 HIS A O 1
ATOM 2594 N N . MET A 1 319 ? 1.779 23.946 -18.547 1.00 70.19 319 MET A N 1
ATOM 2595 C CA . MET A 1 319 ? 3.050 23.342 -18.949 1.00 70.19 319 MET A CA 1
ATOM 2596 C C . MET A 1 319 ? 3.004 22.968 -20.426 1.00 70.19 319 MET A C 1
ATOM 2598 O O . MET A 1 319 ? 2.075 22.307 -20.877 1.00 70.19 319 MET A O 1
ATOM 2602 N N . ALA A 1 320 ? 4.006 23.418 -21.189 1.00 72.94 320 ALA A N 1
ATOM 2603 C CA . ALA A 1 320 ? 4.138 23.144 -22.625 1.00 72.94 320 ALA A CA 1
ATOM 2604 C C . ALA A 1 320 ? 2.868 23.452 -23.458 1.00 72.94 320 ALA A C 1
ATOM 2606 O O . ALA A 1 320 ? 2.561 22.748 -24.415 1.00 72.94 320 ALA A O 1
ATOM 2607 N N . GLY A 1 321 ? 2.122 24.503 -23.093 1.00 74.62 321 GLY A N 1
ATOM 2608 C CA . GLY A 1 321 ? 0.890 24.905 -23.786 1.00 74.62 321 GLY A CA 1
ATOM 2609 C C . GLY A 1 321 ? -0.362 24.102 -23.413 1.00 74.62 321 GLY A C 1
ATOM 2610 O O . GLY A 1 321 ? -1.410 24.328 -24.008 1.00 74.62 321 GLY A O 1
ATOM 2611 N N . MET A 1 322 ? -0.277 23.198 -22.431 1.00 70.12 322 MET A N 1
ATOM 2612 C CA . MET A 1 322 ? -1.406 22.423 -21.908 1.00 70.12 322 MET A CA 1
ATOM 2613 C C . MET A 1 322 ? -1.755 22.853 -20.481 1.00 70.12 322 MET A C 1
ATOM 2615 O O . MET A 1 322 ? -0.865 23.148 -19.678 1.00 70.12 322 MET A O 1
ATOM 2619 N N . ASN A 1 323 ? -3.052 22.859 -20.164 1.00 77.06 323 ASN A N 1
ATOM 2620 C CA . ASN A 1 323 ? -3.535 22.994 -18.791 1.00 77.06 323 ASN A CA 1
ATOM 2621 C C . ASN A 1 323 ? -3.402 21.632 -18.118 1.00 77.06 323 ASN A C 1
ATOM 2623 O O . ASN A 1 323 ? -4.013 20.659 -18.559 1.00 77.06 323 ASN A O 1
ATOM 2627 N N . ILE A 1 324 ? -2.607 21.568 -17.060 1.00 78.75 324 ILE A N 1
ATOM 2628 C CA . ILE A 1 324 ? -2.435 20.376 -16.241 1.00 78.75 324 ILE A CA 1
ATOM 2629 C C . ILE A 1 324 ? -2.908 20.664 -14.816 1.00 78.75 324 ILE A C 1
ATOM 2631 O O . ILE A 1 324 ? -2.787 21.784 -14.321 1.00 78.75 324 ILE A O 1
ATOM 2635 N N . GLN A 1 325 ? -3.429 19.643 -14.145 1.00 80.62 325 GLN A N 1
ATOM 2636 C CA . GLN A 1 325 ? -3.715 19.700 -12.715 1.00 80.62 325 GLN A CA 1
ATOM 2637 C C . GLN A 1 325 ? -2.457 19.276 -11.957 1.00 80.62 325 GLN A C 1
ATOM 2639 O O . GLN A 1 325 ? -2.015 18.132 -12.064 1.00 80.62 325 GLN A O 1
ATOM 2644 N N . GLN A 1 326 ? -1.858 20.201 -11.211 1.00 83.19 326 GLN A N 1
ATOM 2645 C CA . GLN A 1 326 ? -0.697 19.926 -10.375 1.00 83.19 326 GLN A CA 1
ATOM 2646 C C . GLN A 1 326 ? -1.143 19.686 -8.932 1.00 83.19 326 GLN A C 1
ATOM 2648 O O . GLN A 1 326 ? -1.878 20.489 -8.355 1.00 83.19 326 GLN A O 1
ATOM 2653 N N . LEU A 1 327 ? -0.656 18.599 -8.331 1.00 87.19 327 LEU A N 1
ATOM 2654 C CA . LEU A 1 327 ? -0.857 18.323 -6.912 1.00 87.19 327 LEU A CA 1
ATOM 2655 C C . LEU A 1 327 ? -0.205 19.421 -6.063 1.00 87.19 327 LEU A C 1
ATOM 2657 O O . LEU A 1 327 ? 0.987 19.689 -6.205 1.00 87.19 327 LEU A O 1
ATOM 2661 N N . MET A 1 328 ? -0.994 20.042 -5.189 1.00 89.00 328 MET A N 1
ATOM 2662 C CA . MET A 1 328 ? -0.543 21.084 -4.265 1.00 89.00 328 MET A CA 1
ATOM 2663 C C . MET A 1 328 ? -0.437 20.559 -2.833 1.00 89.00 328 MET A C 1
ATOM 2665 O O . MET A 1 328 ? 0.530 20.846 -2.133 1.00 89.00 328 MET A O 1
ATOM 2669 N N . ALA A 1 329 ? -1.429 19.789 -2.389 1.00 91.81 329 ALA A N 1
ATOM 2670 C CA . ALA A 1 329 ? -1.461 19.228 -1.047 1.00 91.81 329 ALA A CA 1
ATOM 2671 C C . ALA A 1 329 ? -2.263 17.925 -1.016 1.00 91.81 329 ALA A C 1
ATOM 2673 O O . ALA A 1 329 ? -3.160 17.717 -1.835 1.00 91.81 329 ALA A O 1
ATOM 2674 N N . VAL A 1 330 ? -1.963 17.074 -0.039 1.00 93.31 330 VAL A N 1
ATOM 2675 C CA . VAL A 1 330 ? -2.662 15.804 0.194 1.00 93.31 330 VAL A CA 1
ATOM 2676 C C . VAL A 1 330 ? -3.272 15.784 1.591 1.00 93.31 330 VAL A C 1
ATOM 2678 O O . VAL A 1 330 ? -2.689 16.321 2.534 1.00 93.31 330 VAL A O 1
ATOM 2681 N N . GLU A 1 331 ? -4.448 15.184 1.727 1.00 93.81 331 GLU A N 1
ATOM 2682 C CA . GLU A 1 331 ? -5.134 15.012 3.005 1.00 93.81 331 GLU A CA 1
ATOM 2683 C C . GLU A 1 331 ? -4.294 14.190 3.999 1.00 93.81 331 GLU A C 1
ATOM 2685 O O . GLU A 1 331 ? -3.750 13.137 3.656 1.00 93.81 331 GLU A O 1
ATOM 2690 N N . ASP A 1 332 ? -4.254 14.630 5.258 1.00 94.00 332 ASP A N 1
ATOM 2691 C CA . ASP A 1 332 ? -3.927 13.749 6.380 1.00 94.00 332 ASP A CA 1
ATOM 2692 C C . ASP A 1 332 ? -5.153 12.893 6.706 1.00 94.00 332 ASP A C 1
ATOM 2694 O O . ASP A 1 332 ? -6.076 13.355 7.379 1.00 94.00 332 ASP A O 1
ATOM 2698 N N . ILE A 1 333 ? -5.181 11.640 6.247 1.00 92.88 333 ILE A N 1
ATOM 2699 C CA . ILE A 1 333 ? -6.333 10.744 6.458 1.00 92.88 333 ILE A CA 1
ATOM 2700 C C . ILE A 1 333 ? -6.614 10.539 7.957 1.00 92.88 333 ILE A C 1
ATOM 2702 O O . ILE A 1 333 ? -7.762 10.336 8.351 1.00 92.88 333 ILE A O 1
ATOM 2706 N N . GLY A 1 334 ? -5.596 10.666 8.817 1.00 92.31 334 GLY A N 1
ATOM 2707 C CA . GLY A 1 334 ? -5.753 10.600 10.271 1.00 92.31 334 GLY A CA 1
ATOM 2708 C C . GLY A 1 334 ? -6.618 11.726 10.856 1.00 92.31 334 GLY A C 1
ATOM 2709 O O . GLY A 1 334 ? -7.118 11.599 11.972 1.00 92.31 334 GLY A O 1
ATOM 2710 N N . SER A 1 335 ? -6.824 12.811 10.104 1.00 91.75 335 SER A N 1
ATOM 2711 C CA . SER A 1 335 ? -7.622 13.973 10.507 1.00 91.75 335 SER A CA 1
ATOM 2712 C C . SER A 1 335 ? -9.115 13.866 10.158 1.00 91.75 335 SER A C 1
ATOM 2714 O O . SER A 1 335 ? -9.892 14.769 10.495 1.00 91.75 335 SER A O 1
ATOM 2716 N N . ARG A 1 336 ? -9.548 12.774 9.507 1.00 90.38 336 ARG A N 1
ATOM 2717 C CA . ARG A 1 336 ? -10.961 12.555 9.163 1.00 90.38 336 ARG A CA 1
ATOM 2718 C C . ARG A 1 336 ? -11.840 12.464 10.402 1.00 90.38 336 ARG A C 1
ATOM 2720 O O . ARG A 1 336 ? -11.472 11.853 11.409 1.00 90.38 336 ARG A O 1
ATOM 2727 N N . SER A 1 337 ? -13.048 13.015 10.293 1.00 88.50 337 SER A N 1
ATOM 2728 C CA . SER A 1 337 ? -14.073 12.875 11.329 1.00 88.50 337 SER A CA 1
ATOM 2729 C C . SER A 1 337 ? -14.369 11.396 11.597 1.00 88.50 337 SER A C 1
ATOM 2731 O O . SER A 1 337 ? -14.517 10.616 10.664 1.00 88.50 337 SER A O 1
ATOM 2733 N N . GLY A 1 338 ? -14.449 11.010 12.871 1.00 90.88 338 GLY A N 1
ATOM 2734 C CA . GLY A 1 338 ? -14.667 9.615 13.269 1.00 90.88 338 GLY A CA 1
ATOM 2735 C C . GLY A 1 338 ? -13.413 8.733 13.269 1.00 90.88 338 GLY A C 1
ATOM 2736 O O . GLY A 1 338 ? -13.532 7.548 13.565 1.00 90.88 338 GLY A O 1
ATOM 2737 N N . THR A 1 339 ? -12.226 9.283 12.991 1.00 93.94 339 THR A N 1
ATOM 2738 C CA . THR A 1 339 ? -10.962 8.544 13.129 1.00 93.94 339 THR A CA 1
ATOM 2739 C C . THR A 1 339 ? -10.540 8.429 14.591 1.00 93.94 339 THR A C 1
ATOM 2741 O O . THR A 1 339 ? -10.505 9.408 15.346 1.00 93.94 339 THR A O 1
ATOM 2744 N N . GLU A 1 340 ? -10.176 7.221 15.008 1.00 95.12 340 GLU A N 1
ATOM 2745 C CA . GLU A 1 340 ? -9.765 6.918 16.370 1.00 95.12 340 GLU A CA 1
ATOM 2746 C C . GLU A 1 340 ? -8.525 6.031 16.404 1.00 95.12 340 GLU A C 1
ATOM 2748 O O . GLU A 1 340 ? -8.518 4.935 15.861 1.00 95.12 340 GLU A O 1
ATOM 2753 N N . THR A 1 341 ? -7.482 6.481 17.100 1.00 95.44 341 THR A N 1
ATOM 2754 C CA . THR A 1 341 ? -6.296 5.663 17.373 1.00 95.44 341 THR A CA 1
ATOM 2755 C C . THR A 1 341 ? -6.402 5.005 18.741 1.00 95.44 341 THR A C 1
ATOM 2757 O O . THR A 1 341 ? -6.659 5.688 19.739 1.00 95.44 341 THR A O 1
ATOM 2760 N N . PHE A 1 342 ? -6.161 3.699 18.774 1.00 96.56 342 PHE A N 1
ATOM 2761 C CA . PHE A 1 342 ? -6.086 2.884 19.977 1.00 96.56 342 PHE A CA 1
ATOM 2762 C C . PHE A 1 342 ? -4.687 2.307 20.143 1.00 96.56 342 PHE A C 1
ATOM 2764 O O . PHE A 1 342 ? -4.047 1.931 19.162 1.00 96.56 342 PHE A O 1
ATOM 2771 N N . PHE A 1 343 ? -4.231 2.211 21.387 1.00 95.94 343 PHE A N 1
ATOM 2772 C CA . PHE A 1 343 ? -2.857 1.834 21.716 1.00 95.94 343 PHE A CA 1
ATOM 2773 C C . PHE A 1 343 ? -2.823 0.573 22.574 1.00 95.94 343 PHE A C 1
ATOM 2775 O O . PHE A 1 343 ? -3.690 0.381 23.428 1.00 95.94 343 PHE A O 1
ATOM 2782 N N . PHE A 1 344 ? -1.804 -0.261 22.383 1.00 94.44 344 PHE A N 1
ATOM 2783 C CA . PHE A 1 344 ? -1.566 -1.464 23.182 1.00 94.44 344 PHE A CA 1
ATOM 2784 C C . PHE A 1 344 ? -0.071 -1.662 23.433 1.00 94.44 344 PHE A C 1
ATOM 2786 O O . PHE A 1 344 ? 0.767 -1.187 22.665 1.00 94.44 344 PHE A O 1
ATOM 2793 N N . ARG A 1 345 ? 0.273 -2.368 24.510 1.00 93.56 345 ARG A N 1
ATOM 2794 C CA . ARG A 1 345 ? 1.653 -2.784 24.783 1.00 93.56 345 ARG A CA 1
ATOM 2795 C C . ARG A 1 345 ? 1.973 -4.056 24.006 1.00 93.56 345 ARG A C 1
ATOM 2797 O O . ARG A 1 345 ? 1.173 -4.994 24.009 1.00 93.56 345 ARG A O 1
ATOM 2804 N N . HIS A 1 346 ? 3.138 -4.106 23.365 1.00 91.88 346 HIS A N 1
ATOM 2805 C CA . HIS A 1 346 ? 3.604 -5.352 22.756 1.00 91.88 346 HIS A CA 1
ATOM 2806 C C . HIS A 1 346 ? 3.780 -6.426 23.834 1.00 91.88 346 HIS A C 1
ATOM 2808 O O . HIS A 1 346 ? 4.404 -6.194 24.868 1.00 91.88 346 HIS A O 1
ATOM 2814 N N . SER A 1 347 ? 3.176 -7.589 23.600 1.00 76.00 347 SER A N 1
ATOM 2815 C CA . SER A 1 347 ? 3.191 -8.719 24.530 1.00 76.00 347 SER A CA 1
ATOM 2816 C C . SER A 1 347 ? 4.492 -9.514 24.405 1.00 76.00 347 SER A C 1
ATOM 2818 O O . SER A 1 347 ? 4.950 -9.781 23.295 1.00 76.00 347 SER A O 1
ATOM 2820 N N . ALA A 1 348 ? 5.049 -9.957 25.538 1.00 64.81 348 ALA A N 1
ATOM 2821 C CA . ALA A 1 348 ? 6.152 -10.920 25.560 1.00 64.81 348 ALA A CA 1
ATOM 2822 C C . ALA A 1 348 ? 5.702 -12.344 25.174 1.00 64.81 348 ALA A C 1
ATOM 2824 O O . ALA A 1 348 ? 6.516 -13.135 24.702 1.00 64.81 348 ALA A O 1
ATOM 2825 N N . ASP A 1 349 ? 4.411 -12.651 25.331 1.00 66.06 349 ASP A N 1
ATOM 2826 C CA . ASP A 1 349 ? 3.831 -13.987 25.135 1.00 66.06 349 ASP A CA 1
ATOM 2827 C C . ASP A 1 349 ? 3.555 -14.315 23.652 1.00 66.06 349 ASP A C 1
ATOM 2829 O O . ASP A 1 349 ? 3.011 -15.370 23.326 1.00 66.06 349 ASP A O 1
ATOM 2833 N N . GLY A 1 350 ? 3.960 -13.429 22.735 1.00 74.56 350 GLY A N 1
ATOM 2834 C CA . GLY A 1 350 ? 3.839 -13.620 21.291 1.00 74.56 350 GLY A CA 1
ATOM 2835 C C . GLY A 1 350 ? 2.438 -13.348 20.733 1.00 74.56 350 GLY A C 1
ATOM 2836 O O . GLY A 1 350 ? 1.589 -12.726 21.374 1.00 74.56 350 GLY A O 1
ATOM 2837 N N . TRP A 1 351 ? 2.218 -13.772 19.483 1.00 88.06 351 TRP A N 1
ATOM 2838 C CA . TRP A 1 351 ? 0.959 -13.585 18.756 1.00 88.06 351 TRP A CA 1
ATOM 2839 C C . TRP A 1 351 ? -0.106 -14.604 19.211 1.00 88.06 351 TRP A C 1
ATOM 2841 O O . TRP A 1 351 ? 0.095 -15.805 19.024 1.00 88.06 351 TRP A O 1
ATOM 2851 N N . PRO A 1 352 ? -1.250 -14.162 19.768 1.00 84.19 352 PRO A N 1
ATOM 2852 C CA . PRO A 1 352 ? -2.202 -15.051 20.437 1.00 84.19 352 PRO A CA 1
ATOM 2853 C C . PRO A 1 352 ? -3.316 -15.593 19.524 1.00 84.19 352 PRO A C 1
ATOM 2855 O O . PRO A 1 352 ? -4.162 -16.354 19.990 1.00 84.19 352 PRO A O 1
ATOM 2858 N N . PHE A 1 353 ? -3.349 -15.217 18.239 1.00 89.81 353 PHE A N 1
ATOM 2859 C CA . PHE A 1 353 ? -4.442 -15.558 17.319 1.00 89.81 353 PHE A CA 1
ATOM 2860 C C . PHE A 1 353 ? -3.990 -16.557 16.239 1.00 89.81 353 PHE A C 1
ATOM 2862 O O . PHE A 1 353 ? -3.623 -16.155 15.134 1.00 89.81 353 PHE A O 1
ATOM 2869 N N . PRO A 1 354 ? -4.046 -17.876 16.501 1.00 85.19 354 PRO A N 1
ATOM 2870 C CA . PRO A 1 354 ? -3.462 -18.886 15.613 1.00 85.19 354 PRO A CA 1
ATOM 2871 C C . PRO A 1 354 ? -4.141 -18.985 14.239 1.00 85.19 354 PRO A C 1
ATOM 2873 O O . PRO A 1 354 ? -3.559 -19.543 13.317 1.00 85.19 354 PRO A O 1
ATOM 2876 N N . ASN A 1 355 ? -5.355 -18.448 14.087 1.00 90.38 355 ASN A N 1
ATOM 2877 C CA . ASN A 1 355 ? -6.108 -18.509 12.832 1.00 90.38 355 ASN A CA 1
ATOM 2878 C C . ASN A 1 355 ? -5.666 -17.452 11.810 1.00 90.38 355 ASN A C 1
ATOM 2880 O O . ASN A 1 355 ? -5.911 -17.623 10.621 1.00 90.38 355 ASN A O 1
ATOM 2884 N N . ILE A 1 356 ? -5.029 -16.367 12.258 1.00 93.31 356 ILE A N 1
ATOM 2885 C CA . ILE A 1 356 ? -4.508 -15.315 11.382 1.00 93.31 356 ILE A CA 1
ATOM 2886 C C . ILE A 1 356 ? -2.990 -15.410 11.422 1.00 93.31 356 ILE A C 1
ATOM 2888 O O . ILE A 1 356 ? -2.331 -14.824 12.279 1.00 93.31 356 ILE A O 1
ATOM 2892 N N . THR A 1 357 ? -2.443 -16.206 10.511 1.00 91.94 357 THR A N 1
ATOM 2893 C CA . THR A 1 357 ? -1.000 -16.333 10.303 1.00 91.94 357 THR A CA 1
ATOM 2894 C C . THR A 1 357 ? -0.570 -15.577 9.055 1.00 91.94 357 THR A C 1
ATOM 2896 O O . THR A 1 357 ? -1.381 -15.173 8.217 1.00 91.94 357 THR A O 1
ATOM 2899 N N . ARG A 1 358 ? 0.740 -15.430 8.895 1.00 91.00 358 ARG A N 1
ATOM 2900 C CA . ARG A 1 358 ? 1.329 -14.938 7.655 1.00 91.00 358 ARG A CA 1
ATOM 2901 C C . ARG A 1 358 ? 0.981 -15.845 6.471 1.00 91.00 358 ARG A C 1
ATOM 2903 O O . ARG A 1 358 ? 0.592 -15.354 5.429 1.00 91.00 358 ARG A O 1
ATOM 2910 N N . GLU A 1 359 ? 1.050 -17.161 6.619 1.00 91.19 359 GLU A N 1
ATOM 2911 C CA . GLU A 1 359 ? 0.722 -18.117 5.549 1.00 91.19 359 GLU A CA 1
ATOM 2912 C C . GLU A 1 359 ? -0.779 -18.114 5.217 1.00 91.19 359 GLU A C 1
ATOM 2914 O O . GLU A 1 359 ? -1.181 -18.395 4.087 1.00 91.19 359 GLU A O 1
ATOM 2919 N N . TYR A 1 360 ? -1.620 -17.756 6.192 1.00 92.88 360 TYR A N 1
ATOM 2920 C CA . TYR A 1 360 ? -3.019 -17.452 5.937 1.00 92.88 360 TYR A CA 1
ATOM 2921 C C . TYR A 1 360 ? -3.141 -16.179 5.094 1.00 92.88 360 TYR A C 1
ATOM 2923 O O . TYR A 1 360 ? -3.745 -16.233 4.034 1.00 92.88 360 TYR A O 1
ATOM 2931 N N . LEU A 1 361 ? -2.542 -15.054 5.488 1.00 93.31 361 LEU A N 1
ATOM 2932 C CA . LEU A 1 361 ? -2.674 -13.796 4.738 1.00 93.31 361 LEU A CA 1
ATOM 2933 C C . LEU A 1 361 ? -1.949 -13.794 3.379 1.00 93.31 361 LEU A C 1
ATOM 2935 O O . LEU A 1 361 ? -2.381 -13.081 2.482 1.00 93.31 361 LEU A O 1
ATOM 2939 N N . TRP A 1 362 ? -0.905 -14.605 3.200 1.00 92.50 362 TRP A N 1
ATOM 2940 C CA . TRP A 1 362 ? -0.174 -14.796 1.941 1.00 92.50 362 TRP A CA 1
ATOM 2941 C C . TRP A 1 362 ? -0.287 -16.251 1.462 1.00 92.50 362 TRP A C 1
ATOM 2943 O O . TRP A 1 362 ? 0.619 -17.062 1.699 1.00 92.50 362 TRP A O 1
ATOM 2953 N N . PRO A 1 363 ? -1.393 -16.599 0.783 1.00 90.44 363 PRO A N 1
ATOM 2954 C CA . PRO A 1 363 ? -1.598 -17.938 0.250 1.00 90.44 363 PRO A CA 1
ATOM 2955 C C . PRO A 1 363 ? -0.505 -18.321 -0.745 1.00 90.44 363 PRO A C 1
ATOM 2957 O O . PRO A 1 363 ? 0.005 -17.484 -1.488 1.00 90.44 363 PRO A O 1
ATOM 2960 N N . GLN A 1 364 ? -0.187 -19.613 -0.817 1.00 86.19 364 GLN A N 1
ATOM 2961 C CA . GLN A 1 364 ? 0.608 -20.133 -1.932 1.00 86.19 364 GLN A CA 1
ATOM 2962 C C . GLN A 1 364 ? -0.203 -20.195 -3.229 1.00 86.19 364 GLN A C 1
ATOM 2964 O O . GLN A 1 364 ? 0.372 -20.008 -4.293 1.00 86.19 364 GLN A O 1
ATOM 2969 N N . ASP A 1 365 ? -1.513 -20.424 -3.127 1.00 85.62 365 ASP A N 1
ATOM 2970 C CA . ASP A 1 365 ? -2.464 -20.566 -4.231 1.00 85.62 365 ASP A CA 1
ATOM 2971 C C . ASP A 1 365 ? -3.213 -19.258 -4.544 1.00 85.62 365 ASP A C 1
ATOM 2973 O O . ASP A 1 365 ? -4.425 -19.255 -4.765 1.00 85.62 365 ASP A O 1
ATOM 2977 N N . ASP A 1 366 ? -2.497 -18.131 -4.515 1.00 88.56 366 ASP A N 1
ATOM 2978 C CA . ASP A 1 366 ? -3.055 -16.820 -4.843 1.00 88.56 366 ASP A CA 1
ATOM 2979 C C . ASP A 1 366 ? -2.965 -16.533 -6.349 1.00 88.56 366 ASP A C 1
ATOM 2981 O O . ASP A 1 366 ? -1.880 -16.344 -6.899 1.00 88.56 366 ASP A O 1
ATOM 2985 N N . VAL A 1 367 ? -4.126 -16.418 -6.997 1.00 85.06 367 VAL A N 1
ATOM 2986 C CA . VAL A 1 367 ? -4.246 -16.135 -8.436 1.00 85.06 367 VAL A CA 1
ATOM 2987 C C . VAL A 1 367 ? -3.481 -14.886 -8.882 1.00 85.06 367 VAL A C 1
ATOM 2989 O O . VAL A 1 367 ? -2.937 -14.856 -9.986 1.00 85.06 367 VAL A O 1
ATOM 2992 N N . PHE A 1 368 ? -3.412 -13.843 -8.051 1.00 86.62 368 PHE A N 1
ATOM 2993 C CA . PHE A 1 368 ? -2.692 -12.630 -8.427 1.00 86.62 368 PHE A CA 1
ATOM 2994 C C . PHE A 1 368 ? -1.181 -12.846 -8.369 1.00 86.62 368 PHE A C 1
ATOM 2996 O O . PHE A 1 368 ? -0.464 -12.301 -9.207 1.00 86.62 368 PHE A O 1
ATOM 3003 N N . VAL A 1 369 ? -0.696 -13.664 -7.429 1.00 88.62 369 VAL A N 1
ATOM 3004 C CA . VAL A 1 369 ? 0.714 -14.071 -7.388 1.00 88.62 369 VAL A CA 1
ATOM 3005 C C . VAL A 1 369 ? 1.071 -14.869 -8.636 1.00 88.62 369 VAL A C 1
ATOM 3007 O O . VAL A 1 369 ? 2.084 -14.564 -9.264 1.00 88.62 369 VAL A O 1
ATOM 3010 N N . ASP A 1 370 ? 0.227 -15.822 -9.032 1.00 85.44 370 ASP A N 1
ATOM 3011 C CA . ASP A 1 370 ? 0.427 -16.608 -10.255 1.00 85.44 370 ASP A CA 1
ATOM 3012 C C . ASP A 1 370 ? 0.486 -15.708 -11.497 1.00 85.44 370 ASP A C 1
ATOM 3014 O O . ASP A 1 370 ? 1.354 -15.873 -12.359 1.00 85.44 370 ASP A O 1
ATOM 3018 N N . MET A 1 371 ? -0.370 -14.685 -11.543 1.00 85.12 371 MET A N 1
ATOM 3019 C CA . MET A 1 371 ? -0.346 -13.650 -12.575 1.00 85.12 371 MET A CA 1
ATOM 3020 C C . MET A 1 371 ? 1.003 -12.911 -12.629 1.00 85.12 371 MET A C 1
ATOM 3022 O O . MET A 1 371 ? 1.589 -12.721 -13.706 1.00 85.12 371 MET A O 1
ATOM 3026 N N . PHE A 1 372 ? 1.506 -12.459 -11.479 1.00 87.88 372 PHE A N 1
ATOM 3027 C CA . PHE A 1 372 ? 2.785 -11.760 -11.426 1.00 87.88 372 PHE A CA 1
ATOM 3028 C C . PHE A 1 372 ? 3.932 -12.680 -11.851 1.00 87.88 372 PHE A C 1
ATOM 3030 O O . PHE A 1 372 ? 4.774 -12.276 -12.655 1.00 87.88 372 PHE A O 1
ATOM 3037 N N . GLU A 1 373 ? 3.952 -13.914 -11.352 1.00 86.81 373 GLU A N 1
ATOM 3038 C CA . GLU A 1 373 ? 4.966 -14.920 -11.667 1.00 86.81 373 GLU A CA 1
ATOM 3039 C C . GLU A 1 373 ? 4.994 -15.242 -13.161 1.00 86.81 373 GLU A C 1
ATOM 3041 O O . GLU A 1 373 ? 6.061 -15.186 -13.772 1.00 86.81 373 GLU A O 1
ATOM 3046 N N . TYR A 1 374 ? 3.844 -15.488 -13.791 1.00 83.69 374 TYR A N 1
ATOM 3047 C CA . TYR A 1 374 ? 3.765 -15.725 -15.236 1.00 83.69 374 TYR A CA 1
ATOM 3048 C C . TYR A 1 374 ? 4.345 -14.552 -16.035 1.00 83.69 374 TYR A C 1
ATOM 3050 O O . TYR A 1 374 ? 5.225 -14.719 -16.882 1.00 83.69 374 TYR A O 1
ATOM 3058 N N . THR A 1 375 ? 3.917 -13.331 -15.713 1.00 82.50 375 THR A N 1
ATOM 3059 C CA . THR A 1 375 ? 4.319 -12.136 -16.465 1.00 82.50 375 THR A CA 1
ATOM 3060 C C . THR A 1 375 ? 5.815 -11.838 -16.320 1.00 82.50 375 THR A C 1
ATOM 3062 O O . THR A 1 375 ? 6.506 -11.474 -17.283 1.00 82.50 375 THR A O 1
ATOM 3065 N N . LEU A 1 376 ? 6.339 -11.988 -15.102 1.00 85.50 376 LEU A N 1
ATOM 3066 C CA . LEU A 1 376 ? 7.723 -11.666 -14.763 1.00 85.50 376 LEU A CA 1
ATOM 3067 C C . LEU A 1 376 ? 8.705 -12.810 -15.052 1.00 85.50 376 LEU A C 1
ATOM 3069 O O . LEU A 1 376 ? 9.907 -12.555 -15.069 1.00 85.50 376 LEU A O 1
ATOM 3073 N N . SER A 1 377 ? 8.230 -14.034 -15.297 1.00 80.50 377 SER A N 1
ATOM 3074 C CA . SER A 1 377 ? 9.070 -15.188 -15.664 1.00 80.50 377 SER A CA 1
ATOM 3075 C C . SER A 1 377 ? 9.275 -15.364 -17.172 1.00 80.50 377 SER A C 1
ATOM 3077 O O . SER A 1 377 ? 10.175 -16.102 -17.573 1.00 80.50 377 SER A O 1
ATOM 3079 N N . SER A 1 378 ? 8.498 -14.674 -18.015 1.00 72.88 378 SER A N 1
ATOM 3080 C CA . SER A 1 378 ? 8.674 -14.714 -19.474 1.00 72.88 378 SER A CA 1
ATOM 3081 C C . SER A 1 378 ? 10.096 -14.313 -19.897 1.00 72.88 378 SER A C 1
ATOM 3083 O O . SER A 1 378 ? 10.610 -13.267 -19.490 1.00 72.88 378 SER A O 1
ATOM 3085 N N . SER A 1 379 ? 10.718 -15.147 -20.740 1.00 65.06 379 SER A N 1
ATOM 3086 C CA . SER A 1 379 ? 12.101 -14.995 -21.216 1.00 65.06 379 SER A CA 1
ATOM 3087 C C . SER A 1 379 ? 12.292 -13.860 -22.221 1.00 65.06 379 SER A C 1
ATOM 3089 O O . SER A 1 379 ? 13.421 -13.425 -22.444 1.00 65.06 379 SER A O 1
ATOM 3091 N N . SER A 1 380 ? 11.212 -13.393 -22.848 1.00 66.31 380 SER A N 1
ATOM 3092 C CA . SER A 1 380 ? 11.277 -12.316 -23.832 1.00 66.31 380 SER A CA 1
ATOM 3093 C C . SER A 1 380 ? 11.231 -10.954 -23.130 1.00 66.31 380 SER A C 1
ATOM 3095 O O . SER A 1 380 ? 10.345 -10.726 -22.294 1.00 66.31 380 SER A O 1
ATOM 3097 N N . PRO A 1 381 ? 12.157 -10.026 -23.446 1.00 65.88 381 PRO A N 1
ATOM 3098 C CA . PRO A 1 381 ? 12.041 -8.653 -22.983 1.00 65.88 381 PRO A CA 1
ATOM 3099 C C . PRO A 1 381 ? 10.768 -8.049 -23.575 1.00 65.88 381 PRO A C 1
ATOM 3101 O O . PRO A 1 381 ? 10.544 -8.110 -24.781 1.00 65.88 381 PRO A O 1
ATOM 3104 N N . ILE A 1 382 ? 9.933 -7.475 -22.716 1.00 69.69 382 ILE A N 1
ATOM 3105 C CA . ILE A 1 382 ? 8.731 -6.757 -23.140 1.00 69.69 382 ILE A CA 1
ATOM 3106 C C . ILE A 1 382 ? 9.128 -5.292 -23.234 1.00 69.69 382 ILE A C 1
ATOM 3108 O O . ILE A 1 382 ? 9.491 -4.703 -22.214 1.00 69.69 382 ILE A O 1
ATOM 3112 N N . VAL A 1 383 ? 9.120 -4.743 -24.448 1.00 67.19 383 VAL A N 1
ATOM 3113 C CA . VAL A 1 383 ? 9.528 -3.364 -24.746 1.00 67.19 383 VAL A CA 1
ATOM 3114 C C . VAL A 1 383 ? 8.317 -2.584 -25.243 1.00 67.19 383 VAL A C 1
ATOM 3116 O O . VAL A 1 383 ? 7.627 -3.009 -26.162 1.00 67.19 383 VAL A O 1
ATOM 3119 N N . PHE A 1 384 ? 8.072 -1.424 -24.647 1.00 68.00 384 PHE A N 1
ATOM 3120 C CA . PHE A 1 384 ? 6.901 -0.596 -24.898 1.00 68.00 384 PHE A CA 1
ATOM 3121 C C . PHE A 1 384 ? 7.238 0.544 -25.869 1.00 68.00 384 PHE A C 1
ATOM 3123 O O . PHE A 1 384 ? 8.090 1.392 -25.590 1.00 68.00 384 PHE A O 1
ATOM 3130 N N . HIS A 1 385 ? 6.555 0.593 -27.012 1.00 57.91 385 HIS A N 1
ATOM 3131 C CA . HIS A 1 385 ? 6.688 1.663 -28.003 1.00 57.91 385 HIS A CA 1
ATOM 3132 C C . HIS A 1 385 ? 5.654 2.775 -27.722 1.00 57.91 385 HIS A C 1
ATOM 3134 O O . HIS A 1 385 ? 4.538 2.463 -27.315 1.00 57.91 385 HIS A O 1
ATOM 3140 N N . PRO A 1 386 ? 5.958 4.078 -27.903 1.00 54.81 386 PRO A N 1
ATOM 3141 C CA . PRO A 1 386 ? 7.187 4.683 -28.428 1.00 54.81 386 PRO A CA 1
ATOM 3142 C C . PRO A 1 386 ? 8.232 5.053 -27.361 1.00 54.81 386 PRO A C 1
ATOM 3144 O O . PRO A 1 386 ? 9.264 5.622 -27.703 1.00 54.81 386 PRO A O 1
ATOM 3147 N N . SER A 1 387 ? 7.981 4.778 -26.076 1.00 62.91 387 SER A N 1
ATOM 3148 C CA . SER A 1 387 ? 8.865 5.223 -24.986 1.00 62.91 387 SER A CA 1
ATOM 3149 C C . SER A 1 387 ? 10.193 4.463 -24.912 1.00 62.91 387 SER A C 1
ATOM 3151 O O . SER A 1 387 ? 11.128 4.952 -24.284 1.00 62.91 387 SER A O 1
ATOM 3153 N N . GLY A 1 388 ? 10.279 3.273 -25.518 1.00 66.88 388 GLY A N 1
ATOM 3154 C CA . GLY A 1 388 ? 11.447 2.394 -25.429 1.00 66.88 388 GLY A CA 1
ATOM 3155 C C . GLY A 1 388 ? 11.644 1.783 -24.038 1.00 66.88 388 GLY A C 1
ATOM 3156 O O . GLY A 1 388 ? 12.675 1.167 -23.785 1.00 66.88 388 GLY A O 1
ATOM 3157 N N . MET A 1 389 ? 10.677 1.950 -23.128 1.00 72.62 389 MET A N 1
ATOM 3158 C CA . MET A 1 389 ? 10.746 1.385 -21.781 1.00 72.62 389 MET A CA 1
ATOM 3159 C C . MET A 1 389 ? 10.577 -0.132 -21.828 1.00 72.62 389 MET A C 1
ATOM 3161 O O . MET A 1 389 ? 9.793 -0.639 -22.623 1.00 72.62 389 MET A O 1
ATOM 3165 N N . SER A 1 390 ? 11.251 -0.853 -20.937 1.00 77.38 390 SER A N 1
ATOM 3166 C CA . SER A 1 390 ? 11.089 -2.300 -20.788 1.00 77.38 390 SER A CA 1
ATOM 3167 C C . SER A 1 390 ? 10.391 -2.666 -19.475 1.00 77.38 390 SER A C 1
ATOM 3169 O O . SER A 1 390 ? 10.505 -1.944 -18.477 1.00 77.38 390 SER A O 1
ATOM 3171 N N . LEU A 1 391 ? 9.654 -3.785 -19.463 1.00 82.38 391 LEU A N 1
ATOM 3172 C CA . LEU A 1 391 ? 9.113 -4.361 -18.229 1.00 82.38 391 LEU A CA 1
ATOM 3173 C C . LEU A 1 391 ? 10.246 -5.034 -17.437 1.00 82.38 391 LEU A C 1
ATOM 3175 O O . LEU A 1 391 ? 10.792 -6.036 -17.912 1.00 82.38 391 LEU A O 1
ATOM 3179 N N . PRO A 1 392 ? 10.566 -4.571 -16.215 1.00 85.00 392 PRO A N 1
ATOM 3180 C CA . PRO A 1 392 ? 11.593 -5.206 -15.398 1.00 85.00 392 PRO A CA 1
ATOM 3181 C C . PRO A 1 392 ? 11.151 -6.606 -14.964 1.00 85.00 392 PRO A C 1
ATOM 3183 O O . PRO A 1 392 ? 10.112 -6.764 -14.325 1.00 85.00 392 PRO A O 1
ATOM 3186 N N . LYS A 1 393 ? 11.959 -7.630 -15.250 1.00 83.44 393 LYS A N 1
ATOM 3187 C CA . LYS A 1 393 ? 11.689 -9.034 -14.880 1.00 83.44 393 LYS A CA 1
ATOM 3188 C C . LYS A 1 393 ? 12.163 -9.344 -13.449 1.00 83.44 393 LYS A C 1
ATOM 3190 O O . LYS A 1 393 ? 12.965 -10.241 -13.209 1.00 83.44 393 LYS A O 1
ATOM 3195 N N . ARG A 1 394 ? 11.703 -8.541 -12.485 1.00 85.31 394 ARG A N 1
ATOM 3196 C CA . ARG A 1 394 ? 12.211 -8.481 -11.101 1.00 85.31 394 ARG A CA 1
ATOM 3197 C C . ARG A 1 394 ? 11.249 -9.121 -10.092 1.00 85.31 394 ARG A C 1
ATOM 3199 O O . ARG A 1 394 ? 10.565 -8.430 -9.339 1.00 85.31 394 ARG A O 1
ATOM 3206 N N . ARG A 1 395 ? 11.192 -10.454 -10.067 1.00 86.62 395 ARG A N 1
ATOM 3207 C CA . ARG A 1 395 ? 10.325 -11.210 -9.135 1.00 86.62 395 ARG A CA 1
ATOM 3208 C C . ARG A 1 395 ? 10.688 -11.016 -7.663 1.00 86.62 395 ARG A C 1
ATOM 3210 O O . ARG A 1 395 ? 9.822 -11.124 -6.805 1.00 86.62 395 ARG A O 1
ATOM 3217 N N . ASP A 1 396 ? 11.946 -10.681 -7.383 1.00 86.12 396 ASP A N 1
ATOM 3218 C CA . ASP A 1 396 ? 12.441 -10.356 -6.041 1.00 86.12 396 ASP A CA 1
ATOM 3219 C C . ASP A 1 396 ? 11.818 -9.075 -5.458 1.00 86.12 396 ASP A C 1
ATOM 3221 O O . ASP A 1 396 ? 11.972 -8.793 -4.272 1.00 86.12 396 ASP A O 1
ATOM 3225 N N . LEU A 1 397 ? 11.113 -8.288 -6.279 1.00 88.38 397 LEU A N 1
ATOM 3226 C CA . LEU A 1 397 ? 10.399 -7.095 -5.833 1.00 88.38 397 LEU A CA 1
ATOM 3227 C C . LEU A 1 397 ? 8.973 -7.388 -5.351 1.00 88.38 397 LEU A C 1
ATOM 3229 O O . LEU A 1 397 ? 8.338 -6.494 -4.800 1.00 88.38 397 LEU A O 1
ATOM 3233 N N . LEU A 1 398 ? 8.459 -8.603 -5.510 1.00 89.31 398 LEU A N 1
ATOM 3234 C CA . LEU A 1 398 ? 7.131 -8.948 -5.010 1.00 89.31 398 LEU A CA 1
ATOM 3235 C C . LEU A 1 398 ? 7.170 -9.231 -3.508 1.00 89.31 398 LEU A C 1
ATOM 3237 O O . LEU A 1 398 ? 8.072 -9.903 -3.010 1.00 89.31 398 LEU A O 1
ATOM 3241 N N . ASP A 1 399 ? 6.182 -8.712 -2.784 1.00 88.06 399 ASP A N 1
ATOM 3242 C CA . ASP A 1 399 ? 5.968 -9.065 -1.382 1.00 88.06 399 ASP A CA 1
ATOM 3243 C C . ASP A 1 399 ? 5.152 -10.360 -1.274 1.00 88.06 399 ASP A C 1
ATOM 3245 O O . ASP A 1 399 ? 3.920 -10.348 -1.300 1.00 88.06 399 ASP A O 1
ATOM 3249 N N . TYR A 1 400 ? 5.855 -11.482 -1.122 1.00 84.12 400 TYR A N 1
ATOM 3250 C CA . TYR A 1 400 ? 5.255 -12.785 -0.822 1.00 84.12 400 TYR A CA 1
ATOM 3251 C C . TYR A 1 400 ? 4.920 -12.969 0.661 1.00 84.12 400 TYR A C 1
ATOM 3253 O O . TYR A 1 400 ? 4.484 -14.047 1.055 1.00 84.12 400 TYR A O 1
ATOM 3261 N N . GLY A 1 401 ? 5.184 -11.970 1.505 1.00 81.88 401 GLY A N 1
ATOM 3262 C CA . GLY A 1 401 ? 5.046 -12.049 2.953 1.00 81.88 401 GLY A CA 1
ATOM 3263 C C . GLY A 1 401 ? 6.179 -12.817 3.636 1.00 81.88 401 GLY A C 1
ATOM 3264 O O . GLY A 1 401 ? 6.479 -12.549 4.795 1.00 81.88 401 GLY A O 1
ATOM 3265 N N . TYR A 1 402 ? 6.844 -13.747 2.946 1.00 78.12 402 TYR A N 1
ATOM 3266 C CA . TYR A 1 402 ? 7.909 -14.604 3.476 1.00 78.12 402 TYR A CA 1
ATOM 3267 C C . TYR A 1 402 ? 9.006 -14.902 2.444 1.00 78.12 402 TYR A C 1
ATOM 3269 O O . TYR A 1 402 ? 8.868 -14.590 1.264 1.00 78.12 402 TYR A O 1
ATOM 3277 N N . GLU A 1 403 ? 10.124 -15.481 2.902 1.00 70.12 403 GLU A N 1
ATOM 3278 C CA . GLU A 1 403 ? 11.197 -15.940 2.010 1.00 70.12 403 GLU A CA 1
ATOM 3279 C C . GLU A 1 403 ? 10.706 -17.139 1.186 1.00 70.12 403 GLU A C 1
ATOM 3281 O O . GLU A 1 403 ? 10.284 -18.145 1.762 1.00 70.12 403 GLU A O 1
ATOM 3286 N N . ARG A 1 404 ? 10.742 -16.999 -0.143 1.00 61.75 404 ARG A N 1
ATOM 3287 C CA . ARG A 1 404 ? 10.492 -18.065 -1.119 1.00 61.75 404 ARG A CA 1
ATOM 3288 C C . ARG A 1 404 ? 11.798 -18.616 -1.670 1.00 61.75 404 ARG A C 1
ATOM 3290 O O . ARG A 1 404 ? 12.734 -17.805 -1.863 1.00 61.75 404 ARG A O 1
#